Protein AF-0000000072902086 (afdb_homodimer)

Nearest PDB structures (foldseek):
  5ztc-assembly1_B  TM=8.618E-01  e=2.429E-10  Listeria monocytogenes EGD-e
  2id6-assembly1_A-2  TM=8.193E-01  e=6.653E-06  Thermotoga maritima
  3ih3-assembly1_A  TM=7.929E-01  e=9.801E-06  Thermotoga maritima
  6mj1-assembly1_A-2  TM=7.878E-01  e=1.376E-05  Bacillus subtilis subsp. subtilis str. 168
  5d1r-assembly1_B  TM=7.378E-01  e=6.011E-04  Mycobacterium tuberculosis CDC1551

Solvent-accessible surface area (backbone atoms only — not comparable to full-atom values): 20490 Å² total; per-residue (Å²): 107,72,68,56,49,49,50,55,53,42,45,52,41,38,46,75,48,30,69,88,65,43,51,62,59,59,46,20,55,73,71,69,51,56,52,73,62,50,53,77,77,30,89,41,68,65,50,45,52,50,49,52,53,49,48,54,52,50,49,51,52,51,52,51,54,54,48,45,66,74,41,64,84,51,53,45,70,56,40,53,50,49,51,52,53,51,52,52,46,46,49,64,73,36,44,60,64,42,47,32,50,48,41,53,51,68,61,39,57,78,92,45,38,68,61,53,47,51,55,47,52,53,52,50,49,56,51,47,51,56,50,46,54,41,52,50,50,18,36,75,71,57,51,24,47,86,72,63,63,68,48,54,49,51,37,50,51,28,48,54,44,7,53,57,55,41,40,53,69,60,31,69,77,63,39,59,68,47,50,57,45,36,49,51,41,52,42,49,24,43,40,94,109,73,67,57,47,50,48,54,51,42,46,54,41,39,46,75,48,31,69,89,65,45,52,64,60,58,46,19,55,73,70,69,49,57,52,73,63,50,53,78,77,30,88,40,69,64,49,44,52,50,50,52,53,49,48,55,52,47,50,52,52,51,52,50,55,53,47,45,67,73,42,63,84,51,54,44,69,56,41,53,49,49,49,52,51,50,52,52,47,45,48,64,73,38,44,59,63,43,47,31,50,49,41,53,51,68,62,39,58,78,94,44,38,67,61,55,48,52,54,49,52,53,51,47,49,56,52,47,53,56,51,47,56,41,54,52,51,18,35,74,71,57,51,23,47,86,71,61,62,68,50,54,50,51,37,51,50,27,47,53,44,8,52,55,56,41,39,53,71,62,31,68,79,63,40,59,69,48,49,57,44,36,49,51,40,52,42,49,25,42,39,93

InterPro domains:
  IPR001647 DNA-binding HTH domain, TetR-type [PF00440] (9-50)
  IPR001647 DNA-binding HTH domain, TetR-type [PR00455] (6-19)
  IPR001647 DNA-binding HTH domain, TetR-type [PR00455] (27-50)
  IPR001647 DNA-binding HTH domain, TetR-type [PS50977] (1-60)
  IPR009057 Homedomain-like superfamily [SSF46689] (2-66)
  IPR023772 DNA-binding HTH domain, TetR-type, conserved site [PS01081] (18-48)
  IPR036271 Tetracyclin repressor-like, C-terminal domain superfamily [SSF48498] (76-190)
  IPR050624 Nucleoid occlusion factor SlmA/HTH-type transcriptional regulator [PTHR43479] (2-182)

Organism: NCBI:txid1402861

Secondary structure (DSSP, 8-state):
-HHHHHHHHHHHHHHHHTTTT--HHHHHHHHTS-HHHHTTT-SSHHHHHHHHHHHHHHHHHHHHHHHHHHTTTS-HHHHHHHHHHHHHHHHHH-HHHHHHHHHHHHS--GGGHHHHHHHHHHHHHHHHHHHHHHHHHHHHTTSB-SS-HHHHHHHHHHHHHHHHHHHHHH-HHHHHHHHHHHHHHHHHHHB-/-HHHHHHHHHHHHHHHHTTTT--HHHHHHHHTS-HHHHTTT-SSHHHHHHHHHHHHHHHHHHHHHHHHHHTTTS-HHHHHHHHHHHHHHHHHH-HHHHHHHHHHHHS--GGGHHHHHHHHHHHHHHHHHHHHHHHHHHHHTTSB-SS-HHHHHHHHHHHHHHHHHHHHHH-HHHHHHHHHHHHHHHHHHHB-

pLDDT: mean 93.46, std 4.24, range [78.06, 98.0]

Sequence (384 aa):
MTKDKIKAVSLKLFTEYGYDGTTLSEIAKIVGIQKPSIYNHFKSKEDLYLCLFEFILEEHIYKINQLIKEIHELAPKEKLKSILLDTCKYYKHDENKSAFLKRAMIFPPKHLKHILNEKFLSSESSFSSILHAIFLEGIEKKEIRPGNIENLIMSYLCLIDGIFIEFSYYGPEKMESRIQNIWDNFWFGVGEMTKDKIKAVSLKLFTEYGYDGTTLSEIAKIVGIQKPSIYNHFKSKEDLYLCLFEFILEEHIYKINQLIKEIHELAPKEKLKSILLDTCKYYKHDENKSAFLKRAMIFPPKHLKHILNEKFLSSESSFSSILHAIFLEGIEKKEIRPGNIENLIMSYLCLIDGIFIEFSYYGPEKMESRIQNIWDNFWFGVGE

Foldseek 3Di:
DLLVLLLVLLLQCCLVQNLVRDALCVSCVVSVHHSVVVCVPAVGSVRSLVVSLLVLLVVLLVVLVVVCVVCVPPALLVNLLSSLVVLLVCCQPCVSSNSSLCCCQVPNDPVCNVVSVVSNVVSVVSVLVVQLVSLVRCCVVQFWPDDDSVVLSVLSVVLSVVLSVVCVVPNDVVSPVVNVVSSVVSSVVTGD/DLLVLLLVLLLQCCLVQNLVRDDLCVSQVVSVHHSVVVCVPAVGSVRSLVVSLLVLLVVLLVVLVVVCVVCVPPALLVNLLSSLVVLLVCCQPCVSSNSSLCCCQVPNDPVCNVVSVVSNVVSVVSVLVVQLVSLVRCCVVQFWPDDDSVVLSVVSVVLSVVLSVVCVVPNDVVSPVVNVVSSVVSSVVTGD

Radius of gyration: 22.34 Å; Cα contacts (8 Å, |Δi|>4): 355; chains: 2; bounding box: 54×56×42 Å

Structure (mmCIF, N/CA/C/O backbone):
data_AF-0000000072902086-model_v1
#
loop_
_entity.id
_entity.type
_entity.pdbx_description
1 polymer 'Uncharacterized protein'
#
loop_
_atom_site.group_PDB
_atom_site.id
_atom_site.type_symbol
_atom_site.label_atom_id
_atom_site.label_alt_id
_atom_site.label_comp_id
_atom_site.label_asym_id
_atom_site.label_entity_id
_atom_site.label_seq_id
_atom_site.pdbx_PDB_ins_code
_atom_site.Cartn_x
_atom_site.Cartn_y
_atom_site.Cartn_z
_atom_site.occupancy
_atom_site.B_iso_or_equiv
_atom_site.auth_seq_id
_atom_site.auth_comp_id
_atom_site.auth_asym_id
_atom_site.auth_atom_id
_atom_site.pdbx_PDB_model_num
ATOM 1 N N . MET A 1 1 ? 25.094 12.117 18.672 1 80.88 1 MET A N 1
ATOM 2 C CA . MET A 1 1 ? 25.375 13.523 18.391 1 80.88 1 MET A CA 1
ATOM 3 C C . MET A 1 1 ? 24.094 14.273 18.047 1 80.88 1 MET A C 1
ATOM 5 O O . MET A 1 1 ? 23.031 13.664 17.906 1 80.88 1 MET A O 1
ATOM 9 N N . THR A 1 2 ? 24.094 15.68 18.078 1 88.12 2 THR A N 1
ATOM 10 C CA . THR A 1 2 ? 22.984 16.609 17.859 1 88.12 2 THR A CA 1
ATOM 11 C C . THR A 1 2 ? 22.281 16.328 16.531 1 88.12 2 THR A C 1
ATOM 13 O O . THR A 1 2 ? 21.062 16.297 16.469 1 88.12 2 THR A O 1
ATOM 16 N N . LYS A 1 3 ? 23.031 15.945 15.594 1 93.06 3 LYS A N 1
ATOM 17 C CA . LYS A 1 3 ? 22.5 15.68 14.266 1 93.06 3 LYS A CA 1
ATOM 18 C C . LYS A 1 3 ? 21.562 14.469 14.281 1 93.06 3 LYS A C 1
ATOM 20 O O . LYS A 1 3 ? 20.5 14.492 13.68 1 93.06 3 LYS A O 1
ATOM 25 N N . ASP A 1 4 ? 21.922 13.438 15.008 1 93.06 4 ASP A N 1
ATOM 26 C CA . ASP A 1 4 ? 21.141 12.211 15.094 1 93.06 4 ASP A CA 1
ATOM 27 C C . ASP A 1 4 ? 19.844 12.445 15.867 1 93.06 4 ASP A C 1
ATOM 29 O O . ASP A 1 4 ? 18.812 11.859 15.539 1 93.06 4 ASP A O 1
ATOM 33 N N . LYS A 1 5 ? 19.969 13.266 16.828 1 95.12 5 LYS A N 1
ATOM 34 C CA . LYS A 1 5 ? 18.781 13.602 17.609 1 95.12 5 LYS A CA 1
ATOM 35 C C . LYS A 1 5 ? 17.781 14.383 16.766 1 95.12 5 LYS A C 1
ATOM 37 O O . LYS A 1 5 ? 16.562 14.156 16.859 1 95.12 5 LYS A O 1
ATOM 42 N N . ILE A 1 6 ? 18.328 15.297 16.016 1 96.06 6 ILE A N 1
ATOM 43 C CA . ILE A 1 6 ? 17.484 16.062 15.109 1 96.06 6 ILE A CA 1
ATOM 44 C C . ILE A 1 6 ? 16.766 15.133 14.148 1 96.06 6 ILE A C 1
ATOM 46 O O . ILE A 1 6 ? 15.547 15.227 13.969 1 96.06 6 ILE A O 1
ATOM 50 N N . LYS A 1 7 ? 17.484 14.203 13.641 1 96.12 7 LYS A N 1
ATOM 51 C CA . LYS A 1 7 ? 16.906 13.266 12.68 1 96.12 7 LYS A CA 1
ATOM 52 C C . LYS A 1 7 ? 15.828 12.406 13.344 1 96.12 7 LYS A C 1
ATOM 54 O O . LYS A 1 7 ? 14.75 12.195 12.773 1 96.12 7 LYS A O 1
ATOM 59 N N . ALA A 1 8 ? 16.125 11.914 14.5 1 95.31 8 ALA A N 1
ATOM 60 C CA . ALA A 1 8 ? 15.203 11.039 15.211 1 95.31 8 ALA A CA 1
ATOM 61 C C . ALA A 1 8 ? 13.898 11.766 15.531 1 95.31 8 ALA A C 1
ATOM 63 O O . ALA A 1 8 ? 12.812 11.227 15.328 1 95.31 8 ALA A O 1
ATOM 64 N N . VAL A 1 9 ? 13.992 12.938 16 1 96.62 9 VAL A N 1
ATOM 65 C CA . VAL A 1 9 ? 12.82 13.742 16.328 1 96.62 9 VAL A CA 1
ATOM 66 C C . VAL A 1 9 ? 12.055 14.102 15.062 1 96.62 9 VAL A C 1
ATOM 68 O O . VAL A 1 9 ? 10.828 14.047 15.031 1 96.62 9 VAL A O 1
ATOM 71 N N . SER A 1 10 ? 12.789 14.516 14.07 1 97.31 10 SER A N 1
ATOM 72 C CA . SER A 1 10 ? 12.18 14.867 12.797 1 97.31 10 SER A CA 1
ATOM 73 C C . SER A 1 10 ? 11.398 13.695 12.211 1 97.31 10 SER A C 1
ATOM 75 O O . SER A 1 10 ? 10.297 13.875 11.688 1 97.31 10 SER A O 1
ATOM 77 N N . LEU A 1 11 ? 11.977 12.523 12.32 1 96.5 11 LEU A N 1
ATOM 78 C CA . LEU A 1 11 ? 11.32 11.32 11.812 1 96.5 11 LEU A CA 1
ATOM 79 C C . LEU A 1 11 ? 9.945 11.133 12.445 1 96.5 11 LEU A C 1
ATOM 81 O O . LEU A 1 11 ? 8.961 10.906 11.742 1 96.5 11 LEU A O 1
ATOM 85 N N . LYS A 1 12 ? 9.93 11.266 13.68 1 94.5 12 LYS A N 1
ATOM 86 C CA . LYS A 1 12 ? 8.68 11.102 14.414 1 94.5 12 LYS A CA 1
ATOM 87 C C . LYS A 1 12 ? 7.656 12.156 14.008 1 94.5 12 LYS A C 1
ATOM 89 O O . LYS A 1 12 ? 6.492 11.836 13.758 1 94.5 12 LYS A O 1
ATOM 94 N N . LEU A 1 13 ? 8.062 13.391 13.898 1 94.56 13 LEU A N 1
ATOM 95 C CA . LEU A 1 13 ? 7.156 14.492 13.602 1 94.56 13 LEU A CA 1
ATOM 96 C C . LEU A 1 13 ? 6.66 14.422 12.164 1 94.56 13 LEU A C 1
ATOM 98 O O . LEU A 1 13 ? 5.461 14.57 11.906 1 94.56 13 LEU A O 1
ATOM 102 N N . PHE A 1 14 ? 7.586 14.188 11.25 1 94.88 14 PHE A N 1
ATOM 103 C CA . PHE A 1 14 ? 7.199 14.07 9.844 1 94.88 14 PHE A CA 1
ATOM 104 C C . PHE A 1 14 ? 6.242 12.898 9.648 1 94.88 14 PHE A C 1
ATOM 106 O O . PHE A 1 14 ? 5.352 12.953 8.797 1 94.88 14 PHE A O 1
ATOM 113 N N . THR A 1 15 ? 6.461 11.836 10.406 1 91.44 15 THR A N 1
ATOM 114 C CA . THR A 1 15 ? 5.609 10.656 10.312 1 91.44 15 THR A CA 1
ATOM 115 C C . THR A 1 15 ? 4.211 10.953 10.859 1 91.44 15 THR A C 1
ATOM 117 O O . THR A 1 15 ? 3.211 10.602 10.227 1 91.44 15 THR A O 1
ATOM 120 N N . GLU A 1 16 ? 4.156 11.625 11.898 1 87.12 16 GLU A N 1
ATOM 121 C CA . GLU A 1 16 ? 2.893 11.852 12.594 1 87.12 16 GLU A CA 1
ATOM 122 C C . GLU A 1 16 ? 2.109 13 11.953 1 87.12 16 GLU A C 1
ATOM 124 O O . GLU A 1 16 ? 0.892 12.906 11.781 1 87.12 16 GLU A O 1
ATOM 129 N N . TYR A 1 17 ? 2.803 14.039 11.508 1 87.12 17 TYR A N 1
ATOM 130 C CA . TYR A 1 17 ? 2.092 15.258 11.133 1 87.12 17 TYR A CA 1
ATOM 131 C C . TYR A 1 17 ? 2.328 15.602 9.672 1 87.12 17 TYR A C 1
ATOM 133 O O . TYR A 1 17 ? 1.715 16.531 9.133 1 87.12 17 TYR A O 1
ATOM 141 N N . GLY A 1 18 ? 3.16 14.875 9.047 1 90.19 18 GLY A N 1
ATOM 142 C CA . GLY A 1 18 ? 3.471 15.188 7.656 1 90.19 18 GLY A CA 1
ATOM 143 C C . GLY A 1 18 ? 4.465 16.328 7.508 1 90.19 18 GLY A C 1
ATOM 144 O O . GLY A 1 18 ? 4.863 16.938 8.5 1 90.19 18 GLY A O 1
ATOM 145 N N . TYR A 1 19 ? 4.859 16.562 6.281 1 93.44 19 TYR A N 1
ATOM 146 C CA . TYR A 1 19 ? 5.824 17.609 5.965 1 93.44 19 TYR A CA 1
ATOM 147 C C . TYR A 1 19 ? 5.281 18.984 6.336 1 93.44 19 TYR A C 1
ATOM 149 O O . TYR A 1 19 ? 5.945 19.75 7.039 1 93.44 19 TYR A O 1
ATOM 157 N N . ASP A 1 20 ? 4.066 19.25 5.895 1 89.44 20 ASP A N 1
ATOM 158 C CA . ASP A 1 20 ? 3.48 20.562 6.09 1 89.44 20 ASP A CA 1
ATOM 159 C C . ASP A 1 20 ? 3.139 20.812 7.555 1 89.44 20 ASP A C 1
ATOM 161 O O . ASP A 1 20 ? 3.164 21.953 8.023 1 89.44 20 ASP A O 1
ATOM 165 N N . GLY A 1 21 ? 2.895 19.781 8.281 1 88.88 21 GLY A N 1
ATOM 166 C CA . GLY A 1 21 ? 2.502 19.906 9.68 1 88.88 21 GLY A CA 1
ATOM 167 C C . GLY A 1 21 ? 3.684 19.984 10.625 1 88.88 21 GLY A C 1
ATOM 168 O O . GLY A 1 21 ? 3.504 20.078 11.844 1 88.88 21 GLY A O 1
ATOM 169 N N . THR A 1 22 ? 4.848 19.922 10.102 1 94.19 22 THR A N 1
ATOM 170 C CA . THR A 1 22 ? 6.059 19.938 10.914 1 94.19 22 THR A CA 1
ATOM 171 C C . THR A 1 22 ? 6.91 21.156 10.594 1 94.19 22 THR A C 1
ATOM 173 O O . THR A 1 22 ? 7.066 21.531 9.422 1 94.19 22 THR A O 1
ATOM 176 N N . THR A 1 23 ? 7.469 21.844 11.656 1 95.56 23 THR A N 1
ATOM 177 C CA . THR A 1 23 ? 8.328 23 11.438 1 95.56 23 THR A CA 1
ATOM 178 C C . THR A 1 23 ? 9.695 22.781 12.094 1 95.56 23 THR A C 1
ATOM 180 O O . THR A 1 23 ? 9.82 22 13.031 1 95.56 23 THR A O 1
ATOM 183 N N . LEU A 1 24 ? 10.648 23.531 11.539 1 96.94 24 LEU A N 1
ATOM 184 C CA . LEU A 1 24 ? 11.977 23.453 12.125 1 96.94 24 LEU A CA 1
ATOM 185 C C . LEU A 1 24 ? 11.977 24 13.555 1 96.94 24 LEU A C 1
ATOM 187 O O . LEU A 1 24 ? 12.727 23.5 14.406 1 96.94 24 LEU A O 1
ATOM 191 N N . SER A 1 25 ? 11.141 24.969 13.781 1 96.94 25 SER A N 1
ATOM 192 C CA . SER A 1 25 ? 11.023 25.516 15.125 1 96.94 25 SER A CA 1
ATOM 193 C C . SER A 1 25 ? 10.555 24.469 16.125 1 96.94 25 SER A C 1
ATOM 195 O O . SER A 1 25 ? 11.094 24.375 17.234 1 96.94 25 SER A O 1
ATOM 197 N N . GLU A 1 26 ? 9.602 23.688 15.781 1 96.5 26 GLU A N 1
ATOM 198 C CA . GLU A 1 26 ? 9.094 22.625 16.625 1 96.5 26 GLU A CA 1
ATOM 199 C C . GLU A 1 26 ? 10.156 21.562 16.875 1 96.5 26 GLU A C 1
ATOM 201 O O . GLU A 1 26 ? 10.312 21.078 18 1 96.5 26 GLU A O 1
ATOM 206 N N . ILE A 1 27 ? 10.867 21.188 15.836 1 97.25 27 ILE A N 1
ATOM 207 C CA . ILE A 1 27 ? 11.93 20.203 15.953 1 97.25 27 ILE A CA 1
ATOM 208 C C . ILE A 1 27 ? 13 20.703 16.922 1 97.25 27 ILE A C 1
ATOM 210 O O . ILE A 1 27 ? 13.414 19.969 17.828 1 97.25 27 ILE A O 1
ATOM 214 N N . ALA A 1 28 ? 13.391 21.953 16.734 1 97.31 28 ALA A N 1
ATOM 215 C CA . ALA A 1 28 ? 14.414 22.547 17.594 1 97.31 28 ALA A CA 1
ATOM 216 C C . ALA A 1 28 ? 13.969 22.547 19.062 1 97.31 28 ALA A C 1
ATOM 218 O O . ALA A 1 28 ? 14.75 22.188 19.953 1 97.31 28 ALA A O 1
ATOM 219 N N . LYS A 1 29 ? 12.789 22.891 19.281 1 97.38 29 LYS A N 1
ATOM 220 C CA . LYS A 1 29 ? 12.234 22.938 20.625 1 97.38 29 LYS A CA 1
ATOM 221 C C . LYS A 1 29 ? 12.281 21.578 21.297 1 97.38 29 LYS A C 1
ATOM 223 O O . LYS A 1 29 ? 12.703 21.453 22.438 1 97.38 29 LYS A O 1
ATOM 228 N N . ILE A 1 30 ? 11.953 20.547 20.641 1 96.44 30 ILE A N 1
ATOM 229 C CA . ILE A 1 30 ? 11.883 19.203 21.203 1 96.44 30 ILE A CA 1
ATOM 230 C C . ILE A 1 30 ? 13.297 18.672 21.438 1 96.44 30 ILE A C 1
ATOM 232 O O . ILE A 1 30 ? 13.547 18 22.438 1 96.44 30 ILE A O 1
ATOM 236 N N . VAL A 1 31 ? 14.156 18.953 20.484 1 96 31 VAL A N 1
ATOM 237 C CA . VAL A 1 31 ? 15.539 18.516 20.609 1 96 31 VAL A CA 1
ATOM 238 C C . VAL A 1 31 ? 16.219 19.281 21.75 1 96 31 VAL A C 1
ATOM 240 O O . VAL A 1 31 ? 17.172 18.797 22.344 1 96 31 VAL A O 1
ATOM 243 N N . GLY A 1 32 ? 15.758 20.5 22.062 1 96.19 32 GLY A N 1
ATOM 244 C CA . GLY A 1 32 ? 16.328 21.328 23.109 1 96.19 32 GLY A CA 1
ATOM 245 C C . GLY A 1 32 ? 17.422 22.266 22.625 1 96.19 32 GLY A C 1
ATOM 246 O O . GLY A 1 32 ? 18.422 22.469 23.312 1 96.19 32 GLY A O 1
ATOM 247 N N . ILE A 1 33 ? 17.266 22.75 21.422 1 96.25 33 ILE A N 1
ATOM 248 C CA . ILE A 1 33 ? 18.234 23.672 20.844 1 96.25 33 ILE A CA 1
ATOM 249 C C . ILE A 1 33 ? 17.5 24.875 20.234 1 96.25 33 ILE A C 1
ATOM 251 O O . ILE A 1 33 ? 16.266 24.891 20.156 1 96.25 33 ILE A O 1
ATOM 255 N N . GLN A 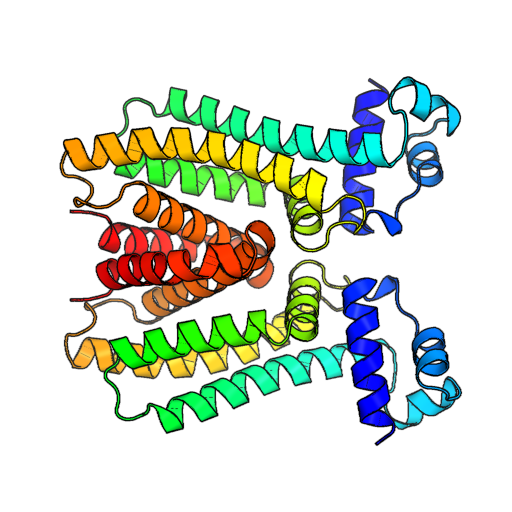1 34 ? 18.297 25.859 19.828 1 95.31 34 GLN A N 1
ATOM 256 C CA . GLN A 1 34 ? 17.719 26.984 19.109 1 95.31 34 GLN A CA 1
ATOM 257 C C . GLN A 1 34 ? 17.578 26.656 17.625 1 95.31 34 GLN A C 1
ATOM 259 O O . GLN A 1 34 ? 18.391 25.922 17.062 1 95.31 34 GLN A O 1
ATOM 264 N N . LYS A 1 35 ? 16.562 27.219 17.016 1 94.62 35 LYS A N 1
ATOM 265 C CA . LYS A 1 35 ? 16.266 26.938 15.617 1 94.62 35 LYS A CA 1
ATOM 266 C C . LYS A 1 35 ? 17.484 27.172 14.727 1 94.62 35 LYS A C 1
ATOM 268 O O . LYS A 1 35 ? 17.797 26.344 13.875 1 94.62 35 LYS A O 1
ATOM 273 N N . PRO A 1 36 ? 18.328 28.219 14.953 1 94.62 36 PRO A N 1
ATOM 274 C CA . PRO A 1 36 ? 19.484 28.453 14.086 1 94.62 36 PRO A CA 1
ATOM 275 C C . PRO A 1 36 ? 20.516 27.328 14.172 1 94.62 36 PRO A C 1
ATOM 277 O O . PRO A 1 36 ? 21.266 27.094 13.219 1 94.62 36 PRO A O 1
ATOM 280 N N . SER A 1 37 ? 20.516 26.625 15.234 1 94.25 37 SER A N 1
ATOM 281 C CA . SER A 1 37 ? 21.469 25.531 15.43 1 94.25 37 SER A CA 1
ATOM 282 C C . SER A 1 37 ? 21.188 24.375 14.461 1 94.25 37 SER A C 1
ATOM 284 O O . SER A 1 37 ? 22.094 23.594 14.156 1 94.25 37 SER A O 1
ATOM 286 N N . ILE A 1 38 ? 19.938 24.266 14.008 1 95.69 38 ILE A N 1
ATOM 287 C CA . ILE A 1 38 ? 19.578 23.219 13.062 1 95.69 38 ILE A CA 1
ATOM 288 C C . ILE A 1 38 ? 20.328 23.438 11.742 1 95.69 38 ILE A C 1
ATOM 290 O O . ILE A 1 38 ? 20.734 22.469 11.086 1 95.69 38 ILE A O 1
ATOM 294 N N . TYR A 1 39 ? 20.625 24.719 11.477 1 95.25 39 TYR A N 1
ATOM 295 C CA . TYR A 1 39 ? 21.219 25.078 10.188 1 95.25 39 TYR A CA 1
ATOM 296 C C . TYR A 1 39 ? 22.703 24.719 10.141 1 95.25 39 TYR A C 1
ATOM 298 O O . TYR A 1 39 ? 23.312 24.734 9.078 1 95.25 39 TYR A O 1
ATOM 306 N N . ASN A 1 40 ? 23.234 24.359 11.258 1 95.31 40 ASN A N 1
ATOM 307 C CA . ASN A 1 40 ? 24.578 23.812 11.289 1 95.31 40 ASN A CA 1
ATOM 308 C C . ASN A 1 40 ? 24.641 22.438 10.641 1 95.31 40 ASN A C 1
ATOM 310 O O . ASN A 1 40 ? 25.719 21.984 10.234 1 95.31 40 ASN A O 1
ATOM 314 N N . HIS A 1 41 ? 23.484 21.906 10.523 1 95.38 41 HIS A N 1
ATOM 315 C CA . HIS A 1 41 ? 23.453 20.516 10.055 1 95.38 41 HIS A CA 1
ATOM 316 C C . HIS A 1 41 ? 22.625 20.391 8.789 1 95.38 41 HIS A C 1
ATOM 318 O O . HIS A 1 41 ? 22.891 19.516 7.953 1 95.38 41 HIS A O 1
ATOM 324 N N . PHE A 1 42 ? 21.547 21.219 8.688 1 97 42 PHE A N 1
ATOM 325 C CA . PHE A 1 42 ? 20.625 21.125 7.562 1 97 42 PHE A CA 1
ATOM 326 C C . PHE A 1 42 ? 20.297 22.516 7.027 1 97 42 PHE A C 1
ATOM 328 O O . PHE A 1 42 ? 20 23.438 7.797 1 97 42 PHE A O 1
ATOM 335 N N . LYS A 1 43 ? 20.219 22.625 5.742 1 96.94 43 LYS A N 1
ATOM 336 C CA . LYS A 1 43 ? 20.078 23.922 5.09 1 96.94 43 LYS A CA 1
ATOM 337 C C . LYS A 1 43 ? 18.641 24.422 5.156 1 96.94 43 LYS A C 1
ATOM 339 O O . LYS A 1 43 ? 18.391 25.625 5.102 1 96.94 43 LYS A O 1
ATOM 344 N N . SER A 1 44 ? 17.734 23.5 5.219 1 96.38 44 SER A N 1
ATOM 345 C CA . SER A 1 44 ? 16.312 23.812 5.199 1 96.38 44 SER A CA 1
ATOM 346 C C . SER A 1 44 ? 15.484 22.609 5.656 1 96.38 44 SER A C 1
ATOM 348 O O . SER A 1 44 ? 16.016 21.516 5.852 1 96.38 44 SER A O 1
ATOM 350 N N . LYS A 1 45 ? 14.312 22.875 5.855 1 96.75 45 LYS A N 1
ATOM 351 C CA . LYS A 1 45 ? 13.383 21.797 6.164 1 96.75 45 LYS A CA 1
ATOM 352 C C . LYS A 1 45 ? 13.391 20.734 5.062 1 96.75 45 LYS A C 1
ATOM 354 O O . LYS A 1 45 ? 13.359 19.531 5.348 1 96.75 45 LYS A O 1
ATOM 359 N N . GLU A 1 46 ? 13.453 21.203 3.863 1 97.06 46 GLU A N 1
ATOM 360 C CA . GLU A 1 46 ? 13.508 20.312 2.709 1 97.06 46 GLU A CA 1
ATOM 361 C C . GLU A 1 46 ? 14.758 19.438 2.75 1 97.06 46 GLU A C 1
ATOM 363 O O . GLU A 1 46 ? 14.688 18.234 2.508 1 97.06 46 GLU A O 1
ATOM 368 N N . ASP A 1 47 ? 15.773 20.062 3.01 1 97.56 47 ASP A N 1
ATOM 369 C CA . ASP A 1 47 ? 17.047 19.344 3.1 1 97.56 47 ASP A CA 1
ATOM 370 C C . ASP A 1 47 ? 16.984 18.266 4.172 1 97.56 47 ASP A C 1
ATOM 372 O O . ASP A 1 47 ? 17.438 17.125 3.943 1 97.56 47 ASP A O 1
ATOM 376 N N . LEU A 1 48 ? 16.516 18.625 5.328 1 97.88 48 LEU A N 1
ATOM 377 C CA . LEU A 1 48 ? 16.375 17.672 6.422 1 97.88 48 LEU A CA 1
ATOM 378 C C . LEU A 1 48 ? 15.469 16.516 6.012 1 97.88 48 LEU A C 1
ATOM 380 O O . LEU A 1 48 ? 15.797 15.344 6.242 1 97.88 48 LEU A O 1
ATOM 384 N N . TYR A 1 49 ? 14.344 16.812 5.402 1 98 49 TYR A N 1
ATOM 385 C CA . TYR A 1 49 ? 13.375 15.82 4.957 1 98 49 TYR A CA 1
ATOM 386 C C . TYR A 1 49 ? 13.992 14.859 3.951 1 98 49 TYR A C 1
ATOM 388 O O . TYR A 1 49 ? 13.867 13.641 4.086 1 98 49 TYR A O 1
ATOM 396 N N . LEU A 1 50 ? 14.695 15.398 2.992 1 97.81 50 LEU A N 1
ATOM 397 C CA . LEU A 1 50 ? 15.312 14.594 1.941 1 97.81 50 LEU A CA 1
ATOM 398 C C . LEU A 1 50 ? 16.438 13.742 2.504 1 97.81 50 LEU A C 1
ATOM 400 O O . LEU A 1 50 ? 16.625 12.594 2.09 1 97.81 50 LEU A O 1
ATOM 404 N N . CYS A 1 51 ? 17.156 14.273 3.408 1 97 51 CYS A N 1
ATOM 405 C CA . CYS A 1 51 ? 18.234 13.523 4.047 1 97 51 CYS A CA 1
ATOM 406 C C . CYS A 1 51 ? 17.688 12.32 4.797 1 97 51 CYS A C 1
ATOM 408 O O . CYS A 1 51 ? 18.25 11.227 4.723 1 97 51 CYS A O 1
ATOM 410 N N . LEU A 1 52 ? 16.609 12.523 5.508 1 97.12 52 LEU A N 1
ATOM 411 C CA . LEU A 1 52 ? 15.961 11.438 6.23 1 97.12 52 LEU A CA 1
ATOM 412 C C . LEU A 1 52 ? 15.477 10.359 5.266 1 97.12 52 LEU A C 1
ATOM 414 O O . LEU A 1 52 ? 15.68 9.164 5.504 1 97.12 52 LEU A O 1
ATOM 418 N N . PHE A 1 53 ? 14.828 10.805 4.184 1 97.62 53 PHE A N 1
ATOM 419 C CA . PHE A 1 53 ? 14.297 9.898 3.17 1 97.62 53 PHE A CA 1
ATOM 420 C C . PHE A 1 53 ? 15.414 9.047 2.568 1 97.62 53 PHE A C 1
ATOM 422 O O . PHE A 1 53 ? 15.297 7.82 2.502 1 97.62 53 PHE A O 1
ATOM 429 N N . GLU A 1 54 ? 16.484 9.688 2.211 1 97 54 GLU A N 1
ATOM 430 C CA . GLU A 1 54 ? 17.609 9 1.6 1 97 54 GLU A CA 1
ATOM 431 C C . GLU A 1 54 ? 18.266 8.031 2.582 1 97 54 GLU A C 1
ATOM 433 O O . GLU A 1 54 ? 18.641 6.922 2.207 1 97 54 GLU A O 1
ATOM 438 N N . PHE A 1 55 ? 18.406 8.539 3.729 1 96 55 PHE A N 1
ATOM 439 C CA . PHE A 1 55 ? 19.016 7.711 4.766 1 96 55 PHE A CA 1
ATOM 440 C C . PHE A 1 55 ? 18.234 6.41 4.938 1 96 55 PHE A C 1
ATOM 442 O O . PHE A 1 55 ? 18.828 5.332 5.012 1 96 55 PHE A O 1
ATOM 449 N N . ILE A 1 56 ? 16.969 6.465 5.023 1 95.06 56 ILE A N 1
ATOM 450 C CA . ILE A 1 56 ? 16.109 5.301 5.262 1 95.06 56 ILE A CA 1
ATOM 451 C C . ILE A 1 56 ? 16.188 4.355 4.062 1 95.06 56 ILE A C 1
ATOM 453 O O . ILE A 1 56 ? 16.297 3.139 4.227 1 95.06 56 ILE A O 1
ATOM 457 N N . LEU A 1 57 ? 16.141 4.91 2.836 1 95.31 57 LEU A N 1
ATOM 458 C CA . LEU A 1 57 ? 16.266 4.094 1.633 1 95.31 57 LEU A CA 1
ATOM 459 C C . LEU A 1 57 ? 17.609 3.363 1.611 1 95.31 57 LEU A C 1
ATOM 461 O O . LEU A 1 57 ? 17.656 2.166 1.323 1 95.31 57 LEU A O 1
ATOM 465 N N . GLU A 1 58 ? 18.625 4.105 1.938 1 95.5 58 GLU A N 1
ATOM 466 C CA . GLU A 1 58 ? 19.969 3.533 1.919 1 95.5 58 GLU A CA 1
ATOM 467 C C . GLU A 1 58 ? 20.125 2.457 2.99 1 95.5 58 GLU A C 1
ATOM 469 O O . GLU A 1 58 ? 20.781 1.442 2.766 1 95.5 58 GLU A O 1
ATOM 474 N N . GLU A 1 59 ? 19.594 2.734 4.109 1 94 59 GLU A N 1
ATOM 475 C CA . GLU A 1 59 ? 19.641 1.758 5.195 1 94 59 GLU A CA 1
ATOM 476 C C . GLU A 1 59 ? 18.969 0.45 4.789 1 94 59 GLU A C 1
ATOM 478 O O . GLU A 1 59 ? 19.453 -0.633 5.109 1 94 59 GLU A O 1
ATOM 483 N N . HIS A 1 60 ? 17.859 0.53 4.129 1 92.06 60 HIS A N 1
ATOM 484 C CA . HIS A 1 60 ? 17.156 -0.66 3.672 1 92.06 60 HIS A CA 1
ATOM 485 C C . HIS A 1 60 ? 18 -1.483 2.717 1 92.06 60 HIS A C 1
ATOM 487 O O . HIS A 1 60 ? 18.125 -2.701 2.871 1 92.06 60 HIS A O 1
ATOM 493 N N . ILE A 1 61 ? 18.609 -0.832 1.736 1 94.12 61 ILE A N 1
ATOM 494 C CA . ILE A 1 61 ? 19.438 -1.522 0.756 1 94.12 61 ILE A CA 1
ATOM 495 C C . ILE A 1 61 ? 20.656 -2.139 1.449 1 94.12 61 ILE A C 1
ATOM 497 O O . ILE A 1 61 ? 21.062 -3.258 1.127 1 94.12 61 ILE A O 1
ATOM 501 N N . TYR A 1 62 ? 21.188 -1.355 2.354 1 95.12 62 TYR A N 1
ATOM 502 C CA . TYR A 1 62 ? 22.328 -1.86 3.111 1 95.12 62 TYR A CA 1
ATOM 503 C C . TYR A 1 62 ? 21.969 -3.148 3.844 1 95.12 62 TYR A C 1
ATOM 505 O O . TYR A 1 62 ? 22.719 -4.125 3.803 1 95.12 62 TYR A O 1
ATOM 513 N N . LYS A 1 63 ? 20.875 -3.182 4.496 1 94.06 63 LYS A N 1
ATOM 514 C CA . LYS A 1 63 ? 20.406 -4.355 5.238 1 94.06 63 LYS A CA 1
ATOM 515 C C . LYS A 1 63 ? 20.188 -5.539 4.305 1 94.06 63 LYS A C 1
ATOM 517 O O . LYS A 1 63 ? 20.5 -6.68 4.648 1 94.06 63 LYS A O 1
ATOM 522 N N . ILE A 1 64 ? 19.609 -5.301 3.154 1 94.5 64 ILE A N 1
ATOM 523 C CA . ILE A 1 64 ? 19.375 -6.355 2.176 1 94.5 64 ILE A CA 1
ATOM 524 C C . ILE A 1 64 ? 20.703 -6.934 1.711 1 94.5 64 ILE A C 1
ATOM 526 O O . ILE A 1 64 ? 20.859 -8.148 1.593 1 94.5 64 ILE A O 1
ATOM 530 N N . ASN A 1 65 ? 21.656 -6.027 1.466 1 95.5 65 ASN A N 1
ATOM 531 C CA . ASN A 1 65 ? 22.969 -6.48 1.053 1 95.5 65 ASN A CA 1
ATOM 532 C C . ASN A 1 65 ? 23.641 -7.34 2.129 1 95.5 65 ASN A C 1
ATOM 534 O O . ASN A 1 65 ? 24.281 -8.344 1.819 1 95.5 65 ASN A O 1
ATOM 538 N N . GLN A 1 66 ? 23.469 -6.938 3.332 1 96.44 66 GLN A N 1
ATOM 539 C CA . GLN A 1 66 ? 24.016 -7.73 4.434 1 96.44 66 GLN A CA 1
ATOM 540 C C . GLN A 1 66 ? 23.328 -9.094 4.508 1 96.44 66 GLN A C 1
ATOM 542 O O . GLN A 1 66 ? 24 -10.117 4.723 1 96.44 66 GLN A O 1
ATOM 547 N N . LEU A 1 67 ? 22.047 -9.133 4.344 1 96.81 67 LEU A N 1
ATOM 548 C CA . LEU A 1 67 ? 21.297 -10.375 4.367 1 96.81 67 LEU A CA 1
ATOM 549 C C . LEU A 1 67 ? 21.781 -11.32 3.268 1 96.81 67 LEU A C 1
ATOM 551 O O . LEU A 1 67 ? 21.969 -12.516 3.508 1 96.81 67 LEU A O 1
ATOM 555 N N . ILE A 1 68 ? 21.969 -10.789 2.113 1 95.94 68 ILE A N 1
ATOM 556 C CA . ILE A 1 68 ? 22.375 -11.586 0.964 1 95.94 68 ILE A CA 1
ATOM 557 C C . ILE A 1 68 ? 23.703 -12.281 1.262 1 95.94 68 ILE A C 1
ATOM 559 O O . ILE A 1 68 ? 23.906 -13.445 0.895 1 95.94 68 ILE A O 1
ATOM 563 N N . LYS A 1 69 ? 24.594 -11.578 1.885 1 96.25 69 LYS A N 1
ATOM 564 C CA . LYS A 1 69 ? 25.875 -12.172 2.262 1 96.25 69 LYS A CA 1
ATOM 565 C C . LYS A 1 69 ? 25.672 -13.344 3.219 1 96.25 69 LYS A C 1
ATOM 567 O O . LYS A 1 69 ? 26.375 -14.352 3.129 1 96.25 69 LYS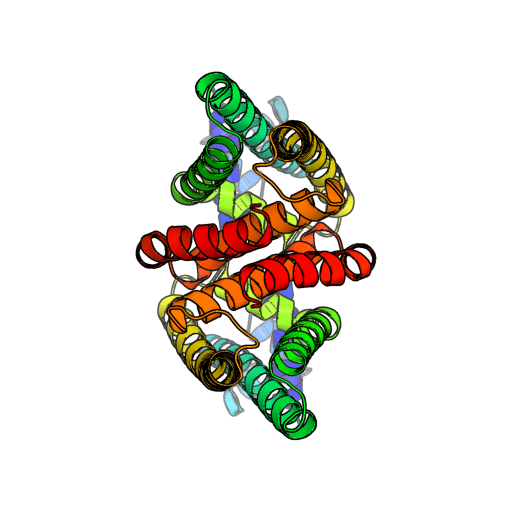 A O 1
ATOM 572 N N . GLU A 1 70 ? 24.719 -13.188 4.066 1 96.75 70 GLU A N 1
ATOM 573 C CA . GLU A 1 70 ? 24.453 -14.203 5.074 1 96.75 70 GLU A CA 1
ATOM 574 C C . GLU A 1 70 ? 23.781 -15.43 4.457 1 96.75 70 GLU A C 1
ATOM 576 O O . GLU A 1 70 ? 23.969 -16.547 4.941 1 96.75 70 GLU A O 1
ATOM 581 N N . ILE A 1 71 ? 23.078 -15.234 3.385 1 96.38 71 ILE A N 1
ATOM 582 C CA . ILE A 1 71 ? 22.281 -16.328 2.844 1 96.38 71 ILE A CA 1
ATOM 583 C C . ILE A 1 71 ? 22.812 -16.719 1.463 1 96.38 71 ILE A C 1
ATOM 585 O O . ILE A 1 71 ? 22.078 -17.281 0.649 1 96.38 71 ILE A O 1
ATOM 589 N N . HIS A 1 72 ? 23.969 -16.344 1.123 1 94.06 72 HIS A N 1
ATOM 590 C CA . HIS A 1 72 ? 24.531 -16.5 -0.216 1 94.06 72 HIS A CA 1
ATOM 591 C C . HIS A 1 72 ? 24.562 -17.953 -0.64 1 94.06 72 HIS A C 1
ATOM 593 O O . HIS A 1 72 ? 24.531 -18.266 -1.834 1 94.06 72 HIS A O 1
ATOM 599 N N . GLU A 1 73 ? 24.5 -18.875 0.296 1 96.06 73 GLU A N 1
ATOM 600 C CA . GLU A 1 73 ? 24.641 -20.297 -0.016 1 96.06 73 GLU A CA 1
ATOM 601 C C . GLU A 1 73 ? 23.266 -20.953 -0.182 1 96.06 73 GLU A C 1
ATOM 603 O O . GLU A 1 73 ? 23.188 -22.109 -0.613 1 96.06 73 GLU A O 1
ATOM 608 N N . LEU A 1 74 ? 22.25 -20.281 0.186 1 97.25 74 LEU A N 1
ATOM 609 C CA . LEU A 1 74 ? 20.906 -20.859 0.112 1 97.25 74 LEU A CA 1
ATOM 610 C C . LEU A 1 74 ? 20.438 -20.938 -1.335 1 97.25 74 LEU A C 1
ATOM 612 O O . LEU A 1 74 ? 20.984 -20.266 -2.215 1 97.25 74 LEU A O 1
ATOM 616 N N . ALA A 1 75 ? 19.469 -21.797 -1.555 1 97 75 ALA A N 1
ATOM 617 C CA . ALA A 1 75 ? 18.844 -21.906 -2.865 1 97 75 ALA A CA 1
ATOM 618 C C . ALA A 1 75 ? 18.016 -20.656 -3.178 1 97 75 ALA A C 1
ATOM 620 O O . ALA A 1 75 ? 17.609 -19.938 -2.27 1 97 75 ALA A O 1
ATOM 621 N N . PRO A 1 76 ? 17.75 -20.391 -4.441 1 97.31 76 PRO A N 1
ATOM 622 C CA . PRO A 1 76 ? 17.031 -19.188 -4.848 1 97.31 76 PRO A CA 1
ATOM 623 C C . PRO A 1 76 ? 15.672 -19.062 -4.152 1 97.31 76 PRO A C 1
ATOM 625 O O . PRO A 1 76 ? 15.305 -17.969 -3.717 1 97.31 76 PRO A O 1
ATOM 628 N N . LYS A 1 77 ? 14.969 -20.172 -4.035 1 97.06 77 LYS A N 1
ATOM 629 C CA . LYS A 1 77 ? 13.688 -20.125 -3.34 1 97.06 77 LYS A CA 1
ATOM 630 C C . LYS A 1 77 ? 13.852 -19.609 -1.911 1 97.06 77 LYS A C 1
ATOM 632 O O . LYS A 1 77 ? 13.117 -18.734 -1.476 1 97.06 77 LYS A O 1
ATOM 637 N N . GLU A 1 78 ? 14.82 -20.156 -1.226 1 97.38 78 GLU A N 1
ATOM 638 C CA . GLU A 1 78 ? 15.062 -19.797 0.168 1 97.38 78 GLU A CA 1
ATOM 639 C C . GLU A 1 78 ? 15.594 -18.375 0.282 1 97.38 78 GLU A C 1
ATOM 641 O O . GLU A 1 78 ? 15.297 -17.672 1.252 1 97.38 78 GLU A O 1
ATOM 646 N N . LYS A 1 79 ? 16.422 -17.953 -0.68 1 97.75 79 LYS A N 1
ATOM 647 C CA . LYS A 1 79 ? 16.906 -16.578 -0.7 1 97.75 79 LYS A CA 1
ATOM 648 C C . LYS A 1 79 ? 15.75 -15.586 -0.812 1 97.75 79 LYS A C 1
ATOM 650 O O . LYS A 1 79 ? 15.648 -14.648 -0.017 1 97.75 79 LYS A O 1
ATOM 655 N N . LEU A 1 80 ? 14.844 -15.852 -1.775 1 97.94 80 LEU A N 1
ATOM 656 C CA . LEU A 1 80 ? 13.719 -14.961 -2.006 1 97.94 80 LEU A CA 1
ATOM 657 C C . LEU A 1 80 ? 12.789 -14.938 -0.795 1 97.94 80 LEU A C 1
ATOM 659 O O . LEU A 1 80 ? 12.305 -13.875 -0.398 1 97.94 80 LEU A O 1
ATOM 663 N N . LYS A 1 81 ? 12.562 -16.109 -0.244 1 97.31 81 LYS A N 1
ATOM 664 C CA . LYS A 1 81 ? 11.719 -16.172 0.943 1 97.31 81 LYS A CA 1
ATOM 665 C C . LYS A 1 81 ? 12.344 -15.422 2.113 1 97.31 81 LYS A C 1
ATOM 667 O O . LYS A 1 81 ? 11.648 -14.703 2.834 1 97.31 81 LYS A O 1
ATOM 672 N N . SER A 1 82 ? 13.641 -15.562 2.309 1 97.31 82 SER A N 1
ATOM 673 C CA . SER A 1 82 ? 14.344 -14.867 3.383 1 97.31 82 SER A CA 1
ATOM 674 C C . SER A 1 82 ? 14.273 -13.359 3.207 1 97.31 82 SER A C 1
ATOM 676 O O . SER A 1 82 ? 14.086 -12.625 4.18 1 97.31 82 SER A O 1
ATOM 678 N N . ILE A 1 83 ? 14.43 -12.953 2.002 1 97.06 83 ILE A N 1
ATOM 679 C CA . ILE A 1 83 ? 14.352 -11.523 1.706 1 97.06 83 ILE A CA 1
ATOM 680 C C . ILE A 1 83 ? 12.945 -11.008 2.021 1 97.06 83 ILE A C 1
ATOM 682 O O . ILE A 1 83 ? 12.789 -9.961 2.65 1 97.06 83 ILE A O 1
ATOM 686 N N . LEU A 1 84 ? 11.945 -11.742 1.599 1 96.75 84 LEU A N 1
ATOM 687 C CA . LEU A 1 84 ? 10.562 -11.383 1.881 1 96.75 84 LEU A CA 1
ATOM 688 C C . LEU A 1 84 ? 10.336 -11.25 3.383 1 96.75 84 LEU A C 1
ATOM 690 O O . LEU A 1 84 ? 9.82 -10.234 3.85 1 96.75 84 LEU A O 1
ATOM 694 N N . LEU A 1 85 ? 10.75 -12.227 4.137 1 94.81 85 LEU A N 1
ATOM 695 C CA . LEU A 1 85 ? 10.508 -12.266 5.574 1 94.81 85 LEU A CA 1
ATOM 696 C C . LEU A 1 85 ? 11.281 -11.164 6.285 1 94.81 85 LEU A C 1
ATOM 698 O O . LEU A 1 85 ? 10.766 -10.531 7.211 1 94.81 85 LEU A O 1
ATOM 702 N N . ASP A 1 86 ? 12.461 -10.953 5.871 1 94.06 86 ASP A N 1
ATOM 703 C CA . ASP A 1 86 ? 13.273 -9.898 6.465 1 94.06 86 ASP A CA 1
ATOM 704 C C . ASP A 1 86 ? 12.672 -8.523 6.191 1 94.06 86 ASP A C 1
ATOM 706 O O . ASP A 1 86 ? 12.672 -7.652 7.066 1 94.06 86 ASP A O 1
ATOM 710 N N . THR A 1 87 ? 12.227 -8.336 4.969 1 91.88 87 THR A N 1
ATOM 711 C CA . THR A 1 87 ? 11.594 -7.078 4.602 1 91.88 87 THR A CA 1
ATOM 712 C C . THR A 1 87 ? 10.328 -6.852 5.426 1 91.88 87 THR A C 1
ATOM 714 O O . THR A 1 87 ? 10.094 -5.742 5.914 1 91.88 87 THR A O 1
ATOM 717 N N . CYS A 1 88 ? 9.562 -7.879 5.629 1 89.75 88 CYS A N 1
ATOM 718 C CA . CYS A 1 88 ? 8.367 -7.793 6.461 1 89.75 88 CYS A CA 1
ATOM 719 C C . CYS A 1 88 ? 8.734 -7.445 7.902 1 89.75 88 CYS A C 1
ATOM 721 O O . CYS A 1 88 ? 8.055 -6.637 8.539 1 89.75 88 CYS A O 1
ATOM 723 N N . LYS A 1 89 ? 9.758 -8.039 8.391 1 88.12 89 LYS A N 1
ATOM 724 C CA . LYS A 1 89 ? 10.234 -7.777 9.742 1 88.12 89 LYS A CA 1
ATOM 725 C C . LYS A 1 89 ? 10.68 -6.328 9.906 1 88.12 89 LYS A C 1
ATOM 727 O O . LYS A 1 89 ? 10.438 -5.707 10.938 1 88.12 89 LYS A O 1
ATOM 732 N N . TYR A 1 90 ? 11.305 -5.906 8.914 1 84.69 90 TYR A N 1
ATOM 733 C CA . TYR A 1 90 ? 11.75 -4.516 8.914 1 84.69 90 TYR A CA 1
ATOM 734 C C . TYR A 1 90 ? 10.562 -3.564 9.031 1 84.69 90 TYR A C 1
ATOM 736 O O . TYR A 1 90 ? 10.594 -2.609 9.812 1 84.69 90 TYR A O 1
ATOM 744 N N . TYR A 1 91 ? 9.562 -3.85 8.281 1 80.81 91 TYR A N 1
ATOM 745 C CA . TYR A 1 91 ? 8.391 -2.986 8.305 1 80.81 91 TYR A CA 1
ATOM 746 C C . TYR A 1 91 ? 7.672 -3.068 9.641 1 80.81 91 TYR A C 1
ATOM 748 O O . TYR A 1 91 ? 7.066 -2.09 10.094 1 80.81 91 TYR A O 1
ATOM 756 N N . LYS A 1 92 ? 7.812 -4.191 10.273 1 79.69 92 LYS A N 1
ATOM 757 C CA . LYS A 1 92 ? 7.172 -4.402 11.57 1 79.69 92 LYS A CA 1
ATOM 758 C C . LYS A 1 92 ? 7.953 -3.725 12.695 1 79.69 92 LYS A C 1
ATOM 760 O O . LYS A 1 92 ? 7.363 -3.09 13.57 1 79.69 92 LYS A O 1
ATOM 765 N N . HIS A 1 93 ? 9.234 -3.844 12.648 1 79.19 93 HIS A N 1
ATOM 766 C CA . HIS A 1 93 ? 10.055 -3.434 13.781 1 79.19 93 HIS A CA 1
ATOM 767 C C . HIS A 1 93 ? 10.422 -1.954 13.688 1 79.19 93 HIS A C 1
ATOM 769 O O . HIS A 1 93 ? 10.664 -1.306 14.711 1 79.19 93 HIS A O 1
ATOM 775 N N . ASP A 1 94 ? 10.539 -1.429 12.578 1 84.5 94 ASP A N 1
ATOM 776 C CA . ASP A 1 94 ? 10.805 -0.003 12.406 1 84.5 94 ASP A CA 1
ATOM 777 C C . ASP A 1 94 ? 9.578 0.73 11.875 1 84.5 94 ASP A C 1
ATOM 779 O O . ASP A 1 94 ? 9.609 1.285 10.773 1 84.5 94 ASP A O 1
ATOM 783 N N . GLU A 1 95 ? 8.695 0.832 12.656 1 82.69 95 GLU A N 1
ATOM 784 C CA . GLU A 1 95 ? 7.375 1.329 12.281 1 82.69 95 GLU A CA 1
ATOM 785 C C . GLU A 1 95 ? 7.441 2.789 11.844 1 82.69 95 GLU A C 1
ATOM 787 O O . GLU A 1 95 ? 6.797 3.178 10.867 1 82.69 95 GLU A O 1
ATOM 792 N N . ASN A 1 96 ? 8.281 3.572 12.57 1 87.31 96 ASN A N 1
ATOM 793 C CA . ASN A 1 96 ? 8.367 4.988 12.234 1 87.31 96 ASN A CA 1
ATOM 794 C C . ASN A 1 96 ? 9.008 5.199 10.867 1 87.31 96 ASN A C 1
ATOM 796 O O . ASN A 1 96 ? 8.547 6.027 10.078 1 87.31 96 ASN A O 1
ATOM 800 N N . LYS A 1 97 ? 10.062 4.453 10.609 1 92.81 97 LYS A N 1
ATOM 801 C CA . LYS A 1 97 ? 10.727 4.582 9.312 1 92.81 97 LYS A CA 1
ATOM 802 C C . LYS A 1 97 ? 9.82 4.129 8.18 1 92.81 97 LYS A C 1
ATOM 804 O O . LYS A 1 97 ? 9.734 4.793 7.141 1 92.81 97 LYS A O 1
ATOM 809 N N . SER A 1 98 ? 9.133 3.039 8.469 1 90 98 SER A N 1
ATOM 810 C CA . SER A 1 98 ? 8.227 2.498 7.461 1 90 98 SER A CA 1
ATOM 811 C C . SER A 1 98 ? 7.059 3.445 7.203 1 90 98 SER A C 1
ATOM 813 O O . SER A 1 98 ? 6.66 3.654 6.055 1 90 98 SER A O 1
ATOM 815 N N . ALA A 1 99 ? 6.555 3.957 8.258 1 89.94 99 ALA A N 1
ATOM 816 C CA . ALA A 1 99 ? 5.445 4.898 8.148 1 89.94 99 ALA A CA 1
ATOM 817 C C . ALA A 1 99 ? 5.871 6.172 7.422 1 89.94 99 ALA A C 1
ATOM 819 O O . ALA A 1 99 ? 5.117 6.715 6.613 1 89.94 99 ALA A O 1
ATOM 820 N N . PHE A 1 100 ? 7.043 6.605 7.727 1 94.25 100 PHE A N 1
ATOM 821 C CA . PHE A 1 100 ? 7.586 7.785 7.062 1 94.25 100 PHE A CA 1
ATOM 822 C C . PHE A 1 100 ? 7.711 7.555 5.562 1 94.25 100 PHE A C 1
ATOM 824 O O . PHE A 1 100 ? 7.297 8.398 4.762 1 94.25 100 PHE A O 1
ATOM 831 N N . LEU A 1 101 ? 8.203 6.434 5.195 1 92.56 101 LEU A N 1
ATOM 832 C CA . LEU A 1 101 ? 8.383 6.113 3.783 1 92.56 101 LEU A CA 1
ATOM 833 C C . LEU A 1 101 ? 7.035 6.023 3.07 1 92.56 101 LEU A C 1
ATOM 835 O O . LEU A 1 101 ? 6.883 6.539 1.96 1 92.56 101 LEU A O 1
ATOM 839 N N . LYS A 1 102 ? 6.047 5.422 3.701 1 90.5 102 LYS A N 1
ATOM 840 C CA . LYS A 1 102 ? 4.707 5.328 3.127 1 90.5 102 LYS A CA 1
ATOM 841 C C . LYS A 1 102 ? 4.121 6.715 2.875 1 90.5 102 LYS A C 1
ATOM 843 O O . LYS A 1 102 ? 3.615 6.992 1.785 1 90.5 102 LYS A O 1
ATOM 848 N N . ARG A 1 103 ? 4.273 7.504 3.834 1 91.31 103 ARG A N 1
ATOM 849 C CA . ARG A 1 103 ? 3.723 8.852 3.709 1 91.31 103 ARG A CA 1
ATOM 850 C C . ARG A 1 103 ? 4.418 9.625 2.592 1 91.31 103 ARG A C 1
ATOM 852 O O . ARG A 1 103 ? 3.762 10.297 1.797 1 91.31 103 ARG A O 1
ATOM 859 N N . ALA A 1 104 ? 5.746 9.5 2.582 1 93.81 104 ALA A N 1
ATOM 860 C CA . ALA A 1 104 ? 6.539 10.227 1.597 1 93.81 104 ALA A CA 1
ATOM 861 C C . ALA A 1 104 ? 6.188 9.789 0.178 1 93.81 104 ALA A C 1
ATOM 863 O O . ALA A 1 104 ? 6.215 10.594 -0.752 1 93.81 104 ALA A O 1
ATOM 864 N N . MET A 1 105 ? 5.809 8.539 0.056 1 91.75 105 MET A N 1
ATOM 865 C CA . MET A 1 105 ? 5.602 7.996 -1.285 1 91.75 105 MET A CA 1
ATOM 866 C C . MET A 1 105 ? 4.133 8.102 -1.694 1 91.75 105 MET A C 1
ATOM 868 O O . MET A 1 105 ? 3.826 8.273 -2.875 1 91.75 105 MET A O 1
ATOM 872 N N . ILE A 1 106 ? 3.287 8.008 -0.716 1 89 106 ILE A N 1
ATOM 873 C CA . ILE A 1 106 ? 1.86 7.984 -1.021 1 89 106 ILE A CA 1
ATOM 874 C C . ILE A 1 106 ? 1.304 9.406 -0.979 1 89 106 ILE A C 1
ATOM 876 O O . ILE A 1 106 ? 0.435 9.766 -1.778 1 89 106 ILE A O 1
ATOM 880 N N . PHE A 1 107 ? 1.781 10.219 -0.058 1 88.94 107 PHE A N 1
ATOM 881 C CA . PHE A 1 107 ? 1.336 11.602 0.101 1 88.94 107 PHE A CA 1
ATOM 882 C C . PHE A 1 107 ? 2.525 12.555 0.147 1 88.94 107 PHE A C 1
ATOM 884 O O . PHE A 1 107 ? 2.713 13.273 1.13 1 88.94 107 PHE A O 1
ATOM 891 N N . PRO A 1 108 ? 3.193 12.633 -0.896 1 91.56 108 PRO A N 1
ATOM 892 C CA . PRO A 1 108 ? 4.375 13.5 -0.913 1 91.56 108 PRO A CA 1
ATOM 893 C C . PRO A 1 108 ? 4.02 14.984 -0.884 1 91.56 108 PRO A C 1
ATOM 895 O O . PRO A 1 108 ? 2.982 15.383 -1.419 1 91.56 108 PRO A O 1
ATOM 898 N N . PRO A 1 109 ? 4.941 15.773 -0.166 1 92.06 109 PRO A N 1
ATOM 899 C CA . PRO A 1 109 ? 4.809 17.203 -0.463 1 92.06 109 PRO A CA 1
ATOM 900 C C . PRO A 1 109 ? 4.895 17.5 -1.957 1 92.06 109 PRO A C 1
ATOM 902 O O . PRO A 1 109 ? 5.816 17.031 -2.633 1 92.06 109 PRO A O 1
ATOM 905 N N . LYS A 1 110 ? 4.004 18.281 -2.457 1 90.12 110 LYS A N 1
ATOM 906 C CA . LYS A 1 110 ? 3.838 18.484 -3.893 1 90.12 110 LYS A CA 1
ATOM 907 C C . LYS A 1 110 ? 5.148 18.922 -4.539 1 90.12 110 LYS A C 1
ATOM 909 O O . LYS A 1 110 ? 5.523 18.422 -5.602 1 90.12 110 LYS A O 1
ATOM 914 N N . HIS A 1 111 ? 5.812 19.797 -3.916 1 94.56 111 HIS A N 1
ATOM 915 C CA . HIS A 1 111 ? 7.016 20.391 -4.496 1 94.56 111 HIS A CA 1
ATOM 916 C C . HIS A 1 111 ? 8.195 19.422 -4.418 1 94.56 111 HIS A C 1
ATOM 918 O O . HIS A 1 111 ? 9.227 19.641 -5.051 1 94.56 111 HIS A O 1
ATOM 924 N N . LEU A 1 112 ? 8.094 18.297 -3.697 1 96.06 112 LEU A N 1
ATOM 925 C CA . LEU A 1 112 ? 9.188 17.344 -3.537 1 96.06 112 LEU A CA 1
ATOM 926 C C . LEU A 1 112 ? 8.867 16.016 -4.23 1 96.06 112 LEU A C 1
ATOM 928 O O . LEU A 1 112 ? 9.703 15.117 -4.27 1 96.06 112 LEU A O 1
ATOM 932 N N . LYS A 1 113 ? 7.707 15.898 -4.797 1 93.62 113 LYS A N 1
ATOM 933 C CA . LYS A 1 113 ? 7.215 14.648 -5.355 1 93.62 113 LYS A CA 1
ATOM 934 C C . LYS A 1 113 ? 8.203 14.062 -6.363 1 93.62 113 LYS A C 1
ATOM 936 O O . LYS A 1 113 ? 8.586 12.898 -6.27 1 93.62 113 LYS A O 1
ATOM 941 N N . HIS A 1 114 ? 8.648 14.891 -7.266 1 94 114 HIS A N 1
ATOM 942 C CA . HIS A 1 114 ? 9.523 14.422 -8.328 1 94 114 HIS A CA 1
ATOM 943 C C . HIS A 1 114 ? 10.859 13.938 -7.77 1 94 114 HIS A C 1
ATOM 945 O O . HIS A 1 114 ? 11.367 12.883 -8.18 1 94 114 HIS A O 1
ATOM 951 N N . ILE A 1 115 ? 11.367 14.664 -6.82 1 96.5 115 ILE A N 1
ATOM 952 C CA . ILE A 1 115 ? 12.664 14.328 -6.238 1 96.5 115 ILE A CA 1
ATOM 953 C C . ILE A 1 115 ? 12.547 13.039 -5.426 1 96.5 115 ILE A C 1
ATOM 955 O O . ILE A 1 115 ? 13.406 12.156 -5.527 1 96.5 115 ILE A O 1
ATOM 959 N N . LEU A 1 116 ? 11.523 12.914 -4.645 1 96.56 116 LEU A N 1
ATOM 960 C CA . LEU A 1 116 ? 11.289 11.711 -3.857 1 96.56 116 LEU A CA 1
ATOM 961 C C . LEU A 1 116 ? 11.133 10.492 -4.762 1 96.56 116 LEU A C 1
ATOM 963 O O . LEU A 1 116 ? 11.703 9.438 -4.492 1 96.56 116 LEU A O 1
ATOM 967 N N . ASN A 1 117 ? 10.375 10.672 -5.84 1 94.5 117 ASN A N 1
ATOM 968 C CA . ASN A 1 117 ? 10.164 9.586 -6.785 1 94.5 117 ASN A CA 1
ATOM 969 C C . ASN A 1 117 ? 11.477 9.133 -7.418 1 94.5 117 ASN A C 1
ATOM 971 O O . ASN A 1 117 ? 11.727 7.93 -7.555 1 94.5 117 ASN A O 1
ATOM 975 N N . GLU A 1 118 ? 12.266 10.039 -7.781 1 95.19 118 GLU A N 1
ATOM 976 C CA . GLU A 1 118 ? 13.555 9.719 -8.398 1 95.19 118 GLU A CA 1
ATOM 977 C C . GLU A 1 118 ? 14.445 8.945 -7.441 1 95.19 118 GLU A C 1
ATOM 979 O O . GLU A 1 118 ? 15.078 7.961 -7.832 1 95.19 118 GLU A O 1
ATOM 984 N N . LYS A 1 119 ? 14.531 9.414 -6.25 1 95.94 119 LYS A N 1
ATOM 985 C CA . LYS A 1 119 ? 15.352 8.75 -5.25 1 95.94 119 LYS A CA 1
ATOM 986 C C . LYS A 1 119 ? 14.82 7.352 -4.941 1 95.94 119 LYS A C 1
ATOM 988 O O . LYS A 1 119 ? 15.602 6.406 -4.777 1 95.94 119 LYS A O 1
ATOM 993 N N . PHE A 1 120 ? 13.57 7.242 -4.898 1 95.69 120 PHE A N 1
ATOM 994 C CA . PHE A 1 120 ? 12.945 5.949 -4.652 1 95.69 120 PHE A CA 1
ATOM 995 C C . PHE A 1 120 ? 13.242 4.977 -5.789 1 95.69 120 PHE A C 1
ATOM 997 O O . PHE A 1 120 ? 13.617 3.828 -5.551 1 95.69 120 PHE A O 1
ATOM 1004 N N . LEU A 1 121 ? 13.062 5.449 -7.027 1 93.38 121 LEU A N 1
ATOM 1005 C CA . LEU A 1 121 ? 13.289 4.598 -8.188 1 93.38 121 LEU A CA 1
ATOM 1006 C C . LEU A 1 121 ? 14.75 4.148 -8.258 1 93.38 121 LEU A C 1
ATOM 1008 O O . LEU A 1 121 ? 15.039 3.023 -8.664 1 93.38 121 LEU A O 1
ATOM 1012 N N . SER A 1 122 ? 15.641 5.012 -7.863 1 94.75 122 SER A N 1
ATOM 1013 C CA . SER A 1 122 ? 17.047 4.648 -7.82 1 94.75 122 SER A CA 1
ATOM 1014 C C . SER A 1 122 ? 17.312 3.545 -6.801 1 94.75 122 SER A C 1
ATOM 1016 O O . SER A 1 122 ? 18.047 2.592 -7.082 1 94.75 122 SER A O 1
ATOM 1018 N N . SER A 1 123 ? 16.781 3.686 -5.637 1 94.5 123 SER A N 1
ATOM 1019 C CA . SER A 1 123 ? 16.891 2.652 -4.613 1 94.5 123 SER A CA 1
ATOM 1020 C C . SER A 1 123 ? 16.266 1.344 -5.074 1 94.5 123 SER A C 1
ATOM 1022 O O . SER A 1 123 ? 16.828 0.268 -4.871 1 94.5 123 SER A O 1
ATOM 1024 N N . GLU A 1 124 ? 15.094 1.418 -5.684 1 92.5 124 GLU A N 1
ATOM 1025 C CA . GLU A 1 124 ? 14.383 0.255 -6.207 1 92.5 124 GLU A CA 1
ATOM 1026 C C . GLU A 1 124 ? 15.211 -0.466 -7.27 1 92.5 124 GLU A C 1
ATOM 1028 O O . GLU A 1 124 ? 15.172 -1.694 -7.363 1 92.5 124 GLU A O 1
ATOM 1033 N N . SER A 1 125 ? 15.898 0.309 -8.078 1 94.56 125 SER A N 1
ATOM 1034 C CA . SER A 1 125 ? 16.766 -0.284 -9.094 1 94.56 125 SER A CA 1
ATOM 1035 C C . SER A 1 125 ? 17.875 -1.121 -8.461 1 94.56 125 SER A C 1
ATOM 1037 O O . SER A 1 125 ? 18.219 -2.189 -8.969 1 94.56 125 SER A O 1
ATOM 1039 N N . SER A 1 126 ? 18.406 -0.576 -7.383 1 95.19 126 SER A N 1
ATOM 1040 C CA . SER A 1 126 ? 19.422 -1.338 -6.656 1 95.19 126 SER A CA 1
ATOM 1041 C C . SER A 1 126 ? 18.844 -2.633 -6.098 1 95.19 126 SER A C 1
ATOM 1043 O O . SER A 1 126 ? 19.469 -3.689 -6.18 1 95.19 126 SER A O 1
ATOM 1045 N N . PHE A 1 127 ? 17.672 -2.541 -5.59 1 95.19 127 PHE A N 1
ATOM 1046 C CA . PHE A 1 127 ? 16.984 -3.711 -5.055 1 95.19 127 PHE A CA 1
ATOM 1047 C C . PHE A 1 127 ? 16.672 -4.711 -6.164 1 95.19 127 PHE A C 1
ATOM 1049 O O . PHE A 1 127 ? 16.891 -5.91 -6.004 1 95.19 127 PHE A O 1
ATOM 1056 N N . SER A 1 128 ? 16.203 -4.223 -7.281 1 96.19 128 SER A N 1
ATOM 1057 C CA . SER A 1 128 ? 15.859 -5.055 -8.43 1 96.19 128 SER A CA 1
ATOM 1058 C C . SER A 1 128 ? 17.078 -5.789 -8.969 1 96.19 128 SER A C 1
ATOM 1060 O O . SER A 1 128 ? 16.969 -6.922 -9.445 1 96.19 128 SER A O 1
ATOM 1062 N N . SER A 1 129 ? 18.219 -5.16 -8.891 1 96.75 129 SER A N 1
ATOM 1063 C CA . SER A 1 129 ? 19.438 -5.789 -9.352 1 96.75 129 SER A CA 1
ATOM 1064 C C . SER A 1 129 ? 19.781 -7.023 -8.523 1 96.75 129 SER A C 1
ATOM 1066 O O . SER A 1 129 ? 20.234 -8.031 -9.062 1 96.75 129 SER A O 1
ATOM 1068 N N . ILE A 1 130 ? 19.578 -6.887 -7.273 1 96.12 130 ILE A N 1
ATOM 1069 C CA . ILE A 1 130 ? 19.797 -8.008 -6.371 1 96.12 130 ILE A CA 1
ATOM 1070 C C . ILE A 1 130 ? 18.844 -9.148 -6.719 1 96.12 130 ILE A C 1
ATOM 1072 O O . ILE A 1 130 ? 19.266 -10.297 -6.859 1 96.12 130 ILE A O 1
ATOM 1076 N N . LEU A 1 131 ? 17.625 -8.82 -6.887 1 97.81 131 LEU A N 1
ATOM 1077 C CA . LEU A 1 131 ? 16.594 -9.812 -7.215 1 97.81 131 LEU A CA 1
ATOM 1078 C C . LEU A 1 131 ? 16.875 -10.438 -8.578 1 97.81 131 LEU A C 1
ATOM 1080 O O . LEU A 1 131 ? 16.641 -11.633 -8.773 1 97.81 131 LEU A O 1
ATOM 1084 N N . HIS A 1 132 ? 17.312 -9.57 -9.508 1 98 132 HIS A N 1
ATOM 1085 C CA . HIS A 1 132 ? 17.641 -10.055 -10.852 1 98 132 HIS A CA 1
ATOM 1086 C C . HIS A 1 132 ? 18.609 -11.227 -10.789 1 98 132 HIS A C 1
ATOM 1088 O O . HIS A 1 132 ? 18.391 -12.25 -11.445 1 98 132 HIS A O 1
ATOM 1094 N N . ALA A 1 133 ? 19.656 -11.094 -10.031 1 97.38 133 ALA A N 1
ATOM 1095 C CA . ALA A 1 133 ? 20.656 -12.141 -9.891 1 97.38 133 ALA A CA 1
ATOM 1096 C C . ALA A 1 133 ? 20.047 -13.414 -9.32 1 97.38 133 ALA A C 1
ATOM 1098 O O . ALA A 1 133 ? 20.391 -14.516 -9.75 1 97.38 133 ALA A O 1
ATOM 1099 N N . ILE A 1 134 ? 19.203 -13.32 -8.359 1 97.62 134 ILE A N 1
ATOM 1100 C CA . ILE A 1 134 ? 18.594 -14.469 -7.703 1 97.62 134 ILE A CA 1
ATOM 1101 C C . ILE A 1 134 ? 17.641 -15.172 -8.664 1 97.62 134 ILE A C 1
ATOM 1103 O O . ILE A 1 134 ? 17.672 -16.406 -8.789 1 97.62 134 ILE A O 1
ATOM 1107 N N . PHE A 1 135 ? 16.781 -14.391 -9.359 1 97.75 135 PHE A N 1
ATOM 1108 C CA . PHE A 1 135 ? 15.844 -14.969 -10.312 1 97.75 135 PHE A CA 1
ATOM 1109 C C . PHE A 1 135 ? 16.594 -15.641 -11.461 1 97.75 135 PHE A C 1
ATOM 1111 O O . PHE A 1 135 ? 16.172 -16.703 -11.938 1 97.75 135 PHE A O 1
ATOM 1118 N N . LEU A 1 136 ? 17.641 -14.961 -11.93 1 97.56 136 LEU A N 1
ATOM 1119 C CA . LEU A 1 136 ? 18.453 -15.555 -12.984 1 97.56 136 LEU A CA 1
ATOM 1120 C C . LEU A 1 136 ? 19.016 -16.906 -12.539 1 97.56 136 LEU A C 1
ATOM 1122 O O . LEU A 1 136 ? 18.922 -17.891 -13.281 1 97.56 136 LEU A O 1
ATOM 1126 N N . GLU A 1 137 ? 19.625 -16.953 -11.406 1 97.19 137 GLU A N 1
ATOM 1127 C CA . GLU A 1 137 ? 20.125 -18.203 -10.836 1 97.19 137 GLU A CA 1
ATOM 1128 C C . GLU A 1 137 ? 19.016 -19.25 -10.742 1 97.19 137 GLU A C 1
ATOM 1130 O O . GLU A 1 137 ? 19.234 -20.422 -11.047 1 97.19 137 GLU A O 1
ATOM 1135 N N . GLY A 1 138 ? 17.859 -18.859 -10.234 1 97.44 138 GLY A N 1
ATOM 1136 C CA . GLY A 1 138 ? 16.734 -19.766 -10.086 1 97.44 138 GLY A CA 1
ATOM 1137 C C . GLY A 1 138 ? 16.281 -20.375 -11.406 1 97.44 138 GLY A C 1
ATOM 1138 O O . GLY A 1 138 ? 15.93 -21.547 -11.453 1 97.44 138 GLY A O 1
ATOM 1139 N N . ILE A 1 139 ? 16.266 -19.562 -12.445 1 96.75 139 ILE A N 1
ATOM 1140 C CA . ILE A 1 139 ? 15.875 -20.047 -13.766 1 96.75 139 ILE A CA 1
ATOM 1141 C C . ILE A 1 139 ? 16.938 -21.031 -14.281 1 96.75 139 ILE A C 1
ATOM 1143 O O . ILE A 1 139 ? 16.594 -22.094 -14.805 1 96.75 139 ILE A O 1
ATOM 1147 N N . GLU A 1 140 ? 18.188 -20.672 -14.109 1 96.31 140 GLU A N 1
ATOM 1148 C CA . GLU A 1 140 ? 19.281 -21.516 -14.547 1 96.31 140 GLU A CA 1
ATOM 1149 C C . GLU A 1 140 ? 19.266 -22.859 -13.836 1 96.31 140 GLU A C 1
ATOM 1151 O O . GLU A 1 140 ? 19.562 -23.891 -14.445 1 96.31 140 GLU A O 1
ATOM 1156 N N . LYS A 1 141 ? 18.938 -22.875 -12.594 1 96 141 LYS A N 1
ATOM 1157 C CA . LYS A 1 141 ? 18.906 -24.094 -11.773 1 96 141 LYS A CA 1
ATOM 1158 C C . LYS A 1 141 ? 17.594 -24.844 -11.961 1 96 141 LYS A C 1
ATOM 1160 O O . LYS A 1 141 ? 17.344 -25.859 -11.297 1 96 141 LYS A O 1
ATOM 1165 N N . LYS A 1 142 ? 16.625 -24.266 -12.703 1 95.81 142 LYS A N 1
ATOM 1166 C CA . LYS A 1 142 ? 15.312 -24.844 -13 1 95.81 142 LYS A CA 1
ATOM 1167 C C . LYS A 1 142 ? 14.453 -24.922 -11.75 1 95.81 142 LYS A C 1
ATOM 1169 O O . LYS A 1 142 ? 13.656 -25.859 -11.594 1 95.81 142 LYS A O 1
ATOM 1174 N N . GLU A 1 143 ? 14.695 -24.062 -10.828 1 95.62 143 GLU A N 1
ATOM 1175 C CA . GLU A 1 143 ? 13.836 -23.875 -9.656 1 95.62 143 GLU A CA 1
ATOM 1176 C C . GLU A 1 143 ? 12.688 -22.922 -9.961 1 95.62 143 GLU A C 1
ATOM 1178 O O . GLU A 1 143 ? 11.609 -23.031 -9.367 1 95.62 143 GLU A O 1
ATOM 1183 N N . ILE A 1 144 ? 12.992 -22 -10.797 1 95.62 144 ILE A N 1
ATOM 1184 C CA . ILE A 1 144 ? 12.016 -21 -11.234 1 95.62 144 ILE A CA 1
ATOM 1185 C C . ILE A 1 144 ? 11.711 -21.203 -12.719 1 95.62 144 ILE A C 1
ATOM 1187 O O . ILE A 1 144 ? 12.617 -21.438 -13.523 1 95.62 144 ILE A O 1
ATOM 1191 N N . ARG A 1 145 ? 10.516 -21.188 -13.086 1 93.69 145 ARG A N 1
ATOM 1192 C CA . ARG A 1 145 ? 10.117 -21.375 -14.477 1 93.69 145 ARG A CA 1
ATOM 1193 C C . ARG A 1 145 ? 10.758 -20.312 -15.375 1 93.69 145 ARG A C 1
ATOM 1195 O O . ARG A 1 145 ? 10.945 -19.172 -14.961 1 93.69 145 ARG A O 1
ATOM 1202 N N . PRO A 1 146 ? 10.992 -20.719 -16.625 1 93.44 146 PRO A N 1
ATOM 1203 C CA . PRO A 1 146 ? 11.516 -19.719 -17.547 1 93.44 146 PRO A CA 1
ATOM 1204 C C . PRO A 1 146 ? 10.539 -18.578 -17.797 1 93.44 146 PRO A C 1
ATOM 1206 O O . PRO A 1 146 ? 9.32 -18.797 -17.844 1 93.44 146 PRO A O 1
ATOM 1209 N N . GLY A 1 147 ? 11.008 -17.375 -17.938 1 91.12 147 GLY A N 1
ATOM 1210 C CA . GLY A 1 147 ? 10.203 -16.188 -18.203 1 91.12 147 GLY A CA 1
ATOM 1211 C C . GLY A 1 147 ? 11.016 -14.914 -18.203 1 91.12 147 GLY A C 1
ATOM 1212 O O . GLY A 1 147 ? 12.234 -14.938 -18 1 91.12 147 GLY A O 1
ATOM 1213 N N . ASN A 1 148 ? 10.344 -13.852 -18.531 1 93.88 148 ASN A N 1
ATOM 1214 C CA . ASN A 1 148 ? 10.984 -12.547 -18.453 1 93.88 148 ASN A CA 1
ATOM 1215 C C . ASN A 1 148 ? 11.32 -12.18 -17 1 93.88 148 ASN A C 1
ATOM 1217 O O . ASN A 1 148 ? 10.43 -12.031 -16.172 1 93.88 148 ASN A O 1
ATOM 1221 N N . ILE A 1 149 ? 12.586 -12.039 -16.734 1 95.81 149 ILE A N 1
ATOM 1222 C CA . ILE A 1 149 ? 13.078 -11.836 -15.375 1 95.81 149 ILE A CA 1
ATOM 1223 C C . ILE A 1 149 ? 12.477 -10.555 -14.797 1 95.81 149 ILE A C 1
ATOM 1225 O O . ILE A 1 149 ? 12.078 -10.523 -13.625 1 95.81 149 ILE A O 1
ATOM 1229 N N . GLU A 1 150 ? 12.383 -9.508 -15.57 1 94.19 150 GLU A N 1
ATOM 1230 C CA . GLU A 1 150 ? 11.805 -8.25 -15.109 1 94.19 150 GLU A CA 1
ATOM 1231 C C . GLU A 1 150 ? 10.359 -8.43 -14.664 1 94.19 150 GLU A C 1
ATOM 1233 O O . GLU A 1 150 ? 9.938 -7.867 -13.648 1 94.19 150 GLU A O 1
ATOM 1238 N N . ASN A 1 151 ? 9.664 -9.266 -15.383 1 93.62 151 ASN A N 1
ATOM 1239 C CA . ASN A 1 151 ? 8.281 -9.547 -15.023 1 93.62 151 ASN A CA 1
ATOM 1240 C C . ASN A 1 151 ? 8.188 -10.305 -13.695 1 93.62 151 ASN A C 1
ATOM 1242 O O . ASN A 1 151 ? 7.297 -10.039 -12.891 1 93.62 151 ASN A O 1
ATOM 1246 N N . LEU A 1 152 ? 9.094 -11.219 -13.516 1 95.5 152 LEU A N 1
ATOM 1247 C CA . LEU A 1 152 ? 9.133 -11.977 -12.273 1 95.5 152 LEU A CA 1
ATOM 1248 C C . LEU A 1 152 ? 9.461 -11.07 -11.094 1 95.5 152 LEU A C 1
ATOM 1250 O O . LEU A 1 152 ? 8.836 -11.172 -10.031 1 95.5 152 LEU A O 1
ATOM 1254 N N . ILE A 1 153 ? 10.383 -10.164 -11.312 1 96.12 153 ILE A N 1
ATOM 1255 C CA . ILE A 1 153 ? 10.789 -9.227 -10.273 1 96.12 153 ILE A CA 1
ATOM 1256 C C . ILE A 1 153 ? 9.617 -8.312 -9.922 1 96.12 153 ILE A C 1
ATOM 1258 O O . ILE A 1 153 ? 9.336 -8.086 -8.742 1 96.12 153 ILE A O 1
ATOM 1262 N N . MET A 1 154 ? 8.906 -7.84 -10.906 1 93.38 154 MET A N 1
ATOM 1263 C CA . MET A 1 154 ? 7.77 -6.953 -10.68 1 93.38 154 MET A CA 1
ATOM 1264 C C . MET A 1 154 ? 6.684 -7.66 -9.867 1 93.38 154 MET A C 1
ATOM 1266 O O . MET A 1 154 ? 6.062 -7.055 -9 1 93.38 154 MET A O 1
ATOM 1270 N N . SER A 1 155 ? 6.477 -8.875 -10.18 1 94.94 155 SER A N 1
ATOM 1271 C CA . SER A 1 155 ? 5.492 -9.648 -9.43 1 94.94 155 SER A CA 1
ATOM 1272 C C . SER A 1 155 ? 5.926 -9.836 -7.98 1 94.94 155 SER A C 1
ATOM 1274 O O . SER A 1 155 ? 5.098 -9.797 -7.066 1 94.94 155 SER A O 1
ATOM 1276 N N . TYR A 1 156 ? 7.219 -10.062 -7.781 1 96.81 156 TYR A N 1
ATOM 1277 C CA . TYR A 1 156 ? 7.754 -10.234 -6.438 1 96.81 156 TYR A CA 1
ATOM 1278 C C . TYR A 1 156 ? 7.648 -8.938 -5.637 1 96.81 156 TYR A C 1
ATOM 1280 O O . TYR A 1 156 ? 7.262 -8.961 -4.465 1 96.81 156 TYR A O 1
ATOM 1288 N N . LEU A 1 157 ? 7.961 -7.871 -6.27 1 95.38 157 LEU A N 1
ATOM 1289 C CA . LEU A 1 157 ? 7.855 -6.57 -5.613 1 95.38 157 LEU A CA 1
ATOM 1290 C C . LEU A 1 157 ? 6.398 -6.242 -5.289 1 95.38 157 LEU A C 1
ATOM 1292 O O . LEU A 1 157 ? 6.105 -5.684 -4.234 1 95.38 157 LEU A O 1
ATOM 1296 N N . CYS A 1 158 ? 5.523 -6.574 -6.18 1 95.5 158 CYS A N 1
ATOM 1297 C CA . CYS A 1 158 ? 4.098 -6.387 -5.93 1 95.5 158 CYS A CA 1
ATOM 1298 C C . CYS A 1 158 ? 3.65 -7.184 -4.711 1 95.5 158 CYS A C 1
ATOM 1300 O O . CYS A 1 158 ? 2.867 -6.691 -3.895 1 95.5 158 CYS A O 1
ATOM 1302 N N . LEU A 1 159 ? 4.172 -8.398 -4.613 1 96.31 159 LEU A N 1
ATOM 1303 C CA . LEU A 1 159 ? 3.898 -9.258 -3.465 1 96.31 159 LEU A CA 1
ATOM 1304 C C . LEU A 1 159 ? 4.336 -8.578 -2.168 1 96.31 159 LEU A C 1
ATOM 1306 O O . LEU A 1 159 ? 3.566 -8.516 -1.208 1 96.31 159 LEU A O 1
ATOM 1310 N N . ILE A 1 160 ? 5.523 -8.062 -2.135 1 95.19 160 ILE A N 1
ATOM 1311 C CA . ILE A 1 160 ? 6.086 -7.406 -0.958 1 95.19 160 ILE A CA 1
ATOM 1312 C C . ILE A 1 160 ? 5.25 -6.176 -0.603 1 95.19 160 ILE A C 1
ATOM 1314 O O . ILE A 1 160 ? 4.891 -5.977 0.56 1 95.19 160 ILE A O 1
ATOM 1318 N N . ASP A 1 161 ? 4.93 -5.445 -1.576 1 93.75 161 ASP A N 1
ATOM 1319 C CA . ASP A 1 161 ? 4.156 -4.223 -1.359 1 93.75 161 ASP A CA 1
ATOM 1320 C C . ASP A 1 161 ? 2.758 -4.543 -0.84 1 93.75 161 ASP A C 1
ATOM 1322 O O . ASP A 1 161 ? 2.227 -3.824 0.01 1 93.75 161 ASP A O 1
ATOM 1326 N N . GLY A 1 162 ? 2.174 -5.555 -1.426 1 94.88 162 GLY A N 1
ATOM 1327 C CA . GLY A 1 162 ? 0.869 -5.98 -0.941 1 94.88 162 GLY A CA 1
ATOM 1328 C C . GLY A 1 162 ? 0.874 -6.363 0.526 1 94.88 162 GLY A C 1
ATOM 1329 O O . GLY A 1 162 ? 0.016 -5.922 1.292 1 94.88 162 GLY A O 1
ATOM 1330 N N . ILE A 1 163 ? 1.854 -7.129 0.89 1 94.06 163 ILE A N 1
ATOM 1331 C CA . ILE A 1 163 ? 1.982 -7.551 2.279 1 94.06 163 ILE A CA 1
ATOM 1332 C C . ILE A 1 163 ? 2.229 -6.332 3.17 1 94.06 163 ILE A C 1
ATOM 1334 O O . ILE A 1 163 ? 1.621 -6.203 4.234 1 94.06 163 ILE A O 1
ATOM 1338 N N . PHE A 1 164 ? 3.027 -5.504 2.676 1 88.62 164 PHE A N 1
ATOM 1339 C CA . PHE A 1 164 ? 3.396 -4.301 3.408 1 88.62 164 PHE A CA 1
ATOM 1340 C C . PHE A 1 164 ? 2.164 -3.463 3.73 1 88.62 164 PHE A C 1
ATOM 1342 O O . PHE A 1 164 ? 1.981 -3.031 4.871 1 88.62 164 PHE A O 1
ATOM 1349 N N . ILE A 1 165 ? 1.344 -3.25 2.793 1 89.19 165 ILE A N 1
ATOM 1350 C CA . ILE A 1 165 ? 0.182 -2.396 3.025 1 89.19 165 ILE A CA 1
ATOM 1351 C C . ILE A 1 165 ? -0.829 -3.129 3.904 1 89.19 165 ILE A C 1
ATOM 1353 O O . ILE A 1 165 ? -1.535 -2.506 4.699 1 89.19 165 ILE A O 1
ATOM 1357 N N . GLU A 1 166 ? -0.907 -4.426 3.811 1 91.44 166 GLU A N 1
ATOM 1358 C CA . GLU A 1 166 ? -1.857 -5.211 4.594 1 91.44 166 GLU A CA 1
ATOM 1359 C C . GLU A 1 166 ? -1.504 -5.188 6.078 1 91.44 166 GLU A C 1
ATOM 1361 O O . GLU A 1 166 ? -2.375 -5.367 6.93 1 91.44 166 GLU A O 1
ATOM 1366 N N . PHE A 1 167 ? -0.265 -4.969 6.371 1 88.06 167 PHE A N 1
ATOM 1367 C CA . PHE A 1 167 ? 0.116 -4.75 7.762 1 88.06 167 PHE A CA 1
ATOM 1368 C C . PHE A 1 167 ? -0.683 -3.605 8.367 1 88.06 167 PHE A C 1
ATOM 1370 O O . PHE A 1 167 ? -1.034 -3.643 9.555 1 88.06 167 PHE A O 1
ATOM 1377 N N . SER A 1 168 ? -0.964 -2.666 7.523 1 84.94 168 SER A N 1
ATOM 1378 C CA . SER A 1 168 ? -1.691 -1.494 8 1 84.94 168 SER A CA 1
ATOM 1379 C C . SER A 1 168 ? -3.176 -1.799 8.18 1 84.94 168 SER A C 1
ATOM 1381 O O . SER A 1 168 ? -3.85 -1.174 9 1 84.94 168 SER A O 1
ATOM 1383 N N . TYR A 1 169 ? -3.641 -2.781 7.41 1 85.56 169 TYR A N 1
ATOM 1384 C CA . TYR A 1 169 ? -5.062 -3.115 7.43 1 85.56 169 TYR A CA 1
ATOM 1385 C C . TYR A 1 169 ? -5.363 -4.145 8.516 1 85.56 169 TYR A C 1
ATOM 1387 O O . TYR A 1 169 ? -6.379 -4.051 9.203 1 85.56 169 TYR A O 1
ATOM 1395 N N . TYR A 1 170 ? -4.453 -5.082 8.664 1 88.25 170 TYR A N 1
ATOM 1396 C CA . TYR A 1 170 ? -4.777 -6.258 9.453 1 88.25 170 TYR A CA 1
ATOM 1397 C C . TYR A 1 170 ? -3.945 -6.301 10.734 1 88.25 170 TYR A C 1
ATOM 1399 O O . TYR A 1 170 ? -4.316 -6.973 11.695 1 88.25 170 TYR A O 1
ATOM 1407 N N . GLY A 1 171 ? -2.84 -5.625 10.758 1 84.25 171 GLY A N 1
ATOM 1408 C CA . GLY A 1 171 ? -1.923 -5.695 11.891 1 84.25 171 GLY A CA 1
ATOM 1409 C C . GLY A 1 171 ? -0.973 -6.875 11.812 1 84.25 171 GLY A C 1
ATOM 1410 O O . GLY A 1 171 ? -1.214 -7.828 11.07 1 84.25 171 GLY A O 1
ATOM 1411 N N . PRO A 1 172 ? 0.099 -6.824 12.562 1 83.75 172 PRO A N 1
ATOM 1412 C CA . PRO A 1 172 ? 1.152 -7.84 12.477 1 83.75 172 PRO A CA 1
ATOM 1413 C C . PRO A 1 172 ? 0.684 -9.219 12.953 1 83.75 172 PRO A C 1
ATOM 1415 O O . PRO A 1 172 ? 1.094 -10.234 12.398 1 83.75 172 PRO A O 1
ATOM 1418 N N . GLU A 1 173 ? -0.167 -9.312 13.914 1 83.88 173 GLU A N 1
ATOM 1419 C CA . GLU A 1 173 ? -0.599 -10.586 14.469 1 83.88 173 GLU A CA 1
ATOM 1420 C C . GLU A 1 173 ? -1.388 -11.398 13.445 1 83.88 173 GLU A C 1
ATOM 1422 O O . GLU A 1 173 ? -1.136 -12.594 13.266 1 83.88 173 GLU A O 1
ATOM 1427 N N . LYS A 1 174 ? -2.223 -10.766 12.727 1 86.12 174 LYS A N 1
ATOM 1428 C CA . LYS A 1 174 ? -3.047 -11.445 11.734 1 86.12 174 LYS A CA 1
ATOM 1429 C C . LYS A 1 174 ? -2.232 -11.805 10.492 1 86.12 174 LYS A C 1
ATOM 1431 O O . LYS A 1 174 ? -2.51 -12.805 9.828 1 86.12 174 LYS A O 1
ATOM 1436 N N . MET A 1 175 ? -1.152 -11.031 10.234 1 89.56 175 MET A N 1
ATOM 1437 C CA . MET A 1 175 ? -0.393 -11.195 9 1 89.56 175 MET A CA 1
ATOM 1438 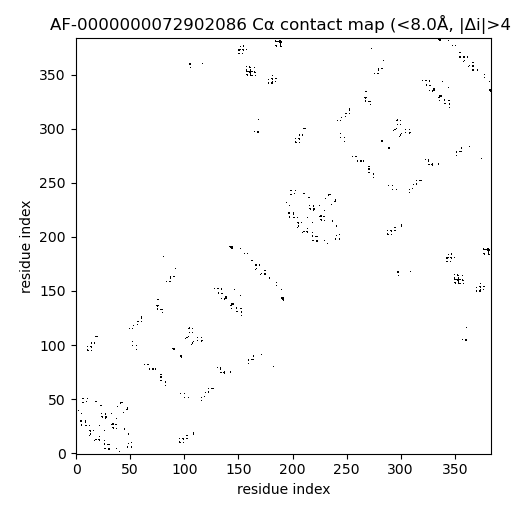C C . MET A 1 175 ? 0.563 -12.375 9.102 1 89.56 175 MET A C 1
ATOM 1440 O O . MET A 1 175 ? 0.963 -12.945 8.078 1 89.56 175 MET A O 1
ATOM 1444 N N . GLU A 1 176 ? 0.906 -12.734 10.266 1 83.88 176 GLU A N 1
ATOM 1445 C CA . GLU A 1 176 ? 1.918 -13.773 10.445 1 83.88 176 GLU A CA 1
ATOM 1446 C C . GLU A 1 176 ? 1.561 -15.031 9.664 1 83.88 176 GLU A C 1
ATOM 1448 O O . GLU A 1 176 ? 2.373 -15.539 8.891 1 83.88 176 GLU A O 1
ATOM 1453 N N . SER A 1 177 ? 0.357 -15.555 9.82 1 84.5 177 SER A N 1
ATOM 1454 C CA . SER A 1 177 ? -0.064 -16.75 9.117 1 84.5 177 SER A CA 1
ATOM 1455 C C . SER A 1 177 ? -0.362 -16.469 7.648 1 84.5 177 SER A C 1
ATOM 1457 O O . SER A 1 177 ? -0.185 -17.328 6.789 1 84.5 177 SER A O 1
ATOM 1459 N N . ARG A 1 178 ? -0.702 -15.281 7.27 1 90 178 ARG A N 1
ATOM 1460 C CA . ARG A 1 178 ? -1.073 -14.875 5.918 1 90 178 ARG A CA 1
ATOM 1461 C C . ARG A 1 178 ? 0.152 -14.805 5.012 1 90 178 ARG A C 1
ATOM 1463 O O . ARG A 1 178 ? 0.086 -15.18 3.838 1 90 178 ARG A O 1
ATOM 1470 N N . ILE A 1 179 ? 1.227 -14.438 5.648 1 94 179 ILE A N 1
ATOM 1471 C CA . ILE A 1 179 ? 2.443 -14.234 4.871 1 94 179 ILE A CA 1
ATOM 1472 C C . ILE A 1 179 ? 2.893 -15.555 4.262 1 94 179 ILE A C 1
ATOM 1474 O O . ILE A 1 179 ? 3.217 -15.625 3.072 1 94 179 ILE A O 1
ATOM 1478 N N . GLN A 1 180 ? 2.881 -16.609 5.066 1 92.75 180 GLN A N 1
ATOM 1479 C CA . GLN A 1 180 ? 3.297 -17.922 4.574 1 92.75 180 GLN A CA 1
ATOM 1480 C C . GLN A 1 180 ? 2.406 -18.391 3.426 1 92.75 180 GLN A C 1
ATOM 1482 O O . GLN A 1 180 ? 2.898 -18.891 2.42 1 92.75 180 GLN A O 1
ATOM 1487 N N . ASN A 1 181 ? 1.155 -18.188 3.588 1 91.31 181 ASN A N 1
ATOM 1488 C CA . ASN A 1 181 ? 0.209 -18.609 2.559 1 91.31 181 ASN A CA 1
ATOM 1489 C C . ASN A 1 181 ? 0.386 -17.812 1.273 1 91.31 181 ASN A C 1
ATOM 1491 O O . ASN A 1 181 ? 0.323 -18.375 0.176 1 91.31 181 ASN A O 1
ATOM 1495 N N . ILE A 1 182 ? 0.543 -16.531 1.404 1 94.06 182 ILE A N 1
ATOM 1496 C CA . ILE A 1 182 ? 0.741 -15.648 0.258 1 94.06 182 ILE A CA 1
ATOM 1497 C C . ILE A 1 182 ? 2.033 -16.031 -0.465 1 94.06 182 ILE A C 1
ATOM 1499 O O . ILE A 1 182 ? 2.062 -16.109 -1.695 1 94.06 182 ILE A O 1
ATOM 1503 N N . TRP A 1 183 ? 3.066 -16.328 0.354 1 95.12 183 TRP A N 1
ATOM 1504 C CA . TRP A 1 183 ? 4.34 -16.766 -0.21 1 95.12 183 TRP A CA 1
ATOM 1505 C C . TRP A 1 183 ? 4.164 -18.062 -1.005 1 95.12 183 TRP A C 1
ATOM 1507 O O . TRP A 1 183 ? 4.66 -18.172 -2.127 1 95.12 183 TRP A O 1
ATOM 1517 N N . ASP A 1 184 ? 3.467 -19.031 -0.45 1 93.06 184 ASP A N 1
ATOM 1518 C CA . ASP A 1 184 ? 3.281 -20.328 -1.107 1 93.06 184 ASP A CA 1
ATOM 1519 C C . ASP A 1 184 ? 2.568 -20.156 -2.447 1 93.06 184 ASP A C 1
ATOM 1521 O O . ASP A 1 184 ? 2.967 -20.766 -3.445 1 93.06 184 ASP A O 1
ATOM 1525 N N . ASN A 1 185 ? 1.569 -19.375 -2.43 1 91.19 185 ASN A N 1
ATOM 1526 C CA . ASN A 1 185 ? 0.835 -19.141 -3.668 1 91.19 185 ASN A CA 1
ATOM 1527 C C . ASN A 1 185 ? 1.707 -18.453 -4.715 1 91.19 185 ASN A C 1
ATOM 1529 O O . ASN A 1 185 ? 1.628 -18.781 -5.902 1 91.19 185 ASN A O 1
ATOM 1533 N N . PHE A 1 186 ? 2.473 -17.453 -4.285 1 94.88 186 PHE A N 1
ATOM 1534 C CA . PHE A 1 186 ? 3.404 -16.781 -5.191 1 94.88 186 PHE A CA 1
ATOM 1535 C C . PHE A 1 186 ? 4.379 -17.797 -5.789 1 94.88 186 PHE A C 1
ATOM 1537 O O . PHE A 1 186 ? 4.609 -17.797 -7 1 94.88 186 PHE A O 1
ATOM 1544 N N . TRP A 1 187 ? 4.891 -18.656 -4.922 1 94.12 187 TRP A N 1
ATOM 1545 C CA . TRP A 1 187 ? 5.895 -19.609 -5.379 1 94.12 187 TRP A CA 1
ATOM 1546 C C . TRP A 1 187 ? 5.289 -20.609 -6.363 1 94.12 187 TRP A C 1
ATOM 1548 O O . TRP A 1 187 ? 5.949 -21.016 -7.32 1 94.12 187 TRP A O 1
ATOM 1558 N N . PHE A 1 188 ? 4.074 -21 -6.172 1 89.19 188 PHE A N 1
ATOM 1559 C CA . PHE A 1 188 ? 3.404 -21.891 -7.113 1 89.19 188 PHE A CA 1
ATOM 1560 C C . PHE A 1 188 ? 3.355 -21.266 -8.5 1 89.19 188 PHE A C 1
ATOM 1562 O O . PHE A 1 188 ? 3.395 -21.984 -9.508 1 89.19 188 PHE A O 1
ATOM 1569 N N . GLY A 1 189 ? 3.346 -19.938 -8.531 1 87.75 189 GLY A N 1
ATOM 1570 C CA . GLY A 1 189 ? 3.262 -19.234 -9.805 1 87.75 189 GLY A CA 1
ATOM 1571 C C . GLY A 1 189 ? 4.605 -19.094 -10.492 1 87.75 189 GLY A C 1
ATOM 1572 O O . GLY A 1 189 ? 4.668 -18.953 -11.719 1 87.75 189 GLY A O 1
ATOM 1573 N N . VAL A 1 190 ? 5.656 -19.156 -9.672 1 87.25 190 VAL A N 1
ATOM 1574 C CA . VAL A 1 190 ? 6.957 -18.859 -10.273 1 87.25 190 VAL A CA 1
ATOM 1575 C C . VAL A 1 190 ? 7.824 -20.109 -10.258 1 87.25 190 VAL A C 1
ATOM 1577 O O . VAL A 1 190 ? 8.773 -20.219 -11.039 1 87.25 190 VAL A O 1
ATOM 1580 N N . GLY A 1 191 ? 7.516 -21 -9.367 1 83.81 191 GLY A N 1
ATOM 1581 C CA . GLY A 1 191 ? 8.312 -22.203 -9.2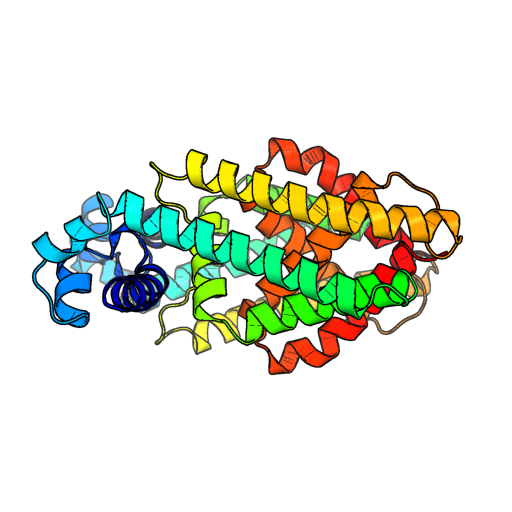58 1 83.81 191 GLY A CA 1
ATOM 1582 C C . GLY A 1 191 ? 8.086 -23.172 -10.398 1 83.81 191 GLY A C 1
ATOM 1583 O O . GLY A 1 191 ? 7.055 -23.125 -11.07 1 83.81 191 GLY A O 1
ATOM 1584 N N . GLU A 1 192 ? 9.133 -23.922 -10.711 1 78.06 192 GLU A N 1
ATOM 1585 C CA . GLU A 1 192 ? 9.031 -24.969 -11.719 1 78.06 192 GLU A CA 1
ATOM 1586 C C . GLU A 1 192 ? 8.289 -26.188 -11.18 1 78.06 192 GLU A C 1
ATOM 1588 O O . GLU A 1 192 ? 8.414 -26.516 -10 1 78.06 192 GLU A O 1
ATOM 1593 N N . MET B 1 1 ? -27.516 18.375 -3.99 1 82.06 1 MET B N 1
ATOM 1594 C CA . MET B 1 1 ? -27.969 19.141 -2.828 1 82.06 1 MET B CA 1
ATOM 1595 C C . MET B 1 1 ? -26.781 19.516 -1.937 1 82.06 1 MET B C 1
ATOM 1597 O O . MET B 1 1 ? -25.641 19.172 -2.242 1 82.06 1 MET B O 1
ATOM 1601 N N . THR B 1 2 ? -26.969 20.391 -0.791 1 88.31 2 THR B N 1
ATOM 1602 C CA . THR B 1 2 ? -26 20.953 0.142 1 88.31 2 THR B CA 1
ATOM 1603 C C . THR B 1 2 ? -25.188 19.828 0.796 1 88.31 2 THR B C 1
ATOM 1605 O O . THR B 1 2 ? -23.969 19.938 0.913 1 88.31 2 THR B O 1
ATOM 1608 N N . LYS B 1 3 ? -25.828 18.766 1.036 1 93.25 3 LYS B N 1
ATOM 1609 C CA . LYS B 1 3 ? -25.156 17.641 1.694 1 93.25 3 LYS B CA 1
ATOM 1610 C C . LYS B 1 3 ? -24.078 17.047 0.8 1 93.25 3 LYS B C 1
ATOM 1612 O O . LYS B 1 3 ? -22.984 16.734 1.267 1 93.25 3 LYS B O 1
ATOM 1617 N N . ASP B 1 4 ? -24.344 16.938 -0.474 1 93.19 4 ASP B N 1
ATOM 1618 C CA . ASP B 1 4 ? -23.406 16.359 -1.428 1 93.19 4 ASP B CA 1
ATOM 1619 C C . ASP B 1 4 ? -22.203 17.281 -1.646 1 93.19 4 ASP B C 1
ATOM 1621 O O . ASP B 1 4 ? -21.078 16.812 -1.826 1 93.19 4 ASP B O 1
ATOM 1625 N N . LYS B 1 5 ? -22.516 18.516 -1.623 1 95.19 5 LYS B N 1
ATOM 1626 C CA . LYS B 1 5 ? -21.438 19.5 -1.765 1 95.19 5 LYS B CA 1
ATOM 1627 C C . LYS B 1 5 ? -20.5 19.453 -0.564 1 95.19 5 LYS B C 1
ATOM 1629 O O . LYS B 1 5 ? -19.281 19.562 -0.72 1 95.19 5 LYS B O 1
ATOM 1634 N N . ILE B 1 6 ? -21.125 19.359 0.588 1 96.12 6 ILE B N 1
ATOM 1635 C CA . ILE B 1 6 ? -20.328 19.25 1.807 1 96.12 6 ILE B CA 1
ATOM 1636 C C . ILE B 1 6 ? -19.422 18.016 1.723 1 96.12 6 ILE B C 1
ATOM 1638 O O . ILE B 1 6 ? -18.219 18.109 1.991 1 96.12 6 ILE B O 1
ATOM 1642 N N . LYS B 1 7 ? -19.969 16.953 1.271 1 96.12 7 LYS B N 1
ATOM 1643 C CA . LYS B 1 7 ? -19.203 15.719 1.171 1 96.12 7 LYS B CA 1
ATOM 1644 C C . LYS B 1 7 ? -18.062 15.859 0.16 1 96.12 7 LYS B C 1
ATOM 1646 O O . LYS B 1 7 ? -16.938 15.438 0.421 1 96.12 7 LYS B O 1
ATOM 1651 N N . ALA B 1 8 ? -18.375 16.406 -0.962 1 95.31 8 ALA B N 1
ATOM 1652 C CA . ALA B 1 8 ? -17.391 16.562 -2.027 1 95.31 8 ALA B CA 1
ATOM 1653 C C . ALA B 1 8 ? -16.219 17.438 -1.575 1 95.31 8 ALA B C 1
ATOM 1655 O O . ALA B 1 8 ? -15.055 17.094 -1.8 1 95.31 8 ALA B O 1
ATOM 1656 N N . VAL B 1 9 ? -16.5 18.5 -0.956 1 96.62 9 VAL B N 1
ATOM 1657 C CA . VAL B 1 9 ? -15.477 19.422 -0.463 1 96.62 9 VAL B CA 1
ATOM 1658 C C . VAL B 1 9 ? -14.688 18.75 0.664 1 96.62 9 VAL B C 1
ATOM 1660 O O . VAL B 1 9 ? -13.461 18.859 0.72 1 96.62 9 VAL B O 1
ATOM 1663 N N . SER B 1 10 ? -15.406 18.141 1.551 1 97.31 10 SER B N 1
ATOM 1664 C CA . SER B 1 10 ? -14.766 17.438 2.662 1 97.31 10 SER B CA 1
ATOM 1665 C C . SER B 1 10 ? -13.789 16.375 2.164 1 97.31 10 SER B C 1
ATOM 1667 O O . SER B 1 10 ? -12.688 16.234 2.703 1 97.31 10 SER B O 1
ATOM 1669 N N . LEU B 1 11 ? -14.203 15.656 1.152 1 96.5 11 LEU B N 1
ATOM 1670 C CA . LEU B 1 11 ? -13.359 14.617 0.577 1 96.5 11 LEU B CA 1
ATOM 1671 C C . LEU B 1 11 ? -12.016 15.188 0.131 1 96.5 11 LEU B C 1
ATOM 1673 O O . LEU B 1 11 ? -10.961 14.633 0.453 1 96.5 11 LEU B O 1
ATOM 1677 N N . LYS B 1 12 ? -12.094 16.234 -0.543 1 94.44 12 LYS B N 1
ATOM 1678 C CA . LYS B 1 12 ? -10.883 16.875 -1.049 1 94.44 12 LYS B CA 1
ATOM 1679 C C . LYS B 1 12 ? -9.992 17.344 0.096 1 94.44 12 LYS B C 1
ATOM 1681 O O . LYS B 1 12 ? -8.781 17.109 0.083 1 94.44 12 LYS B O 1
ATOM 1686 N N . LEU B 1 13 ? -10.547 17.969 1.097 1 94.5 13 LEU B N 1
ATOM 1687 C CA . LEU B 1 13 ? -9.789 18.531 2.201 1 94.5 13 LEU B CA 1
ATOM 1688 C C . LEU B 1 13 ? -9.195 17.438 3.078 1 94.5 13 LEU B C 1
ATOM 1690 O O . LEU B 1 13 ? -8.016 17.5 3.432 1 94.5 13 LEU B O 1
ATOM 1694 N N . PHE B 1 14 ? -10.016 16.453 3.41 1 94.81 14 PHE B N 1
ATOM 1695 C CA . PHE B 1 14 ? -9.531 15.344 4.219 1 94.81 14 PHE B CA 1
ATOM 1696 C C . PHE B 1 14 ? -8.406 14.602 3.498 1 94.81 14 PHE B C 1
ATOM 1698 O O . PHE B 1 14 ? -7.48 14.094 4.137 1 94.81 14 PHE B O 1
ATOM 1705 N N . THR B 1 15 ? -8.531 14.516 2.18 1 91.44 15 THR B N 1
ATOM 1706 C CA . THR B 1 15 ? -7.516 13.836 1.378 1 91.44 15 THR B CA 1
ATOM 1707 C C . THR B 1 15 ? -6.215 14.633 1.363 1 91.44 15 THR B C 1
ATOM 1709 O O . THR B 1 15 ? -5.133 14.07 1.555 1 91.44 15 THR B O 1
ATOM 1712 N N . GLU B 1 16 ? -6.32 15.859 1.246 1 87.06 16 GLU B N 1
ATOM 1713 C CA . GLU B 1 16 ? -5.148 16.719 1.071 1 87.06 16 GLU B CA 1
ATOM 1714 C C . GLU B 1 16 ? -4.492 17.031 2.412 1 87.06 16 GLU B C 1
ATOM 1716 O O . GLU B 1 16 ? -3.264 17.016 2.525 1 87.06 16 GLU B O 1
ATOM 1721 N N . TYR B 1 17 ? -5.289 17.234 3.455 1 87.12 17 TYR B N 1
ATOM 1722 C CA . TYR B 1 17 ? -4.727 17.781 4.68 1 87.12 17 TYR B CA 1
ATOM 1723 C C . TYR B 1 17 ? -4.91 16.828 5.848 1 87.12 17 TYR B C 1
ATOM 1725 O O . TYR B 1 17 ? -4.398 17.062 6.945 1 87.12 17 TYR B O 1
ATOM 1733 N N . GLY B 1 18 ? -5.602 15.781 5.621 1 90.19 18 GLY B N 1
ATOM 1734 C CA . GLY B 1 18 ? -5.859 14.844 6.707 1 90.19 18 GLY B CA 1
ATOM 1735 C C . GLY B 1 18 ? -6.984 15.289 7.617 1 90.19 18 GLY B C 1
ATOM 1736 O O . GLY B 1 18 ? -7.527 16.391 7.457 1 90.19 18 GLY B O 1
ATOM 1737 N N . TYR B 1 19 ? -7.336 14.422 8.539 1 93.5 19 TYR B N 1
ATOM 1738 C CA . TYR B 1 19 ? -8.414 14.688 9.484 1 93.5 19 TYR B CA 1
ATOM 1739 C C . TYR B 1 19 ? -8.086 15.891 10.359 1 93.5 19 TYR B C 1
ATOM 1741 O O . TYR B 1 19 ? -8.891 16.812 10.477 1 93.5 19 TYR B O 1
ATOM 1749 N N . ASP B 1 20 ? -6.887 15.875 10.922 1 89.5 20 ASP B N 1
ATOM 1750 C CA . ASP B 1 20 ? -6.5 16.906 11.875 1 89.5 20 ASP B CA 1
ATOM 1751 C C . ASP B 1 20 ? -6.289 18.25 11.172 1 89.5 20 ASP B C 1
ATOM 1753 O O . ASP B 1 20 ? -6.5 19.312 11.766 1 89.5 20 ASP B O 1
ATOM 1757 N N . GLY B 1 21 ? -5.957 18.219 9.938 1 88.81 21 GLY B N 1
ATOM 1758 C CA . GLY B 1 21 ? -5.672 19.438 9.188 1 88.81 21 GLY B CA 1
ATOM 1759 C C . GLY B 1 21 ? -6.914 20.062 8.57 1 88.81 21 GLY B C 1
ATOM 1760 O O . GLY B 1 21 ? -6.828 21.094 7.906 1 88.81 21 GLY B O 1
ATOM 1761 N N . THR B 1 22 ? -8.016 19.453 8.773 1 94.19 22 THR B N 1
ATOM 1762 C CA . THR B 1 22 ? -9.273 19.922 8.195 1 94.19 22 THR B CA 1
ATOM 1763 C C . THR B 1 22 ? -10.266 20.297 9.289 1 94.19 22 THR B C 1
ATOM 1765 O O . THR B 1 22 ? -10.391 19.594 10.289 1 94.19 22 THR B O 1
ATOM 1768 N N . THR B 1 23 ? -10.984 21.469 9.125 1 95.56 23 THR B N 1
ATOM 1769 C CA . THR B 1 23 ? -11.984 21.891 10.102 1 95.56 23 THR B CA 1
ATOM 1770 C C . THR B 1 23 ? -13.344 22.078 9.438 1 95.56 23 THR B C 1
ATOM 1772 O O . THR B 1 23 ? -13.422 22.297 8.227 1 95.56 23 THR B O 1
ATOM 1775 N N . LEU B 1 24 ? -14.359 21.984 10.289 1 96.94 24 LEU B N 1
ATOM 1776 C CA . LEU B 1 24 ? -15.711 22.203 9.781 1 96.94 24 LEU B CA 1
ATOM 1777 C C . LEU B 1 24 ? -15.875 23.656 9.305 1 96.94 24 LEU B C 1
ATOM 1779 O O . LEU B 1 24 ? -16.594 23.906 8.344 1 96.94 24 LEU B O 1
ATOM 1783 N N . SER B 1 25 ? -15.195 24.531 9.961 1 96.94 25 SER B N 1
ATOM 1784 C CA . SER B 1 25 ? -15.242 25.938 9.562 1 96.94 25 SER B CA 1
ATOM 1785 C C . SER B 1 25 ? -14.703 26.125 8.156 1 96.94 25 SER B C 1
ATOM 1787 O O . SER B 1 25 ? -15.297 26.859 7.348 1 96.94 25 SER B O 1
ATOM 1789 N N . GLU B 1 26 ? -13.633 25.516 7.832 1 96.5 26 GLU B N 1
ATOM 1790 C CA . GLU B 1 26 ? -13.039 25.594 6.5 1 96.5 26 GLU B CA 1
ATOM 1791 C C . GLU B 1 26 ? -13.961 25 5.445 1 96.5 26 GLU B C 1
ATOM 1793 O O . GLU B 1 26 ? -14.117 25.547 4.359 1 96.5 26 GLU B O 1
ATOM 1798 N N . ILE B 1 27 ? -14.547 23.859 5.766 1 97.25 27 ILE B N 1
ATOM 1799 C CA . ILE B 1 27 ? -15.469 23.188 4.852 1 97.25 27 ILE B CA 1
ATOM 1800 C C . ILE B 1 27 ? -16.656 24.109 4.562 1 97.25 27 ILE B C 1
ATOM 1802 O O . ILE B 1 27 ? -17.031 24.297 3.4 1 97.25 27 ILE B O 1
ATOM 1806 N N . ALA B 1 28 ? -17.203 24.672 5.625 1 97.38 28 ALA B N 1
ATOM 1807 C CA . ALA B 1 28 ? -18.359 25.578 5.488 1 97.38 28 ALA B CA 1
ATOM 1808 C C . ALA B 1 28 ? -18.016 26.766 4.598 1 97.38 28 ALA B C 1
ATOM 1810 O O . ALA B 1 28 ? -18.797 27.141 3.721 1 97.38 28 ALA B O 1
ATOM 1811 N N . LYS B 1 29 ? -16.906 27.312 4.816 1 97.38 29 LYS B N 1
ATOM 1812 C CA . LYS B 1 29 ? -16.453 28.469 4.055 1 97.38 29 LYS B CA 1
ATOM 1813 C C . LYS B 1 29 ? -16.359 28.141 2.566 1 97.38 29 LYS B C 1
ATOM 1815 O O . LYS B 1 29 ? -16.828 28.906 1.725 1 97.38 29 LYS B O 1
ATOM 1820 N N . ILE B 1 30 ? -15.852 27.047 2.203 1 96.44 30 ILE B N 1
ATOM 1821 C CA . ILE B 1 30 ? -15.641 26.672 0.811 1 96.44 30 ILE B CA 1
ATOM 1822 C C . ILE B 1 30 ? -16.969 26.344 0.152 1 96.44 30 ILE B C 1
ATOM 1824 O O . ILE B 1 30 ? -17.188 26.656 -1.021 1 96.44 30 ILE B O 1
ATOM 1828 N N . VAL B 1 31 ? -17.797 25.641 0.906 1 96 31 VAL B N 1
ATOM 1829 C CA . VAL B 1 31 ? -19.109 25.297 0.395 1 96 31 VAL B CA 1
ATOM 1830 C C . VAL B 1 31 ? -19.969 26.547 0.237 1 96 31 VAL B C 1
ATOM 1832 O O . VAL B 1 31 ? -20.891 26.594 -0.583 1 96 31 VAL B O 1
ATOM 1835 N N . GLY B 1 32 ? -19.703 27.609 1.015 1 96.12 32 GLY B N 1
ATOM 1836 C CA . GLY B 1 32 ? -20.453 28.859 0.96 1 96.12 32 GLY B CA 1
ATOM 1837 C C . GLY B 1 32 ? -21.625 28.891 1.924 1 96.12 32 GLY B C 1
ATOM 1838 O O . GLY B 1 32 ? -22.688 29.422 1.592 1 96.12 32 GLY B O 1
ATOM 1839 N N . ILE B 1 33 ? -21.453 28.266 3.059 1 96.25 33 ILE B N 1
ATOM 1840 C CA . ILE B 1 33 ? -22.5 28.266 4.078 1 96.25 33 ILE B CA 1
ATOM 1841 C C . ILE B 1 33 ? -21.906 28.625 5.434 1 96.25 33 ILE B C 1
ATOM 1843 O O . ILE B 1 33 ? -20.672 28.75 5.57 1 96.25 33 ILE B O 1
ATOM 1847 N N . GLN B 1 34 ? -22.797 28.797 6.398 1 95.19 34 GLN B N 1
ATOM 1848 C CA . GLN B 1 34 ? -22.328 29 7.77 1 95.19 34 GLN B CA 1
ATOM 1849 C C . GLN B 1 34 ? -22.047 27.672 8.453 1 95.19 34 GLN B C 1
ATOM 1851 O O . GLN B 1 34 ? -22.719 26.672 8.188 1 95.19 34 GLN B O 1
ATOM 1856 N N . LYS B 1 35 ? -21.094 27.688 9.352 1 94.56 35 LYS B N 1
ATOM 1857 C CA . LYS B 1 35 ? -20.656 26.469 10.023 1 94.56 35 LYS B CA 1
ATOM 1858 C C . LYS B 1 35 ? -21.828 25.75 10.68 1 94.56 35 LYS B C 1
ATOM 1860 O O . LYS B 1 35 ? -21.984 24.531 10.547 1 94.56 35 LYS B O 1
ATOM 1865 N N . PRO B 1 36 ? -22.812 26.453 11.297 1 94.56 36 PRO B N 1
ATOM 1866 C CA . PRO B 1 36 ? -23.938 25.75 11.945 1 94.56 36 PRO B CA 1
ATOM 1867 C C . PRO B 1 36 ? -24.812 25 10.953 1 94.56 36 PRO B C 1
ATOM 1869 O O . PRO B 1 36 ? -25.453 24.016 11.32 1 94.56 36 PRO B O 1
ATOM 1872 N N . SER B 1 37 ? -24.781 25.391 9.727 1 94.19 37 SER B N 1
ATOM 1873 C CA . SER B 1 37 ? -25.578 24.734 8.695 1 94.19 37 SER B CA 1
ATOM 1874 C C . SER B 1 37 ? -25.094 23.312 8.43 1 94.19 37 SER B C 1
ATOM 1876 O O . SER B 1 37 ? -25.844 22.484 7.938 1 94.19 37 SER B O 1
ATOM 1878 N N . ILE B 1 38 ? -23.812 23.078 8.703 1 95.69 38 ILE B N 1
ATOM 1879 C CA . ILE B 1 38 ? -23.25 21.734 8.5 1 95.69 38 ILE B CA 1
ATOM 1880 C C . ILE B 1 38 ? -23.922 20.75 9.445 1 95.69 38 ILE B C 1
ATOM 1882 O O . ILE B 1 38 ? -24.156 19.594 9.078 1 95.69 38 ILE B O 1
ATOM 1886 N N . TYR B 1 39 ? -24.391 21.281 10.578 1 95.25 39 TYR B N 1
ATOM 1887 C CA . TYR B 1 39 ? -24.938 20.422 11.625 1 95.25 39 TYR B CA 1
ATOM 1888 C C . TYR B 1 39 ? -26.344 19.953 11.273 1 95.25 39 TYR B C 1
ATOM 1890 O O . TYR B 1 39 ? -26.891 19.062 11.914 1 95.25 39 TYR B O 1
ATOM 1898 N N . ASN B 1 40 ? -26.891 20.516 10.266 1 95.31 40 ASN B N 1
ATOM 1899 C CA . ASN B 1 40 ? -28.156 20.031 9.727 1 95.31 40 ASN B CA 1
ATOM 1900 C C . ASN B 1 40 ? -27.984 18.672 9.055 1 95.31 40 ASN B C 1
ATOM 1902 O O . ASN B 1 40 ? -28.953 17.938 8.883 1 95.31 40 ASN B O 1
ATOM 1906 N N . HIS B 1 41 ? -26.75 18.422 8.797 1 95.44 41 HIS B N 1
ATOM 1907 C CA . HIS B 1 41 ? -26.5 17.219 8.016 1 95.44 41 HIS B CA 1
ATOM 1908 C C . HIS B 1 41 ? -25.578 16.25 8.758 1 95.44 41 HIS B C 1
ATOM 1910 O O . HIS B 1 41 ? -25.672 15.039 8.586 1 95.44 41 HIS B O 1
ATOM 1916 N N . PHE B 1 42 ? -24.641 16.828 9.539 1 97 42 PHE B N 1
ATOM 1917 C CA . PHE B 1 42 ? -23.641 16.031 10.234 1 97 42 PHE B CA 1
ATOM 1918 C C . PHE B 1 42 ? -23.469 16.516 11.672 1 97 42 PHE B C 1
ATOM 1920 O O . PHE B 1 42 ? -23.359 17.719 11.93 1 97 42 PHE B O 1
ATOM 1927 N N . LYS B 1 43 ? -23.312 15.594 12.555 1 96.88 43 LYS B N 1
ATOM 1928 C CA . LYS B 1 43 ? -23.312 15.898 13.984 1 96.88 43 LYS B CA 1
ATOM 1929 C C . LYS B 1 43 ? -21.969 16.453 14.43 1 96.88 43 LYS B C 1
ATOM 1931 O O . LYS B 1 43 ? -21.891 17.188 15.422 1 96.88 43 LYS B O 1
ATOM 1936 N N . SER B 1 44 ? -20.938 16.062 13.727 1 96.38 44 SER B N 1
ATOM 1937 C CA . SER B 1 44 ? -19.578 16.438 14.086 1 96.38 44 SER B CA 1
ATOM 1938 C C . SER B 1 44 ? -18.609 16.188 12.93 1 96.38 44 SER B C 1
ATOM 1940 O O . SER B 1 44 ? -19 15.586 11.922 1 96.38 44 SER B O 1
ATOM 1942 N N . LYS B 1 45 ? -17.516 16.656 13.094 1 96.69 45 LYS B N 1
ATOM 1943 C CA . LYS B 1 45 ? -16.469 16.359 12.117 1 96.69 45 LYS B CA 1
ATOM 1944 C C . LYS B 1 45 ? -16.25 14.859 11.984 1 96.69 45 LYS B C 1
ATOM 1946 O O . LYS B 1 45 ? -16.078 14.344 10.875 1 96.69 45 LYS B O 1
ATOM 1951 N N . GLU B 1 46 ? -16.312 14.203 13.102 1 97.06 46 GLU B N 1
ATOM 1952 C CA . GLU B 1 46 ? -16.156 12.75 13.125 1 97.06 46 GLU B CA 1
ATOM 1953 C C . GLU B 1 46 ? -17.281 12.078 12.336 1 97.06 46 GLU B C 1
ATOM 1955 O O . GLU B 1 46 ? -17.016 11.156 11.547 1 97.06 46 GLU B O 1
ATOM 1960 N N . ASP B 1 47 ? -18.391 12.516 12.586 1 97.62 47 ASP B N 1
ATOM 1961 C CA . ASP B 1 47 ? -19.547 11.969 11.883 1 97.62 47 ASP B CA 1
ATOM 1962 C C . ASP B 1 47 ? -19.406 12.141 10.375 1 97.62 47 ASP B C 1
ATOM 1964 O O . ASP B 1 47 ? -19.672 11.219 9.609 1 97.62 47 ASP B O 1
ATOM 1968 N N . LEU B 1 48 ? -19.078 13.336 9.961 1 97.88 48 LEU B N 1
ATOM 1969 C CA . LEU B 1 48 ? -18.875 13.625 8.547 1 97.88 48 LEU B CA 1
ATOM 1970 C C . LEU B 1 48 ? -17.797 12.719 7.961 1 97.88 48 LEU B C 1
ATOM 1972 O O . LEU B 1 48 ? -17.969 12.141 6.891 1 97.88 48 LEU B O 1
ATOM 1976 N N . TYR B 1 49 ? -16.688 12.594 8.648 1 98 49 TYR B N 1
ATOM 1977 C CA . TYR B 1 49 ? -15.555 11.773 8.227 1 98 49 TYR B CA 1
ATOM 1978 C C . TYR B 1 49 ? -15.969 10.312 8.062 1 98 49 TYR B C 1
ATOM 1980 O O . TYR B 1 49 ? -15.68 9.695 7.039 1 98 49 TYR B O 1
ATOM 1988 N N . LEU B 1 50 ? -16.672 9.797 9.031 1 97.81 50 LEU B N 1
ATOM 1989 C CA . LEU B 1 50 ? -17.094 8.398 9.016 1 97.81 50 LEU B CA 1
ATOM 1990 C C . LEU B 1 50 ? -18.125 8.164 7.922 1 97.81 50 LEU B C 1
ATOM 1992 O O . LEU B 1 50 ? -18.125 7.113 7.273 1 97.81 50 LEU B O 1
ATOM 1996 N N . CYS B 1 51 ? -18.969 9.086 7.734 1 97.06 51 CYS B N 1
ATOM 1997 C CA . CYS B 1 51 ? -19.969 8.969 6.68 1 97.06 51 CYS B CA 1
ATOM 1998 C C . CYS B 1 51 ? -19.312 8.891 5.309 1 97.06 51 CYS B C 1
ATOM 2000 O O . CYS B 1 51 ? -19.719 8.094 4.465 1 97.06 51 CYS B O 1
ATOM 2002 N N . LEU B 1 52 ? -18.328 9.727 5.098 1 97.12 52 LEU B N 1
ATOM 2003 C CA . LEU B 1 52 ? -17.594 9.711 3.842 1 97.12 52 LEU B CA 1
ATOM 2004 C C . LEU B 1 52 ? -16.891 8.367 3.641 1 97.12 52 LEU B C 1
ATOM 2006 O O . LEU B 1 52 ? -16.953 7.793 2.551 1 97.12 52 LEU B O 1
ATOM 2010 N N . PHE B 1 53 ? -16.25 7.895 4.703 1 97.69 53 PHE B N 1
ATOM 2011 C CA . PHE B 1 53 ? -15.531 6.625 4.672 1 97.69 53 PHE B CA 1
ATOM 2012 C C . PHE B 1 53 ? -16.469 5.48 4.305 1 97.69 53 PHE B C 1
ATOM 2014 O O . PHE B 1 53 ? -16.188 4.695 3.402 1 97.69 53 PHE B O 1
ATOM 2021 N N . GLU B 1 54 ? -17.594 5.441 4.953 1 97.06 54 GLU B N 1
ATOM 2022 C CA . GLU B 1 54 ? -18.578 4.391 4.727 1 97.06 54 GLU B CA 1
ATOM 2023 C C . GLU B 1 54 ? -19.156 4.469 3.314 1 97.06 54 GLU B C 1
ATOM 2025 O O . GLU B 1 54 ? -19.344 3.445 2.656 1 97.06 54 GLU B O 1
ATOM 2030 N N . PHE B 1 55 ? -19.438 5.648 2.984 1 96 55 PHE B N 1
ATOM 2031 C CA . PHE B 1 55 ? -19.984 5.863 1.652 1 96 55 PHE B CA 1
ATOM 2032 C C . PHE B 1 55 ? -19.062 5.312 0.582 1 96 55 PHE B C 1
ATOM 2034 O O . PHE B 1 55 ? -19.5 4.625 -0.342 1 96 55 PHE B O 1
ATOM 2041 N N . ILE B 1 56 ? -17.812 5.598 0.659 1 95.06 56 ILE B N 1
ATOM 2042 C CA . ILE B 1 56 ? -16.828 5.184 -0.339 1 95.06 56 ILE B CA 1
ATOM 2043 C C . ILE B 1 56 ? -16.688 3.664 -0.33 1 95.06 56 ILE B C 1
ATOM 2045 O O . ILE B 1 56 ? -16.641 3.033 -1.389 1 95.06 56 ILE B O 1
ATOM 2049 N N . LEU B 1 57 ? -16.625 3.057 0.869 1 95.38 57 LEU B N 1
ATOM 2050 C CA . LEU B 1 57 ? -16.562 1.604 0.978 1 95.38 57 LEU B CA 1
ATOM 2051 C C . LEU B 1 57 ? -17.781 0.955 0.332 1 95.38 57 LEU B C 1
ATOM 2053 O O . LEU B 1 57 ? -17.656 -0.009 -0.426 1 95.38 57 LEU B O 1
ATOM 2057 N N . GLU B 1 58 ? -18.922 1.522 0.638 1 95.5 58 GLU B N 1
ATOM 2058 C CA . GLU B 1 58 ? -20.172 0.972 0.115 1 95.5 58 GLU B CA 1
ATOM 2059 C C . GLU B 1 58 ? -20.25 1.125 -1.401 1 95.5 58 GLU B C 1
ATOM 2061 O O . GLU B 1 58 ? -20.75 0.238 -2.096 1 95.5 58 GLU B O 1
ATOM 2066 N N . GLU B 1 59 ? -19.828 2.238 -1.848 1 94 59 GLU B N 1
ATOM 2067 C CA . GLU B 1 59 ? -19.812 2.479 -3.287 1 94 59 GLU B CA 1
ATOM 2068 C C . GLU B 1 59 ? -18.938 1.452 -4.008 1 94 59 GLU B C 1
ATOM 2070 O O . GLU B 1 59 ? -19.297 0.973 -5.086 1 94 59 GLU B O 1
ATOM 2075 N N . HIS B 1 60 ? -17.812 1.129 -3.461 1 92.19 60 HIS B N 1
ATOM 2076 C CA . HIS B 1 60 ? -16.922 0.141 -4.055 1 92.19 60 HIS B CA 1
ATOM 2077 C C . HIS B 1 60 ? -17.594 -1.223 -4.156 1 92.19 60 HIS B C 1
ATOM 2079 O O . HIS B 1 60 ? -17.547 -1.865 -5.207 1 92.19 60 HIS B O 1
ATOM 2085 N N . ILE B 1 61 ? -18.219 -1.672 -3.078 1 94.19 61 ILE B N 1
ATOM 2086 C CA . ILE B 1 61 ? -18.891 -2.971 -3.061 1 94.19 61 ILE B CA 1
ATOM 2087 C C . ILE B 1 61 ? -20.047 -2.973 -4.055 1 94.19 61 ILE B C 1
ATOM 2089 O O . ILE B 1 61 ? -20.266 -3.963 -4.754 1 94.19 61 ILE B O 1
ATOM 2093 N N . TYR B 1 62 ? -20.734 -1.856 -4.047 1 95.19 62 TYR B N 1
ATOM 2094 C CA . TYR B 1 62 ? -21.844 -1.73 -4.988 1 95.19 62 TYR B CA 1
ATOM 2095 C C . TYR B 1 62 ? -21.359 -1.9 -6.422 1 95.19 62 TYR B C 1
ATOM 2097 O O . TYR B 1 62 ? -21.969 -2.631 -7.207 1 95.19 62 TYR B O 1
ATOM 2105 N N . LYS B 1 63 ? -20.297 -1.262 -6.777 1 94.06 63 LYS B N 1
ATOM 2106 C CA . LYS B 1 63 ? -19.734 -1.342 -8.125 1 94.06 63 LYS B CA 1
ATOM 2107 C C . LYS B 1 63 ? -19.281 -2.764 -8.445 1 94.06 63 LYS B C 1
ATOM 2109 O O . LYS B 1 63 ? -19.469 -3.236 -9.57 1 94.06 63 LYS B O 1
ATOM 2114 N N . ILE B 1 64 ? -18.672 -3.432 -7.508 1 94.56 64 ILE B N 1
ATOM 2115 C CA . ILE B 1 64 ? -18.234 -4.809 -7.703 1 94.56 64 ILE B CA 1
ATOM 2116 C C . ILE B 1 64 ? -19.453 -5.707 -7.953 1 94.56 64 ILE B C 1
ATOM 2118 O O . ILE B 1 64 ? -19.422 -6.566 -8.836 1 94.56 64 ILE B O 1
ATOM 2122 N N . ASN B 1 65 ? -20.484 -5.473 -7.152 1 95.44 65 ASN B N 1
ATOM 2123 C CA . ASN B 1 65 ? -21.703 -6.254 -7.34 1 95.44 65 ASN B CA 1
ATOM 2124 C C . ASN B 1 65 ? -22.312 -6.031 -8.727 1 95.44 65 ASN B C 1
ATOM 2126 O O . ASN B 1 65 ? -22.797 -6.973 -9.359 1 95.44 65 ASN B O 1
ATOM 2130 N N . GLN B 1 66 ? -22.281 -4.828 -9.156 1 96.44 66 GLN B N 1
ATOM 2131 C CA . GLN B 1 66 ? -22.766 -4.527 -10.5 1 96.44 66 GLN B CA 1
ATOM 2132 C C . GLN B 1 66 ? -21.922 -5.215 -11.562 1 96.44 66 GLN B C 1
ATOM 2134 O O . GLN B 1 66 ? -22.438 -5.762 -12.531 1 96.44 66 GLN B O 1
ATOM 2139 N N . LEU B 1 67 ? -20.641 -5.191 -11.398 1 96.75 67 LEU B N 1
ATOM 2140 C CA . LEU B 1 67 ? -19.719 -5.836 -12.328 1 96.75 67 LEU B CA 1
ATOM 2141 C C . LEU B 1 67 ? -19.984 -7.336 -12.406 1 96.75 67 LEU B C 1
ATOM 2143 O O . LEU B 1 67 ? -20.016 -7.91 -13.5 1 96.75 67 LEU B O 1
ATOM 2147 N N . ILE B 1 68 ? -20.188 -7.926 -11.281 1 95.88 68 ILE B N 1
ATOM 2148 C CA . ILE B 1 68 ? -20.406 -9.367 -11.211 1 95.88 68 ILE B CA 1
ATOM 2149 C C . ILE B 1 68 ? -21.641 -9.742 -12.031 1 95.88 68 ILE B C 1
ATOM 2151 O O . ILE B 1 68 ? -21.641 -10.766 -12.719 1 95.88 68 ILE B O 1
ATOM 2155 N N . LYS B 1 69 ? -22.656 -8.953 -11.93 1 96.12 69 LYS B N 1
ATOM 2156 C CA . LYS B 1 69 ? -23.859 -9.195 -12.711 1 96.12 69 LYS B CA 1
ATOM 2157 C C . LYS B 1 69 ? -23.562 -9.141 -14.211 1 96.12 69 LYS B C 1
ATOM 2159 O O . LYS B 1 69 ? -24.109 -9.93 -14.984 1 96.12 69 LYS B O 1
ATOM 2164 N N . GLU B 1 70 ? -22.688 -8.258 -14.555 1 96.69 70 GLU B N 1
ATOM 2165 C CA . GLU B 1 70 ? -22.344 -8.062 -15.953 1 96.69 70 GLU B CA 1
ATOM 2166 C C . GLU B 1 70 ? -21.484 -9.203 -16.484 1 96.69 70 GLU B C 1
ATOM 2168 O O . GLU B 1 70 ? -21.547 -9.539 -17.672 1 96.69 70 GLU B O 1
ATOM 2173 N N . ILE B 1 71 ? -20.734 -9.812 -15.609 1 96.31 71 ILE B N 1
ATOM 2174 C CA . ILE B 1 71 ? -19.766 -10.805 -16.078 1 96.31 71 ILE B CA 1
ATOM 2175 C C . ILE B 1 71 ? -20.141 -12.18 -15.539 1 96.31 71 ILE B C 1
ATOM 2177 O O . ILE B 1 71 ? -19.297 -13.062 -15.422 1 96.31 71 ILE B O 1
ATOM 2181 N N . HIS B 1 72 ? -21.328 -12.375 -15.117 1 94.06 72 HIS B N 1
ATOM 2182 C CA . HIS B 1 72 ? -21.781 -13.586 -14.438 1 94.06 72 HIS B CA 1
ATOM 2183 C C . HIS B 1 72 ? -21.578 -14.82 -15.312 1 94.06 72 HIS B C 1
ATOM 2185 O O . HIS B 1 72 ? -21.422 -15.93 -14.797 1 94.06 72 HIS B O 1
ATOM 2191 N N . GLU B 1 73 ? -21.453 -14.648 -16.609 1 96.06 73 GLU B N 1
ATOM 2192 C CA . GLU B 1 73 ? -21.375 -15.781 -17.516 1 96.06 73 GLU B CA 1
ATOM 2193 C C . GLU B 1 73 ? -19.922 -16.125 -17.844 1 96.06 73 GLU B C 1
ATOM 2195 O O . GLU B 1 73 ? -19.641 -17.156 -18.469 1 96.06 73 GLU B O 1
ATOM 2200 N N . LEU B 1 74 ? -19.031 -15.289 -17.484 1 97.31 74 LEU B N 1
ATOM 2201 C CA . LEU B 1 74 ? -17.625 -15.516 -17.781 1 97.31 74 LEU B CA 1
ATOM 2202 C C . LEU B 1 74 ? -17.047 -16.625 -16.922 1 97.31 74 LEU B C 1
ATOM 2204 O O . LEU B 1 74 ? -17.625 -16.969 -15.883 1 97.31 74 LEU B O 1
ATOM 2208 N N . ALA B 1 75 ? -15.961 -17.203 -17.391 1 96.94 75 ALA B N 1
ATOM 2209 C CA . ALA B 1 75 ? -15.227 -18.188 -16.609 1 96.94 75 ALA B CA 1
ATOM 2210 C C . ALA B 1 75 ? -14.562 -17.562 -15.391 1 96.94 75 ALA B C 1
ATOM 2212 O O . ALA B 1 75 ? -14.32 -16.344 -15.367 1 96.94 75 ALA B O 1
ATOM 2213 N N . PRO B 1 76 ? -14.258 -18.344 -14.383 1 97.25 76 PRO B N 1
ATOM 2214 C CA . PRO B 1 76 ? -13.68 -17.812 -13.141 1 97.25 76 PRO B CA 1
ATOM 2215 C C . PRO B 1 76 ? -12.406 -17 -13.375 1 97.25 76 PRO B C 1
ATOM 2217 O O . PRO B 1 76 ? -12.219 -15.945 -12.773 1 97.25 76 PRO B O 1
ATOM 2220 N N . LYS B 1 77 ? -11.562 -17.5 -14.273 1 97.06 77 LYS B N 1
ATOM 2221 C CA . LYS B 1 77 ? -10.352 -16.75 -14.586 1 97.06 77 LYS B CA 1
ATOM 2222 C C . LYS B 1 77 ? -10.68 -15.352 -15.086 1 97.06 77 LYS B C 1
ATOM 2224 O O . LYS B 1 77 ? -10.102 -14.367 -14.617 1 97.06 77 LYS B O 1
ATOM 2229 N N . GLU B 1 78 ? -11.609 -15.281 -16 1 97.38 78 GLU B N 1
ATOM 2230 C CA . GLU B 1 78 ? -11.984 -14 -16.609 1 97.38 78 GLU B CA 1
ATOM 2231 C C . GLU B 1 78 ? -12.719 -13.117 -15.602 1 97.38 78 GLU B C 1
ATOM 2233 O O . GLU B 1 78 ? -12.586 -11.891 -15.641 1 97.38 78 GLU B O 1
ATOM 2238 N N . LYS B 1 79 ? -13.523 -13.727 -14.727 1 97.69 79 LYS B N 1
ATOM 2239 C CA . LYS B 1 79 ? -14.188 -12.961 -13.672 1 97.69 79 LYS B CA 1
ATOM 2240 C C . LYS B 1 79 ? -13.172 -12.289 -12.758 1 97.69 79 LYS B C 1
ATOM 2242 O O . LYS B 1 79 ? -13.258 -11.086 -12.516 1 97.69 79 LYS B O 1
ATOM 2247 N N . LEU B 1 80 ? -12.195 -13.078 -12.305 1 97.94 80 LEU B N 1
ATOM 2248 C CA . LEU B 1 80 ? -11.18 -12.562 -11.391 1 97.94 80 LEU B CA 1
ATOM 2249 C C . LEU B 1 80 ? -10.352 -11.477 -12.07 1 97.94 80 LEU B C 1
ATOM 2251 O O . LEU B 1 80 ? -10.047 -10.445 -11.453 1 97.94 80 LEU B O 1
ATOM 2255 N N . LYS B 1 81 ? -10 -11.727 -13.305 1 97.31 81 LYS B N 1
ATOM 2256 C CA . LYS B 1 81 ? -9.227 -10.734 -14.047 1 97.31 81 LYS B CA 1
ATOM 2257 C C . LYS B 1 81 ? -10.023 -9.445 -14.234 1 97.31 81 LYS B C 1
ATOM 2259 O O . LYS B 1 81 ? -9.484 -8.352 -14.07 1 97.31 81 LYS B O 1
ATOM 2264 N N . SER B 1 82 ? -11.297 -9.562 -14.547 1 97.31 82 SER B N 1
ATOM 2265 C CA . SER B 1 82 ? -12.156 -8.398 -14.727 1 97.31 82 SER B CA 1
ATOM 2266 C C . SER B 1 82 ? -12.289 -7.598 -13.438 1 97.31 82 SER B C 1
ATOM 2268 O O . SER B 1 82 ? -12.266 -6.367 -13.461 1 97.31 82 SER B O 1
ATOM 2270 N N . ILE B 1 83 ? -12.414 -8.312 -12.375 1 97.06 83 ILE B N 1
ATOM 2271 C CA . ILE B 1 83 ? -12.516 -7.656 -11.078 1 97.06 83 ILE B CA 1
ATOM 2272 C C . ILE B 1 83 ? -11.227 -6.906 -10.773 1 97.06 83 ILE B C 1
ATOM 2274 O O . ILE B 1 83 ? -11.25 -5.75 -10.344 1 97.06 83 ILE B O 1
ATOM 2278 N N . LEU B 1 84 ? -10.117 -7.547 -11.016 1 96.75 84 LEU B N 1
ATOM 2279 C CA . LEU B 1 84 ? -8.812 -6.918 -10.812 1 96.75 84 LEU B CA 1
ATOM 2280 C C . LEU B 1 84 ? -8.695 -5.641 -11.633 1 96.75 84 LEU B C 1
ATOM 2282 O O . LEU B 1 84 ? -8.359 -4.582 -11.102 1 96.75 84 LEU B O 1
ATOM 2286 N N . LEU B 1 85 ? -9.023 -5.703 -12.891 1 94.88 85 LEU B N 1
ATOM 2287 C CA . LEU B 1 85 ? -8.867 -4.578 -13.805 1 94.88 85 LEU B CA 1
ATOM 2288 C C . LEU B 1 85 ? -9.836 -3.453 -13.445 1 94.88 85 LEU B C 1
ATOM 2290 O O . LEU B 1 85 ? -9.469 -2.275 -13.492 1 94.88 85 LEU B O 1
ATOM 2294 N N . ASP B 1 86 ? -11 -3.812 -13.102 1 94.06 86 ASP B N 1
ATOM 2295 C CA . ASP B 1 86 ? -11.992 -2.812 -12.711 1 94.06 86 ASP B CA 1
ATOM 2296 C C . ASP B 1 86 ? -11.57 -2.1 -11.43 1 94.06 86 ASP B C 1
ATOM 2298 O O . ASP B 1 86 ? -11.75 -0.888 -11.297 1 94.06 86 ASP B O 1
ATOM 2302 N N . THR B 1 87 ? -11.086 -2.887 -10.492 1 91.94 87 THR B N 1
ATOM 2303 C CA . THR B 1 87 ? -10.609 -2.314 -9.242 1 91.94 87 THR B CA 1
ATOM 2304 C C . THR B 1 87 ? -9.445 -1.358 -9.484 1 91.94 87 THR B C 1
ATOM 2306 O O . THR B 1 87 ? -9.398 -0.269 -8.914 1 91.94 87 THR B O 1
ATOM 2309 N N . CYS B 1 88 ? -8.555 -1.725 -10.359 1 89.81 88 CYS B N 1
ATOM 2310 C CA . CYS B 1 88 ? -7.441 -0.86 -10.727 1 89.81 88 CYS B CA 1
ATOM 2311 C C . CYS B 1 88 ? -7.938 0.423 -11.383 1 89.81 88 CYS B C 1
ATOM 2313 O O . CYS B 1 88 ? -7.426 1.508 -11.102 1 89.81 88 CYS B O 1
ATOM 2315 N N . LYS B 1 89 ? -8.898 0.293 -12.219 1 88 89 LYS B N 1
ATOM 2316 C CA . LYS B 1 89 ? -9.484 1.443 -12.906 1 88 89 LYS B CA 1
ATOM 2317 C C . LYS B 1 89 ? -10.148 2.393 -11.914 1 88 89 LYS B C 1
ATOM 2319 O O . LYS B 1 89 ? -10.062 3.615 -12.055 1 88 89 LYS B O 1
ATOM 2324 N N . TYR B 1 90 ? -10.766 1.801 -11.016 1 84.62 90 TYR B N 1
ATOM 2325 C CA . TYR B 1 90 ? -11.406 2.594 -9.977 1 84.62 90 TYR B CA 1
ATOM 2326 C C . TYR B 1 90 ? -10.383 3.43 -9.219 1 84.62 90 TYR B C 1
ATOM 2328 O O . TYR B 1 90 ? -10.602 4.617 -8.969 1 84.62 90 TYR B O 1
ATOM 2336 N N . TYR B 1 91 ? -9.32 2.814 -8.883 1 80.69 91 TYR B N 1
ATOM 2337 C CA . TYR B 1 91 ? -8.289 3.52 -8.133 1 80.69 91 TYR B CA 1
ATOM 2338 C C . TYR B 1 91 ? -7.645 4.609 -8.984 1 80.69 91 TYR B C 1
ATOM 2340 O O . TYR B 1 91 ? -7.215 5.641 -8.461 1 80.69 91 TYR B O 1
ATOM 2348 N N . LYS B 1 92 ? -7.664 4.391 -10.266 1 79.62 92 LYS B N 1
ATOM 2349 C CA . LYS B 1 92 ? -7.078 5.355 -11.188 1 79.62 92 LYS B CA 1
ATOM 2350 C C . LYS B 1 92 ? -8.016 6.535 -11.422 1 79.62 92 LYS B C 1
ATOM 2352 O O . LYS B 1 92 ? -7.578 7.688 -11.445 1 79.62 92 LYS B O 1
ATOM 2357 N N . HIS B 1 93 ? -9.258 6.254 -11.586 1 78.88 93 HIS B N 1
ATOM 2358 C CA . HIS B 1 93 ? -10.203 7.27 -12.031 1 78.88 93 HIS B CA 1
ATOM 2359 C C . HIS B 1 93 ? -10.758 8.062 -10.852 1 78.88 93 HIS B C 1
ATOM 2361 O O . HIS B 1 93 ? -11.164 9.219 -11.008 1 78.88 93 HIS B O 1
ATOM 2367 N N . ASP B 1 94 ? -10.859 7.5 -9.75 1 84.19 94 ASP B N 1
ATOM 2368 C CA . ASP B 1 94 ? -11.312 8.211 -8.562 1 84.19 94 ASP B CA 1
ATOM 2369 C C . ASP B 1 94 ? -10.164 8.414 -7.574 1 84.19 94 ASP B C 1
ATOM 2371 O O . ASP B 1 94 ? -10.203 7.898 -6.453 1 84.19 94 ASP B O 1
ATOM 2375 N N . GLU B 1 95 ? -9.359 9.203 -7.93 1 82.62 95 GLU B N 1
ATOM 2376 C CA . GLU B 1 95 ? -8.094 9.391 -7.223 1 82.62 95 GLU B CA 1
ATOM 2377 C C . GLU B 1 95 ? -8.328 9.938 -5.816 1 82.62 95 GLU B C 1
ATOM 2379 O O . GLU B 1 95 ? -7.68 9.508 -4.863 1 82.62 95 GLU B O 1
ATOM 2384 N N . ASN B 1 96 ? -9.32 10.875 -5.73 1 87.12 96 ASN B N 1
ATOM 2385 C CA . ASN B 1 96 ? -9.578 11.469 -4.426 1 87.12 96 ASN B CA 1
ATOM 2386 C C . ASN B 1 96 ? -10.148 10.445 -3.445 1 87.12 96 ASN B C 1
ATOM 2388 O O . ASN B 1 96 ? -9.75 10.406 -2.281 1 87.12 96 ASN B O 1
ATOM 2392 N N . LYS B 1 97 ? -11.07 9.648 -3.938 1 92.81 97 LYS B N 1
ATOM 2393 C CA . LYS B 1 97 ? -11.672 8.641 -3.07 1 92.81 97 LYS B CA 1
ATOM 2394 C C . LYS B 1 97 ? -10.633 7.598 -2.648 1 92.81 97 LYS B C 1
ATOM 2396 O O . LYS B 1 97 ? -10.578 7.215 -1.479 1 92.81 97 LYS B O 1
ATOM 2401 N N . SER B 1 98 ? -9.828 7.242 -3.629 1 90 98 SER B N 1
ATOM 2402 C CA . SER B 1 98 ? -8.789 6.246 -3.354 1 90 98 SER B CA 1
ATOM 2403 C C . SER B 1 98 ? -7.75 6.789 -2.381 1 90 98 SER B C 1
ATOM 2405 O O . SER B 1 98 ? -7.312 6.078 -1.472 1 90 98 SER B O 1
ATOM 2407 N N . ALA B 1 99 ? -7.383 7.988 -2.613 1 90 99 ALA B N 1
ATOM 2408 C CA . ALA B 1 99 ? -6.406 8.633 -1.738 1 90 99 ALA B CA 1
ATOM 2409 C C . ALA B 1 99 ? -6.957 8.789 -0.324 1 90 99 ALA B C 1
ATOM 2411 O O . ALA B 1 99 ? -6.234 8.602 0.657 1 90 99 ALA B O 1
ATOM 2412 N N . PHE B 1 100 ? -8.195 9.141 -0.261 1 94.25 100 PHE B N 1
ATOM 2413 C CA . PHE B 1 100 ? -8.852 9.281 1.035 1 94.25 100 PHE B CA 1
ATOM 2414 C C . PHE B 1 100 ? -8.852 7.953 1.786 1 94.25 100 PHE B C 1
ATOM 2416 O O . PHE B 1 100 ? -8.5 7.906 2.969 1 94.25 100 PHE B O 1
ATOM 2423 N N . LEU B 1 101 ? -9.164 6.914 1.117 1 92.81 101 LEU B N 1
ATOM 2424 C CA . LEU B 1 101 ? -9.203 5.594 1.74 1 92.81 101 LEU B CA 1
ATOM 2425 C C . LEU B 1 101 ? -7.82 5.168 2.211 1 92.81 101 LEU B C 1
ATOM 2427 O O . LEU B 1 101 ? -7.668 4.648 3.318 1 92.81 101 LEU B O 1
ATOM 2431 N N . LYS B 1 102 ? -6.797 5.418 1.412 1 90.62 102 LYS B N 1
ATOM 2432 C CA . LYS B 1 102 ? -5.426 5.094 1.794 1 90.62 102 LYS B CA 1
ATOM 2433 C C . LYS B 1 102 ? -5.02 5.832 3.068 1 90.62 102 LYS B C 1
ATOM 2435 O O . LYS B 1 102 ? -4.492 5.227 4 1 90.62 102 LYS B O 1
ATOM 2440 N N . ARG B 1 103 ? -5.336 7.043 3.062 1 91.31 103 ARG B N 1
ATOM 2441 C CA . ARG B 1 103 ? -4.969 7.848 4.227 1 91.31 103 ARG B CA 1
ATOM 2442 C C . ARG B 1 103 ? -5.691 7.355 5.477 1 91.31 103 ARG B C 1
ATOM 2444 O O . ARG B 1 103 ? -5.082 7.246 6.543 1 91.31 103 ARG B O 1
ATOM 2451 N N . ALA B 1 104 ? -6.984 7.098 5.297 1 93.81 104 ALA B N 1
ATOM 2452 C CA . ALA B 1 104 ? -7.809 6.668 6.426 1 93.81 104 ALA B CA 1
ATOM 2453 C C . ALA B 1 104 ? -7.309 5.344 7 1 93.81 104 ALA B C 1
ATOM 2455 O O . ALA B 1 104 ? -7.395 5.109 8.203 1 93.81 104 ALA B O 1
ATOM 2456 N N . MET B 1 105 ? -6.75 4.539 6.125 1 91.88 105 MET B N 1
ATOM 2457 C CA . MET B 1 105 ? -6.387 3.193 6.562 1 91.88 105 MET B CA 1
ATOM 2458 C C . MET B 1 105 ? -4.93 3.139 7 1 91.88 105 MET B C 1
ATOM 2460 O O . MET B 1 105 ? -4.57 2.367 7.891 1 91.88 105 MET B O 1
ATOM 2464 N N . ILE B 1 106 ? -4.137 3.941 6.367 1 89.06 106 ILE B N 1
ATOM 2465 C CA . ILE B 1 106 ? -2.705 3.887 6.641 1 89.06 106 ILE B CA 1
ATOM 2466 C C . ILE B 1 106 ? -2.355 4.867 7.758 1 89.06 106 ILE B C 1
ATOM 2468 O O . ILE B 1 106 ? -1.497 4.582 8.594 1 89.06 106 ILE B O 1
ATOM 2472 N N . PHE B 1 107 ? -2.992 6.02 7.785 1 88.94 107 PHE B N 1
ATOM 2473 C CA . PHE B 1 107 ? -2.754 7.047 8.789 1 88.94 107 PHE B CA 1
ATOM 2474 C C . PHE B 1 107 ? -4.066 7.508 9.414 1 88.94 107 PHE B C 1
ATOM 2476 O O . PHE B 1 107 ? -4.414 8.688 9.352 1 88.94 107 PHE B O 1
ATOM 2483 N N . PRO B 1 108 ? -4.672 6.648 10.094 1 91.56 108 PRO B N 1
ATOM 2484 C CA . PRO B 1 108 ? -5.961 7.004 10.695 1 91.56 108 PRO B CA 1
ATOM 2485 C C . PRO B 1 108 ? -5.816 7.992 11.852 1 91.56 108 PRO B C 1
ATOM 2487 O O . PRO B 1 108 ? -4.812 7.969 12.57 1 91.56 108 PRO B O 1
ATOM 2490 N N . PRO B 1 109 ? -6.883 8.906 11.945 1 92.12 109 PRO B N 1
ATOM 2491 C CA . PRO B 1 109 ? -6.93 9.57 13.25 1 92.12 109 PRO B CA 1
ATOM 2492 C C . PRO B 1 109 ? -6.961 8.586 14.422 1 92.12 109 PRO B C 1
ATOM 2494 O O . PRO B 1 109 ? -7.762 7.652 14.422 1 92.12 109 PRO B O 1
ATOM 2497 N N . LYS B 1 110 ? -6.156 8.805 15.398 1 90.19 110 LYS B N 1
ATOM 2498 C CA . LYS B 1 110 ? -5.926 7.844 16.469 1 90.19 110 LYS B CA 1
ATOM 2499 C C . LYS B 1 110 ? -7.238 7.426 17.125 1 90.19 110 LYS B C 1
ATOM 2501 O O . LYS B 1 110 ? -7.469 6.238 17.375 1 90.19 110 LYS B O 1
ATOM 2506 N N . HIS B 1 111 ? -8.055 8.352 17.359 1 94.62 111 HIS B N 1
ATOM 2507 C CA . HIS B 1 111 ? -9.289 8.102 18.109 1 94.62 111 HIS B CA 1
ATOM 2508 C C . HIS B 1 111 ? -10.32 7.402 17.234 1 94.62 111 HIS B C 1
ATOM 2510 O O . HIS B 1 111 ? -11.328 6.895 17.734 1 94.62 111 HIS B O 1
ATOM 2516 N N . LEU B 1 112 ? -10.117 7.277 15.914 1 96.12 112 LEU B N 1
ATOM 2517 C CA . LEU B 1 112 ? -11.07 6.664 15 1 96.12 112 LEU B CA 1
ATOM 2518 C C . LEU B 1 112 ? -10.523 5.359 14.43 1 96.12 112 LEU B C 1
ATOM 2520 O O . LEU B 1 112 ? -11.219 4.656 13.695 1 96.12 112 LEU B O 1
ATOM 2524 N N . LYS B 1 113 ? -9.328 5.008 14.773 1 93.75 113 LYS B N 1
ATOM 2525 C CA . LYS B 1 113 ? -8.625 3.869 14.188 1 93.75 113 LYS B CA 1
ATOM 2526 C C . LYS B 1 113 ? -9.461 2.596 14.297 1 93.75 113 LYS B C 1
ATOM 2528 O O . LYS B 1 113 ? -9.68 1.901 13.297 1 93.75 113 LYS B O 1
ATOM 2533 N N . HIS B 1 114 ? -9.961 2.344 15.461 1 94.06 114 HIS B N 1
ATOM 2534 C CA . HIS B 1 114 ? -10.695 1.107 15.703 1 94.06 114 HIS B CA 1
ATOM 2535 C C . HIS B 1 114 ? -11.984 1.061 14.883 1 94.06 114 HIS B C 1
ATOM 2537 O O . HIS B 1 114 ? -12.297 0.033 14.281 1 94.06 114 HIS B O 1
ATOM 2543 N N . ILE B 1 115 ? -12.648 2.172 14.82 1 96.62 115 ILE B N 1
ATOM 2544 C CA . ILE B 1 115 ? -13.922 2.242 14.109 1 96.62 115 ILE B CA 1
ATOM 2545 C C . ILE B 1 115 ? -13.68 2.098 12.609 1 96.62 115 ILE B C 1
ATOM 2547 O O . ILE B 1 115 ? -14.391 1.36 11.922 1 96.62 115 ILE B O 1
ATOM 2551 N N . LEU B 1 116 ? -12.703 2.775 12.086 1 96.62 116 LEU B N 1
ATOM 2552 C CA . LEU B 1 116 ? -12.352 2.684 10.68 1 96.62 116 LEU B CA 1
ATOM 2553 C C . LEU B 1 116 ? -11.961 1.258 10.305 1 96.62 116 LEU B C 1
ATOM 2555 O O . LEU B 1 116 ? -12.398 0.741 9.273 1 96.62 116 LEU B O 1
ATOM 2559 N N . ASN B 1 117 ? -11.18 0.632 11.172 1 94.62 117 ASN B N 1
ATOM 2560 C CA . ASN B 1 117 ? -10.758 -0.744 10.93 1 94.62 117 ASN B CA 1
ATOM 2561 C C . ASN B 1 117 ? -11.945 -1.696 10.883 1 94.62 117 ASN B C 1
ATOM 2563 O O . ASN B 1 117 ? -12.016 -2.572 10.016 1 94.62 117 ASN B O 1
ATOM 2567 N N . GLU B 1 118 ? -12.828 -1.53 11.75 1 95.19 118 GLU B N 1
ATOM 2568 C CA . GLU B 1 118 ? -14.008 -2.383 11.797 1 95.19 118 GLU B CA 1
ATOM 2569 C C . GLU B 1 118 ? -14.844 -2.238 10.531 1 95.19 118 GLU B C 1
ATOM 2571 O O . GLU B 1 118 ? -15.312 -3.234 9.969 1 95.19 118 GLU B O 1
ATOM 2576 N N . LYS B 1 119 ? -15.078 -1.035 10.156 1 96.06 119 LYS B N 1
ATOM 2577 C CA . LYS B 1 119 ? -15.867 -0.78 8.953 1 96.06 119 LYS B CA 1
ATOM 2578 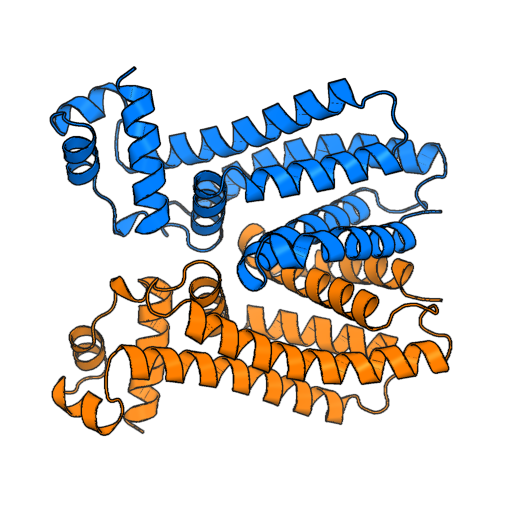C C . LYS B 1 119 ? -15.164 -1.32 7.711 1 96.06 119 LYS B C 1
ATOM 2580 O O . LYS B 1 119 ? -15.812 -1.876 6.82 1 96.06 119 LYS B O 1
ATOM 2585 N N . PHE B 1 120 ? -13.906 -1.182 7.684 1 95.81 120 PHE B N 1
ATOM 2586 C CA . PHE B 1 120 ? -13.125 -1.695 6.562 1 95.81 120 PHE B CA 1
ATOM 2587 C C . PHE B 1 120 ? -13.203 -3.215 6.5 1 95.81 120 PHE B C 1
ATOM 2589 O O . PHE B 1 120 ? -13.43 -3.785 5.43 1 95.81 120 PHE B O 1
ATOM 2596 N N . LEU B 1 121 ? -13.023 -3.859 7.648 1 93.5 121 LEU B N 1
ATOM 2597 C CA . LEU B 1 121 ? -13.047 -5.316 7.695 1 93.5 121 LEU B CA 1
ATOM 2598 C C . LEU B 1 121 ? -14.422 -5.848 7.293 1 93.5 121 LEU B C 1
ATOM 2600 O O . LEU B 1 121 ? -14.523 -6.895 6.652 1 93.5 121 LEU B O 1
ATOM 2604 N N . SER B 1 122 ? -15.445 -5.141 7.656 1 94.88 122 SER B N 1
ATOM 2605 C CA . SER B 1 122 ? -16.797 -5.523 7.25 1 94.88 122 SER B CA 1
ATOM 2606 C C . SER B 1 122 ? -16.969 -5.445 5.738 1 94.88 122 SER B C 1
ATOM 2608 O O . SER B 1 122 ? -17.531 -6.348 5.121 1 94.88 122 SER B O 1
ATOM 2610 N N . SER B 1 123 ? -16.531 -4.387 5.16 1 94.62 123 SER B N 1
ATOM 2611 C CA . SER B 1 123 ? -16.578 -4.238 3.709 1 94.62 123 SER B CA 1
ATOM 2612 C C . SER B 1 123 ? -15.734 -5.312 3.021 1 94.62 123 SER B C 1
ATOM 2614 O O . SER B 1 123 ? -16.156 -5.891 2.02 1 94.62 123 SER B O 1
ATOM 2616 N N . GLU B 1 124 ? -14.555 -5.574 3.539 1 92.69 124 GLU B N 1
ATOM 2617 C CA . GLU B 1 124 ? -13.664 -6.598 3.01 1 92.69 124 GLU B CA 1
ATOM 2618 C C . GLU B 1 124 ? -14.312 -7.977 3.057 1 92.69 124 GLU B C 1
ATOM 2620 O O . GLU B 1 124 ? -14.102 -8.797 2.162 1 92.69 124 GLU B O 1
ATOM 2625 N N . SER B 1 125 ? -15.039 -8.227 4.113 1 94.69 125 SER B N 1
ATOM 2626 C CA . SER B 1 125 ? -15.742 -9.5 4.23 1 94.69 125 SER B CA 1
ATOM 2627 C C . SER B 1 125 ? -16.766 -9.664 3.111 1 94.69 125 SER B C 1
ATOM 2629 O O . SER B 1 125 ? -16.922 -10.766 2.574 1 94.69 125 SER B O 1
ATOM 2631 N N . SER B 1 126 ? -17.453 -8.578 2.832 1 95.31 126 SER B N 1
ATOM 2632 C CA . SER B 1 126 ? -18.406 -8.609 1.719 1 95.31 126 SER B CA 1
ATOM 2633 C C . SER B 1 126 ? -17.688 -8.891 0.4 1 95.31 126 SER B C 1
ATOM 2635 O O . SER B 1 126 ? -18.156 -9.688 -0.412 1 95.31 126 SER B O 1
ATOM 2637 N N . PHE B 1 127 ? -16.562 -8.273 0.236 1 95.31 127 PHE B N 1
ATOM 2638 C CA . PHE B 1 127 ? -15.766 -8.477 -0.962 1 95.31 127 PHE B CA 1
ATOM 2639 C C . PHE B 1 127 ? -15.25 -9.914 -1.028 1 95.31 127 PHE B C 1
ATOM 2641 O O . PHE B 1 127 ? -15.312 -10.555 -2.078 1 95.31 127 PHE B O 1
ATOM 2648 N N . SER B 1 128 ? -14.789 -10.422 0.073 1 96.25 128 SER B N 1
ATOM 2649 C CA . SER B 1 128 ? -14.25 -11.773 0.162 1 96.25 128 SER B CA 1
ATOM 2650 C C . SER B 1 128 ? -15.32 -12.812 -0.155 1 96.25 128 SER B C 1
ATOM 2652 O O . SER B 1 128 ? -15.023 -13.8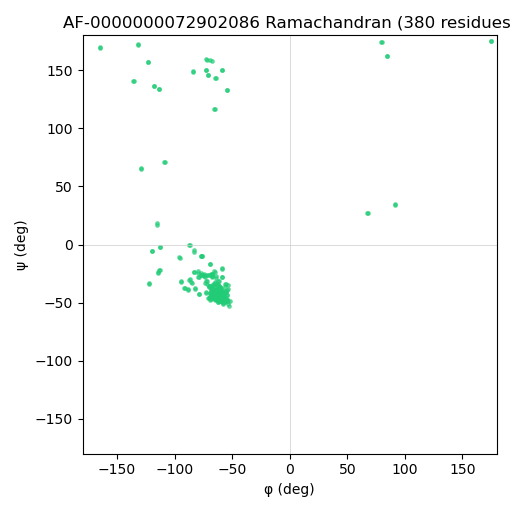67 -0.726 1 96.25 128 SER B O 1
ATOM 2654 N N . SER B 1 129 ? -16.531 -12.516 0.215 1 96.81 129 SER B N 1
ATOM 2655 C CA . SER B 1 129 ? -17.625 -13.438 -0.064 1 96.81 129 SER B CA 1
ATOM 2656 C C . SER B 1 129 ? -17.844 -13.594 -1.564 1 96.81 129 SER B C 1
ATOM 2658 O O . SER B 1 129 ? -18.125 -14.695 -2.043 1 96.81 129 SER B O 1
ATOM 2660 N N . ILE B 1 130 ? -17.75 -12.516 -2.232 1 96.12 130 ILE B N 1
ATOM 2661 C CA . ILE B 1 130 ? -17.875 -12.531 -3.686 1 96.12 130 ILE B CA 1
ATOM 2662 C C . ILE B 1 130 ? -16.75 -13.367 -4.289 1 96.12 130 ILE B C 1
ATOM 2664 O O . ILE B 1 130 ? -17 -14.242 -5.129 1 96.12 130 ILE B O 1
ATOM 2668 N N . LEU B 1 131 ? -15.57 -13.125 -3.846 1 97.88 131 LEU B N 1
ATOM 2669 C CA . LEU B 1 131 ? -14.406 -13.852 -4.344 1 97.88 131 LEU B CA 1
ATOM 2670 C C . LEU B 1 131 ? -14.492 -15.336 -3.996 1 97.88 131 LEU B C 1
ATOM 2672 O O . LEU B 1 131 ? -14.086 -16.188 -4.785 1 97.88 131 LEU B O 1
ATOM 2676 N N . HIS B 1 132 ? -15.008 -15.594 -2.768 1 98 132 HIS B N 1
ATOM 2677 C CA . HIS B 1 132 ? -15.164 -16.984 -2.332 1 98 132 HIS B CA 1
ATOM 2678 C C . HIS B 1 132 ? -15.969 -17.781 -3.346 1 98 132 HIS B C 1
ATOM 2680 O O . HIS B 1 132 ? -15.57 -18.891 -3.713 1 98 132 HIS B O 1
ATOM 2686 N N . ALA B 1 133 ? -17.062 -17.25 -3.781 1 97.38 133 ALA B N 1
ATOM 2687 C CA . ALA B 1 133 ? -17.922 -17.922 -4.75 1 97.38 133 ALA B CA 1
ATOM 2688 C C . ALA B 1 133 ? -17.188 -18.172 -6.062 1 97.38 133 ALA B C 1
ATOM 2690 O O . ALA B 1 133 ? -17.344 -19.234 -6.676 1 97.38 133 ALA B O 1
ATOM 2691 N N . ILE B 1 134 ? -16.422 -17.266 -6.527 1 97.62 134 ILE B N 1
ATOM 2692 C CA . ILE B 1 134 ? -15.703 -17.359 -7.793 1 97.62 134 ILE B CA 1
ATOM 2693 C C . ILE B 1 134 ? -14.602 -18.422 -7.672 1 97.62 134 ILE B C 1
ATOM 2695 O O . ILE B 1 134 ? -14.445 -19.266 -8.555 1 97.62 134 ILE B O 1
ATOM 2699 N N . PHE B 1 135 ? -13.812 -18.359 -6.57 1 97.75 135 PHE B N 1
ATOM 2700 C CA . PHE B 1 135 ? -12.742 -19.328 -6.363 1 97.75 135 PHE B CA 1
ATOM 2701 C C . PHE B 1 135 ? -13.312 -20.734 -6.223 1 97.75 135 PHE B C 1
ATOM 2703 O O . PHE B 1 135 ? -12.727 -21.703 -6.727 1 97.75 135 PHE B O 1
ATOM 2710 N N . LEU B 1 136 ? -14.414 -20.828 -5.48 1 97.56 136 LEU B N 1
ATOM 2711 C CA . LEU B 1 136 ? -15.07 -22.125 -5.34 1 97.56 136 LEU B CA 1
ATOM 2712 C C . LEU B 1 136 ? -15.469 -22.688 -6.703 1 97.56 136 LEU B C 1
ATOM 2714 O O . LEU B 1 136 ? -15.195 -23.859 -7 1 97.56 136 LEU B O 1
ATOM 2718 N N . GLU B 1 137 ? -16.125 -21.906 -7.477 1 97.19 137 GLU B N 1
ATOM 2719 C CA . GLU B 1 137 ? -16.5 -22.297 -8.836 1 97.19 137 GLU B CA 1
ATOM 2720 C C . GLU B 1 137 ? -15.266 -22.719 -9.641 1 97.19 137 GLU B C 1
ATOM 2722 O O . GLU B 1 137 ? -15.297 -23.703 -10.375 1 97.19 137 GLU B O 1
ATOM 2727 N N . GLY B 1 138 ? -14.203 -21.922 -9.57 1 97.38 138 GLY B N 1
ATOM 2728 C CA . GLY B 1 138 ? -12.969 -22.219 -10.297 1 97.38 138 GLY B CA 1
ATOM 2729 C C . GLY B 1 138 ? -12.359 -23.547 -9.922 1 97.38 138 GLY B C 1
ATOM 2730 O O . GLY B 1 138 ? -11.852 -24.266 -10.781 1 97.38 138 GLY B O 1
ATOM 2731 N N . ILE B 1 139 ? -12.383 -23.859 -8.633 1 96.75 139 ILE B N 1
ATOM 2732 C CA . ILE B 1 139 ? -11.852 -25.141 -8.156 1 96.75 139 ILE B CA 1
ATOM 2733 C C . ILE B 1 139 ? -12.734 -26.281 -8.672 1 96.75 139 ILE B C 1
ATOM 2735 O O . ILE B 1 139 ? -12.219 -27.297 -9.148 1 96.75 139 ILE B O 1
ATOM 2739 N N . GLU B 1 140 ? -14.023 -26.094 -8.586 1 96.31 140 GLU B N 1
ATOM 2740 C CA . GLU B 1 140 ? -14.969 -27.109 -9.047 1 96.31 140 GLU B CA 1
ATOM 2741 C C . GLU B 1 140 ? -14.812 -27.375 -10.53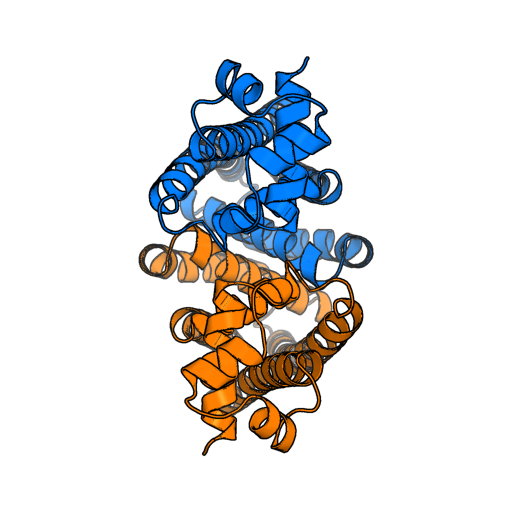9 1 96.31 140 GLU B C 1
ATOM 2743 O O . GLU B 1 140 ? -14.922 -28.516 -10.984 1 96.31 140 GLU B O 1
ATOM 2748 N N . LYS B 1 141 ? -14.562 -26.375 -11.312 1 96 141 LYS B N 1
ATOM 2749 C CA . LYS B 1 141 ? -14.414 -26.484 -12.758 1 96 141 LYS B CA 1
ATOM 2750 C C . LYS B 1 141 ? -13 -26.906 -13.141 1 96 141 LYS B C 1
ATOM 2752 O O . LYS B 1 141 ? -12.664 -26.984 -14.328 1 96 141 LYS B O 1
ATOM 2757 N N . LYS B 1 142 ? -12.086 -27.016 -12.156 1 95.81 142 LYS B N 1
ATOM 2758 C CA . LYS B 1 142 ? -10.695 -27.422 -12.336 1 95.81 142 LYS B CA 1
ATOM 2759 C C . LYS B 1 142 ? -9.914 -26.375 -13.117 1 95.81 142 LYS B C 1
ATOM 2761 O O . LYS B 1 142 ? -9.008 -26.719 -13.883 1 95.81 142 LYS B O 1
ATOM 2766 N N . GLU B 1 143 ? -10.328 -25.156 -13.047 1 95.56 143 GLU B N 1
ATOM 2767 C CA . GLU B 1 143 ? -9.578 -24.031 -13.578 1 95.56 143 GLU B CA 1
ATOM 2768 C C . GLU B 1 143 ? -8.555 -23.516 -12.57 1 95.56 143 GLU B C 1
ATOM 2770 O O . GLU B 1 143 ? -7.52 -22.969 -12.945 1 95.56 143 GLU B O 1
ATOM 2775 N N . ILE B 1 144 ? -8.922 -23.641 -11.344 1 95.56 144 ILE B N 1
ATOM 2776 C CA . ILE B 1 144 ? -8.07 -23.234 -10.234 1 95.56 144 ILE B CA 1
ATOM 2777 C C . ILE B 1 144 ? -7.641 -24.453 -9.438 1 95.56 144 ILE B C 1
ATOM 2779 O O . ILE B 1 144 ? -8.445 -25.359 -9.188 1 95.56 144 ILE B O 1
ATOM 2783 N N . ARG B 1 145 ? -6.449 -24.562 -9.109 1 93.62 145 ARG B N 1
ATOM 2784 C CA . ARG B 1 145 ? -5.938 -25.703 -8.352 1 93.62 145 ARG B CA 1
ATOM 2785 C C . ARG B 1 145 ? -6.66 -25.844 -7.02 1 93.62 145 ARG B C 1
ATOM 2787 O O . ARG B 1 145 ? -7.051 -24.844 -6.41 1 93.62 145 ARG B O 1
ATOM 2794 N N . PRO B 1 146 ? -6.746 -27.094 -6.582 1 93.38 146 PRO B N 1
ATOM 2795 C CA . PRO B 1 146 ? -7.348 -27.266 -5.258 1 93.38 146 PRO B CA 1
ATOM 2796 C C . PRO B 1 146 ? -6.52 -26.641 -4.145 1 93.38 146 PRO B C 1
ATOM 2798 O O . PRO B 1 146 ? -5.289 -26.641 -4.207 1 93.38 146 PRO B O 1
ATOM 2801 N N . GLY B 1 147 ? -7.148 -26.078 -3.158 1 91.12 147 GLY B N 1
ATOM 2802 C CA . GLY B 1 147 ? -6.504 -25.453 -2.014 1 91.12 147 GLY B CA 1
ATOM 2803 C C . GLY B 1 147 ? -7.48 -24.766 -1.075 1 91.12 147 GLY B C 1
ATOM 2804 O O . GLY B 1 147 ? -8.695 -24.781 -1.311 1 91.12 147 GLY B O 1
ATOM 2805 N N . ASN B 1 148 ? -6.934 -24.281 0.006 1 93.88 148 ASN B N 1
ATOM 2806 C CA . ASN B 1 148 ? -7.758 -23.5 0.923 1 93.88 148 ASN B CA 1
ATOM 2807 C C . ASN B 1 148 ? -8.234 -22.203 0.283 1 93.88 148 ASN B C 1
ATOM 2809 O O . ASN B 1 148 ? -7.422 -21.344 -0.058 1 93.88 148 ASN B O 1
ATOM 2813 N N . ILE B 1 149 ? -9.516 -22.078 0.131 1 95.81 149 ILE B N 1
ATOM 2814 C CA . ILE B 1 149 ? -10.117 -20.969 -0.592 1 95.81 149 ILE B CA 1
ATOM 2815 C C . ILE B 1 149 ? -9.734 -19.656 0.084 1 95.81 149 ILE B C 1
ATOM 2817 O O . ILE B 1 149 ? -9.422 -18.672 -0.589 1 95.81 149 ILE B O 1
ATOM 2821 N N . GLU B 1 150 ? -9.734 -19.594 1.39 1 94.19 150 GLU B N 1
ATOM 2822 C CA . GLU B 1 150 ? -9.375 -18.391 2.121 1 94.19 150 GLU B CA 1
ATOM 2823 C C . GLU B 1 150 ? -7.945 -17.953 1.797 1 94.19 150 GLU B C 1
ATOM 2825 O O . GLU B 1 150 ? -7.672 -16.766 1.635 1 94.19 150 GLU B O 1
ATOM 2830 N N . ASN B 1 151 ? -7.102 -18.938 1.647 1 93.62 151 ASN B N 1
ATOM 2831 C CA . ASN B 1 151 ? -5.715 -18.641 1.301 1 93.62 151 ASN B CA 1
ATOM 2832 C C . ASN B 1 151 ? -5.602 -18.047 -0.106 1 93.62 151 ASN B C 1
ATOM 2834 O O . ASN B 1 151 ? -4.812 -17.141 -0.343 1 93.62 151 ASN B O 1
ATOM 2838 N N . LEU B 1 152 ? -6.387 -18.594 -0.985 1 95.5 152 LEU B N 1
ATOM 2839 C CA . LEU B 1 152 ? -6.395 -18.094 -2.355 1 95.5 152 LEU B CA 1
ATOM 2840 C C . LEU B 1 152 ? -6.922 -16.672 -2.412 1 95.5 152 LEU B C 1
ATOM 2842 O O . LEU B 1 152 ? -6.359 -15.82 -3.105 1 95.5 152 LEU B O 1
ATOM 2846 N N . ILE B 1 153 ? -7.953 -16.422 -1.639 1 96.12 153 ILE B N 1
ATOM 2847 C CA . ILE B 1 153 ? -8.555 -15.086 -1.582 1 96.12 153 ILE B CA 1
ATOM 2848 C C . ILE B 1 153 ? -7.543 -14.094 -1.011 1 96.12 153 ILE B C 1
ATOM 2850 O O . ILE B 1 153 ? -7.367 -13 -1.553 1 96.12 153 ILE B O 1
ATOM 2854 N N . MET B 1 154 ? -6.844 -14.469 0.022 1 93.38 154 MET B N 1
ATOM 2855 C CA . MET B 1 154 ? -5.859 -13.594 0.648 1 93.38 154 MET B CA 1
ATOM 2856 C C . MET B 1 154 ? -4.738 -13.242 -0.328 1 93.38 154 MET B C 1
ATOM 2858 O O . MET B 1 154 ? -4.262 -12.109 -0.357 1 93.38 154 MET B O 1
ATOM 2862 N N . SER B 1 155 ? -4.336 -14.203 -1.054 1 94.94 155 SER B N 1
ATOM 2863 C CA . SER B 1 155 ? -3.303 -13.953 -2.055 1 94.94 155 SER B CA 1
ATOM 2864 C C . SER B 1 155 ? -3.801 -13.008 -3.141 1 94.94 155 SER B C 1
ATOM 2866 O O . SER B 1 155 ? -3.049 -12.156 -3.621 1 94.94 155 SER B O 1
ATOM 2868 N N . TYR B 1 156 ? -5.055 -13.164 -3.537 1 96.81 156 TYR B N 1
ATOM 2869 C CA . TYR B 1 156 ? -5.652 -12.297 -4.551 1 96.81 156 TYR B CA 1
ATOM 2870 C C . TYR B 1 156 ? -5.781 -10.875 -4.039 1 96.81 156 TYR B C 1
ATOM 2872 O O . TYR B 1 156 ? -5.473 -9.914 -4.754 1 96.81 156 TYR B O 1
ATOM 2880 N N . LEU B 1 157 ? -6.195 -10.75 -2.824 1 95.44 157 LEU B N 1
ATOM 2881 C CA . LEU B 1 157 ? -6.312 -9.422 -2.221 1 95.44 157 LEU B CA 1
ATOM 2882 C C . LEU B 1 157 ? -4.945 -8.773 -2.062 1 95.44 157 LEU B C 1
ATOM 2884 O O . LEU B 1 157 ? -4.797 -7.566 -2.268 1 95.44 157 LEU B O 1
ATOM 2888 N N . CYS B 1 158 ? -3.975 -9.555 -1.7 1 95.56 158 CYS B N 1
ATOM 2889 C CA . CYS B 1 158 ? -2.607 -9.055 -1.613 1 95.56 158 CYS B CA 1
ATOM 2890 C C . CYS B 1 158 ? -2.133 -8.531 -2.963 1 95.56 158 CYS B C 1
ATOM 2892 O O . CYS B 1 158 ? -1.483 -7.484 -3.033 1 95.56 158 CYS B O 1
ATOM 2894 N N . LEU B 1 159 ? -2.477 -9.266 -4.008 1 96.31 159 LEU B N 1
ATOM 2895 C CA . LEU B 1 159 ? -2.166 -8.859 -5.375 1 96.31 159 LEU B CA 1
ATOM 2896 C C . LEU B 1 159 ? -2.775 -7.496 -5.684 1 96.31 159 LEU B C 1
ATOM 2898 O O . LEU B 1 159 ? -2.088 -6.602 -6.18 1 96.31 159 LEU B O 1
ATOM 2902 N N . ILE B 1 160 ? -4.023 -7.312 -5.379 1 95.19 160 ILE B N 1
ATOM 2903 C CA . ILE B 1 160 ? -4.75 -6.074 -5.645 1 95.19 160 ILE B CA 1
ATOM 2904 C C . ILE B 1 160 ? -4.121 -4.93 -4.852 1 95.19 160 ILE B C 1
ATOM 2906 O O . ILE B 1 160 ? -3.871 -3.854 -5.398 1 95.19 160 ILE B O 1
ATOM 2910 N N . ASP B 1 161 ? -3.842 -5.199 -3.654 1 93.81 161 ASP B N 1
ATOM 2911 C CA . ASP B 1 161 ? -3.27 -4.176 -2.785 1 93.81 161 ASP B CA 1
ATOM 2912 C C . ASP B 1 161 ? -1.874 -3.773 -3.258 1 93.81 161 ASP B C 1
ATOM 2914 O O . ASP B 1 161 ? -1.505 -2.6 -3.188 1 93.81 161 ASP B O 1
ATOM 2918 N N . GLY B 1 162 ? -1.117 -4.766 -3.637 1 94.94 162 GLY B N 1
ATOM 2919 C CA . GLY B 1 162 ? 0.198 -4.469 -4.18 1 94.94 162 GLY B CA 1
ATOM 2920 C C . GLY B 1 162 ? 0.152 -3.562 -5.395 1 94.94 162 GLY B C 1
ATOM 2921 O O . GLY B 1 162 ? 0.888 -2.576 -5.469 1 94.94 162 GLY B O 1
ATOM 2922 N N . ILE B 1 163 ? -0.738 -3.877 -6.293 1 94.19 163 ILE B N 1
ATOM 2923 C CA . ILE B 1 163 ? -0.901 -3.07 -7.5 1 94.19 163 ILE B CA 1
ATOM 2924 C C . ILE B 1 163 ? -1.371 -1.667 -7.121 1 94.19 163 ILE B C 1
ATOM 2926 O O . ILE B 1 163 ? -0.86 -0.673 -7.641 1 94.19 163 ILE B O 1
ATOM 2930 N N . PHE B 1 164 ? -2.234 -1.659 -6.215 1 89.06 164 PHE B N 1
ATOM 2931 C CA . PHE B 1 164 ? -2.814 -0.401 -5.762 1 89.06 164 PHE B CA 1
ATOM 2932 C C . PHE B 1 164 ? -1.734 0.532 -5.23 1 89.06 164 PHE B C 1
ATOM 2934 O O . PHE B 1 164 ? -1.682 1.706 -5.602 1 89.06 164 PHE B O 1
ATOM 2941 N N . ILE B 1 165 ? -0.894 0.054 -4.418 1 89.38 165 ILE B N 1
ATOM 2942 C CA . ILE B 1 165 ? 0.121 0.915 -3.822 1 89.38 165 ILE B CA 1
ATOM 2943 C C . ILE B 1 165 ? 1.163 1.291 -4.871 1 89.38 165 ILE B C 1
ATOM 2945 O O . ILE B 1 165 ? 1.721 2.391 -4.836 1 89.38 165 ILE B O 1
ATOM 2949 N N . GLU B 1 166 ? 1.426 0.438 -5.812 1 91.5 166 GLU B N 1
ATOM 2950 C CA . GLU B 1 166 ? 2.424 0.695 -6.848 1 91.5 166 GLU B CA 1
ATOM 2951 C C . GLU B 1 166 ? 1.979 1.818 -7.777 1 91.5 166 GLU B C 1
ATOM 2953 O O . GLU B 1 166 ? 2.811 2.49 -8.391 1 91.5 166 GLU B O 1
ATOM 2958 N N . PHE B 1 167 ? 0.706 2.023 -7.875 1 88.25 167 PHE B N 1
ATOM 2959 C CA . PHE B 1 167 ? 0.211 3.188 -8.602 1 88.25 167 PHE B CA 1
ATOM 2960 C C . PHE B 1 167 ? 0.806 4.473 -8.031 1 88.25 167 PHE B C 1
ATOM 2962 O O . PHE B 1 167 ? 1.087 5.41 -8.781 1 88.25 167 PHE B O 1
ATOM 2969 N N . SER B 1 168 ? 1.009 4.43 -6.758 1 85.06 168 SER B N 1
ATOM 2970 C CA . SER B 1 168 ? 1.536 5.617 -6.098 1 85.06 168 SER B CA 1
ATOM 2971 C C . SER B 1 168 ? 3.033 5.77 -6.344 1 85.06 168 SER B C 1
ATOM 2973 O O . SER B 1 168 ? 3.561 6.883 -6.332 1 85.06 168 SER B O 1
ATOM 2975 N N . TYR B 1 169 ? 3.67 4.621 -6.594 1 85.75 169 TYR B N 1
ATOM 2976 C CA . TYR B 1 169 ? 5.117 4.621 -6.773 1 85.75 169 TYR B CA 1
ATOM 2977 C C . TYR B 1 169 ? 5.484 4.879 -8.234 1 85.75 169 TYR B C 1
ATOM 2979 O O . TYR B 1 169 ? 6.434 5.609 -8.516 1 85.75 169 TYR B O 1
ATOM 2987 N N . TYR B 1 170 ? 4.699 4.309 -9.125 1 88.25 170 TYR B N 1
ATOM 2988 C CA . TYR B 1 170 ? 5.129 4.254 -10.516 1 88.25 170 TYR B CA 1
ATOM 2989 C C . TYR B 1 170 ? 4.23 5.109 -11.398 1 88.25 170 TYR B C 1
ATOM 2991 O O . TYR B 1 170 ? 4.621 5.504 -12.5 1 88.25 170 TYR B O 1
ATOM 2999 N N . GLY B 1 171 ? 3.039 5.391 -10.961 1 84.19 171 GLY B N 1
ATOM 3000 C CA . GLY B 1 171 ? 2.066 6.102 -11.773 1 84.19 171 GLY B CA 1
ATOM 3001 C C . GLY B 1 171 ? 1.291 5.188 -12.711 1 84.19 171 GLY B C 1
ATOM 3002 O O . GLY B 1 171 ? 1.707 4.059 -12.969 1 84.19 171 GLY B O 1
ATOM 3003 N N . PRO B 1 172 ? 0.182 5.652 -13.211 1 83.56 172 PRO B N 1
ATOM 3004 C CA . PRO B 1 172 ? -0.719 4.824 -14.016 1 83.56 172 PRO B CA 1
ATOM 3005 C C . PRO B 1 172 ? -0.106 4.41 -15.352 1 83.56 172 PRO B C 1
ATOM 3007 O O . PRO B 1 172 ? -0.34 3.295 -15.82 1 83.56 172 PRO B O 1
ATOM 3010 N N . GLU B 1 173 ? 0.678 5.211 -15.977 1 83.75 173 GLU B N 1
ATOM 3011 C CA . GLU B 1 173 ? 1.235 4.918 -17.297 1 83.75 173 GLU B CA 1
ATOM 3012 C C . GLU B 1 173 ? 2.191 3.73 -17.234 1 83.75 173 GLU B C 1
ATOM 3014 O O . GLU B 1 173 ? 2.111 2.824 -18.078 1 83.75 173 GLU B O 1
ATOM 3019 N N . LYS B 1 174 ? 2.988 3.66 -16.234 1 85.94 174 LYS B N 1
ATOM 3020 C CA . LYS B 1 174 ? 3.963 2.58 -16.109 1 85.94 174 LYS B CA 1
ATOM 3021 C C . LYS B 1 174 ? 3.289 1.286 -15.656 1 85.94 174 LYS B C 1
ATOM 3023 O O . LYS B 1 174 ? 3.742 0.193 -16 1 85.94 174 LYS B O 1
ATOM 3028 N N . MET B 1 175 ? 2.131 1.425 -14.969 1 89.44 175 MET B N 1
ATOM 3029 C CA . MET B 1 175 ? 1.489 0.26 -14.367 1 89.44 175 MET B CA 1
ATOM 3030 C C . MET B 1 175 ? 0.703 -0.528 -15.406 1 89.44 175 MET B C 1
ATOM 3032 O O . MET B 1 175 ? 0.474 -1.728 -15.242 1 89.44 175 MET B O 1
ATOM 3036 N N . GLU B 1 176 ? 0.309 0.098 -16.438 1 84 176 GLU B N 1
ATOM 3037 C CA . GLU B 1 176 ? -0.565 -0.553 -17.406 1 84 176 GLU B CA 1
ATOM 3038 C C . GLU B 1 176 ? 0.02 -1.883 -17.875 1 84 176 GLU B C 1
ATOM 3040 O O . GLU B 1 176 ? -0.645 -2.918 -17.812 1 84 176 GLU B O 1
ATOM 3045 N N . SER B 1 177 ? 1.263 -1.887 -18.344 1 84.81 177 SER B N 1
ATOM 3046 C CA . SER B 1 177 ? 1.896 -3.115 -18.812 1 84.81 177 SER B CA 1
ATOM 3047 C C . SER B 1 177 ? 2.26 -4.031 -17.641 1 84.81 177 SER B C 1
ATOM 3049 O O . SER B 1 177 ? 2.248 -5.254 -17.781 1 84.81 177 SER B O 1
ATOM 3051 N N . ARG B 1 178 ? 2.49 -3.555 -16.469 1 90.06 178 ARG B N 1
ATOM 3052 C CA . ARG B 1 178 ? 2.893 -4.305 -15.281 1 90.06 178 ARG B CA 1
ATOM 3053 C C . ARG B 1 178 ? 1.732 -5.133 -14.742 1 90.06 178 ARG B C 1
ATOM 3055 O O . ARG B 1 178 ? 1.929 -6.266 -14.297 1 90.06 178 ARG B O 1
ATOM 3062 N N . ILE B 1 179 ? 0.576 -4.555 -14.914 1 94.06 179 ILE B N 1
ATOM 3063 C CA . ILE B 1 179 ? -0.603 -5.207 -14.352 1 94.06 179 ILE B CA 1
ATOM 3064 C C . ILE B 1 179 ? -0.826 -6.551 -15.039 1 94.06 179 ILE B C 1
ATOM 3066 O O . ILE B 1 179 ? -1.064 -7.562 -14.375 1 94.06 179 ILE B O 1
ATOM 3070 N N . GLN B 1 180 ? -0.728 -6.574 -16.359 1 92.88 180 GLN B N 1
ATOM 3071 C CA . GLN B 1 180 ? -0.929 -7.809 -17.094 1 92.88 180 GLN B CA 1
ATOM 3072 C C . GLN B 1 180 ? 0.091 -8.867 -16.688 1 92.88 180 GLN B C 1
ATOM 3074 O O . GLN B 1 180 ? -0.26 -10.039 -16.5 1 92.88 180 GLN B O 1
ATOM 3079 N N . ASN B 1 181 ? 1.297 -8.461 -16.562 1 91.44 181 ASN B N 1
ATOM 3080 C CA . ASN B 1 181 ? 2.357 -9.391 -16.188 1 91.44 181 ASN B CA 1
ATOM 3081 C C . ASN B 1 181 ? 2.164 -9.93 -14.781 1 91.44 181 ASN B C 1
ATOM 3083 O O . ASN B 1 181 ? 2.373 -11.117 -14.523 1 91.44 181 ASN B O 1
ATOM 3087 N N . ILE B 1 182 ? 1.827 -9.062 -13.875 1 94.06 182 ILE B N 1
ATOM 3088 C CA . ILE B 1 182 ? 1.591 -9.445 -12.484 1 94.06 182 ILE B CA 1
ATOM 3089 C C . ILE B 1 182 ? 0.414 -10.414 -12.414 1 94.06 182 ILE B C 1
ATOM 3091 O O . ILE B 1 182 ? 0.477 -11.43 -11.711 1 94.06 182 ILE B O 1
ATOM 3095 N N . TRP B 1 183 ? -0.628 -10.102 -13.211 1 95.19 183 TRP B N 1
ATOM 3096 C CA . TRP B 1 183 ? -1.789 -10.984 -13.289 1 95.19 183 TRP B CA 1
ATOM 3097 C C . TRP B 1 183 ? -1.39 -12.367 -13.789 1 95.19 183 TRP B C 1
ATOM 3099 O O . TRP B 1 183 ? -1.788 -13.383 -13.211 1 95.19 183 TRP B O 1
ATOM 3109 N N . ASP B 1 184 ? -0.601 -12.438 -14.852 1 93.06 184 ASP B N 1
ATOM 3110 C CA . ASP B 1 184 ? -0.198 -13.711 -15.438 1 93.06 184 ASP B CA 1
ATOM 3111 C C . ASP B 1 184 ? 0.57 -14.562 -14.43 1 93.06 184 ASP B C 1
ATOM 3113 O O . ASP B 1 184 ? 0.323 -15.766 -14.305 1 93.06 184 ASP B O 1
ATOM 3117 N N . ASN B 1 185 ? 1.448 -13.93 -13.758 1 91.31 185 ASN B N 1
ATOM 3118 C CA . ASN B 1 185 ? 2.223 -14.656 -12.75 1 91.31 185 ASN B CA 1
ATOM 3119 C C . ASN B 1 185 ? 1.334 -15.172 -11.625 1 91.31 185 ASN B C 1
ATOM 3121 O O . ASN B 1 185 ? 1.534 -16.281 -11.133 1 91.31 185 ASN B O 1
ATOM 3125 N N . PHE B 1 186 ? 0.417 -14.328 -11.156 1 94.94 186 PHE B N 1
ATOM 3126 C CA . PHE B 1 186 ? -0.534 -14.75 -10.141 1 94.94 186 PHE B CA 1
ATOM 3127 C C . PHE B 1 186 ? -1.324 -15.969 -10.609 1 94.94 186 PHE B C 1
ATOM 3129 O O . PHE B 1 186 ? -1.471 -16.938 -9.875 1 94.94 186 PHE B O 1
ATOM 3136 N N . TRP B 1 187 ? -1.775 -15.891 -11.859 1 94.12 187 TRP B N 1
ATOM 3137 C CA . TRP B 1 187 ? -2.605 -16.969 -12.383 1 94.12 187 TRP B CA 1
ATOM 3138 C C . TRP B 1 187 ? -1.806 -18.266 -12.508 1 94.12 187 TRP B C 1
ATOM 3140 O O . TRP B 1 187 ? -2.334 -19.344 -12.273 1 94.12 187 TRP B O 1
ATOM 3150 N N . PHE B 1 188 ? -0.554 -18.188 -12.852 1 89.19 188 PHE B N 1
ATOM 3151 C CA . PHE B 1 188 ? 0.293 -19.375 -12.914 1 89.19 188 PHE B CA 1
ATOM 3152 C C . PHE B 1 188 ? 0.349 -20.062 -11.555 1 89.19 188 PHE B C 1
ATOM 3154 O O . PHE B 1 188 ? 0.479 -21.297 -11.484 1 89.19 188 PHE B O 1
ATOM 3161 N N . GLY B 1 189 ? 0.169 -19.266 -10.5 1 87.75 189 GLY B N 1
ATOM 3162 C CA . GLY B 1 189 ? 0.237 -19.812 -9.148 1 87.75 189 GLY B CA 1
ATOM 3163 C C . GLY B 1 189 ? -1.066 -20.438 -8.695 1 87.75 189 GLY B C 1
ATOM 3164 O O . GLY B 1 189 ? -1.069 -21.312 -7.828 1 87.75 189 GLY B O 1
ATOM 3165 N N . VAL B 1 190 ? -2.152 -20 -9.32 1 87.44 190 VAL B N 1
ATOM 3166 C CA . VAL B 1 190 ? -3.439 -20.453 -8.812 1 87.44 190 VAL B CA 1
ATOM 3167 C C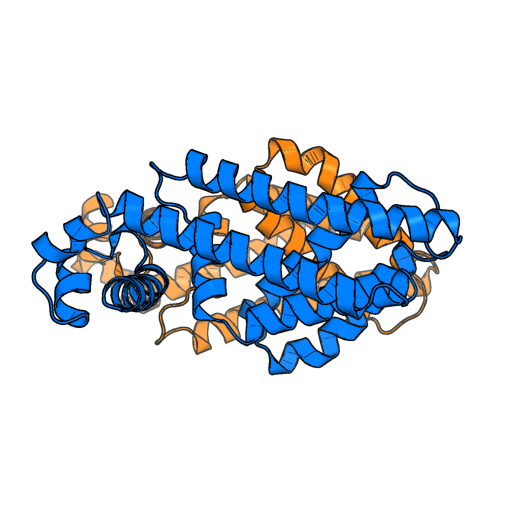 . VAL B 1 190 ? -4.129 -21.328 -9.852 1 87.44 190 VAL B C 1
ATOM 3169 O O . VAL B 1 190 ? -5 -22.141 -9.508 1 87.44 190 VAL B O 1
ATOM 3172 N N . GLY B 1 191 ? -3.76 -21.125 -11.07 1 83.94 191 GLY B N 1
ATOM 3173 C CA . GLY B 1 191 ? -4.391 -21.891 -12.133 1 83.94 191 GLY B CA 1
ATOM 3174 C C . GLY B 1 191 ? -3.955 -23.344 -12.164 1 83.94 191 GLY B C 1
ATOM 3175 O O . GLY B 1 191 ? -2.891 -23.688 -11.648 1 83.94 191 GLY B O 1
ATOM 3176 N N . GLU B 1 192 ? -4.867 -24.172 -12.625 1 78.5 192 GLU B N 1
ATOM 3177 C CA . GLU B 1 192 ? -4.551 -25.594 -12.812 1 78.5 192 GLU B CA 1
ATOM 3178 C C . GLU B 1 192 ? -3.672 -25.797 -14.039 1 78.5 192 GLU B C 1
ATOM 3180 O O . GLU B 1 192 ? -3.822 -25.109 -15.047 1 78.5 192 GLU B O 1
#